Protein AF-A0A496ZXT8-F1 (afdb_monomer_lite)

Foldseek 3Di:
DVVLCPDPVSVVVVVVVVVVVVVVVVVVVVVVVVVVVVVVVVVVVVVVVVVQVVVVVVLVVVQVVCVVQVPPDRDDWDKDWDADPVQAWTKIKTKDKDKDWDFDDDPPDPTGQTKIKIKIWIKIWIDGPPDDTDIDPDTDIDIDIDGDDDPVQAPEEEADFDAPPPPPDLLRTDAAWQAAEAEGEYEYQEEHEWEQADDHPLNGGAAYQAEYEYQAAYAYRPVRHGPCVVCVPCVCSRVVNYYYYNVNVGHRDDDPPDCVVLVVPAAEAQPPAAEWEWEDDAFKIWIKGKHKDFPAKDKDFDWPDDDPDDVSVVVCVVVVHDPVVPTDRPDIDIDTDIDIDIDGRGMDGHDQAHGYEYENYEYEYEDDYNHHYHYYYPDYYHYD

Secondary structure (DSSP, 8-state):
-TTTTTSHHHHHHHHHHHHHHHHHHHHHHHHHHHHHHHHHHHHHHHHHHHHHHHHHHHHHHHHHHHHHTT--SPPPPEEEEEE-TTSS-EEEEEEEEEEEEEEE--TTSS--EEEEEEEEEEEEEEEETTEEEEEPS--EEEEEEEPPPPGGG-SEEESS---TT-SS-TTSS-EE-TT-EE-S-EEESS-EEE---S-SSSTTS-EE-S-EEESS-EEETTT--BHHHHSTTTHHHHBTT-EE-GGGT-------SSTHHHHHHSEEESTT-SEEEEEEEETEEEEEEEEEEEEEEEEEEEES----SHHHHHHHHHTT--TTTSS-EEEEEEEEEEEEEEEEEEEEE--SEEEEEE-SSEEEEEEEE-SEEEEEESS-EEE-

Radius of gyration: 41.58 Å; chains: 1; bounding box: 121×57×134 Å

Structure (mmCIF, N/CA/C/O backbone):
data_AF-A0A496ZXT8-F1
#
_entry.id   AF-A0A496ZXT8-F1
#
loop_
_atom_site.group_PDB
_atom_site.id
_atom_site.type_symbol
_atom_site.label_atom_id
_atom_site.label_alt_id
_atom_site.label_comp_id
_atom_site.label_asym_id
_atom_site.label_entity_id
_atom_site.label_seq_id
_atom_site.pdbx_PDB_ins_code
_atom_site.Cartn_x
_atom_site.Cartn_y
_atom_site.Cartn_z
_atom_site.occupancy
_atom_site.B_iso_or_equiv
_atom_site.auth_seq_id
_atom_site.auth_comp_id
_atom_site.auth_asym_id
_atom_site.auth_atom_id
_atom_site.pdbx_PDB_model_num
ATOM 1 N N . MET A 1 1 ? 52.494 31.137 -84.290 1.00 49.69 1 MET A N 1
ATOM 2 C CA . MET A 1 1 ? 52.828 29.764 -83.841 1.00 49.69 1 MET A CA 1
ATOM 3 C C . MET A 1 1 ? 53.887 29.070 -84.700 1.00 49.69 1 MET A C 1
ATOM 5 O O . MET A 1 1 ? 54.929 28.739 -84.156 1.00 49.69 1 MET A O 1
ATOM 9 N N . LYS A 1 2 ? 53.715 28.920 -86.026 1.00 47.50 2 LYS A N 1
ATOM 10 C CA . LYS A 1 2 ? 54.689 28.209 -86.894 1.00 47.50 2 LYS A CA 1
ATOM 11 C C . LYS A 1 2 ? 56.129 28.773 -86.887 1.00 47.50 2 LYS A C 1
ATOM 13 O O . LYS A 1 2 ? 57.070 28.005 -87.019 1.00 47.50 2 LYS A O 1
ATOM 18 N N . LYS A 1 3 ? 56.320 30.086 -86.675 1.00 50.09 3 LYS A N 1
ATOM 19 C CA . LYS A 1 3 ? 57.654 30.728 -86.610 1.00 50.09 3 LYS A CA 1
ATOM 20 C C . LYS A 1 3 ? 58.392 30.584 -85.262 1.00 50.09 3 LYS A C 1
ATOM 22 O O . LYS A 1 3 ? 59.589 30.825 -85.232 1.00 50.09 3 LYS A O 1
ATOM 27 N N . MET A 1 4 ? 57.724 30.178 -84.171 1.00 50.16 4 MET A N 1
ATOM 28 C CA . MET A 1 4 ? 58.385 29.920 -82.869 1.00 50.16 4 MET A CA 1
ATOM 29 C C . MET A 1 4 ? 58.880 28.475 -82.720 1.00 50.16 4 MET A C 1
ATOM 31 O O . MET A 1 4 ? 59.765 28.225 -81.913 1.00 50.16 4 MET A O 1
ATOM 35 N N . LEU A 1 5 ? 58.352 27.544 -83.521 1.00 50.72 5 LEU A N 1
ATOM 36 C CA . LEU A 1 5 ? 58.744 26.128 -83.519 1.00 50.72 5 LEU A CA 1
ATOM 37 C C . LEU A 1 5 ? 60.021 25.839 -84.332 1.00 50.72 5 LEU A C 1
ATOM 39 O O . LEU A 1 5 ? 60.573 24.754 -84.219 1.00 50.72 5 LEU A O 1
ATOM 43 N N . LEU A 1 6 ? 60.491 26.793 -85.145 1.00 53.94 6 LEU A N 1
ATOM 44 C CA . LEU A 1 6 ? 61.646 26.631 -86.048 1.00 53.94 6 LEU A CA 1
ATOM 45 C C . LEU A 1 6 ? 62.941 27.279 -85.529 1.00 53.94 6 LEU A C 1
ATOM 47 O O . LEU A 1 6 ? 63.942 27.293 -86.234 1.00 53.94 6 LEU A O 1
ATOM 51 N N . ASN A 1 7 ? 62.930 27.825 -84.312 1.00 54.38 7 ASN A N 1
ATOM 52 C CA . ASN A 1 7 ? 64.118 28.367 -83.658 1.00 54.38 7 ASN A CA 1
ATOM 53 C C . ASN A 1 7 ? 64.336 27.569 -82.367 1.00 54.38 7 ASN A C 1
ATOM 55 O O . ASN A 1 7 ? 63.431 27.526 -81.531 1.00 54.38 7 ASN A O 1
ATOM 59 N N . GLU A 1 8 ? 65.492 26.920 -82.202 1.00 55.44 8 GLU A N 1
ATOM 60 C CA . GLU A 1 8 ? 65.757 25.971 -81.101 1.00 55.44 8 GLU A CA 1
ATOM 61 C C . GLU A 1 8 ? 65.452 26.575 -79.720 1.00 55.44 8 GLU A C 1
ATOM 63 O O . GLU A 1 8 ? 64.856 25.925 -78.864 1.00 55.44 8 GLU A O 1
ATOM 68 N N . LYS A 1 9 ? 65.733 27.872 -79.535 1.00 55.09 9 LYS A N 1
ATOM 69 C CA . LYS A 1 9 ? 65.424 28.607 -78.295 1.00 55.09 9 LYS A CA 1
ATOM 70 C C . LYS A 1 9 ? 63.920 28.834 -78.065 1.00 55.09 9 LYS A C 1
ATOM 72 O O . LYS A 1 9 ? 63.478 28.870 -76.921 1.00 55.09 9 LYS A O 1
ATOM 77 N N . GLY A 1 10 ? 63.128 28.973 -79.130 1.00 53.97 10 GLY A N 1
ATOM 78 C CA . GLY A 1 10 ? 61.670 29.139 -79.067 1.00 53.97 10 GLY A CA 1
ATOM 79 C C . GLY A 1 10 ? 60.933 27.827 -78.787 1.00 53.97 10 GLY A C 1
ATOM 80 O O . GLY A 1 10 ? 59.970 27.825 -78.026 1.00 53.97 10 GLY A O 1
ATOM 81 N N . SER A 1 11 ? 61.433 26.708 -79.322 1.00 57.44 11 SER A N 1
ATOM 82 C CA . SER A 1 11 ? 60.926 25.362 -79.018 1.00 57.44 11 SER A CA 1
ATOM 83 C C . SER A 1 11 ? 61.161 24.985 -77.549 1.00 57.44 11 SER A C 1
ATOM 85 O O . SER A 1 11 ? 60.233 24.543 -76.874 1.00 57.44 11 SER A O 1
ATOM 87 N N . ILE A 1 12 ? 62.361 25.256 -77.015 1.00 60.59 12 ILE A N 1
ATOM 88 C CA . ILE A 1 12 ? 62.694 25.003 -75.601 1.00 60.59 12 ILE A CA 1
ATOM 89 C C . ILE A 1 12 ? 61.810 25.837 -74.663 1.00 60.59 12 ILE A C 1
ATOM 91 O O . ILE A 1 1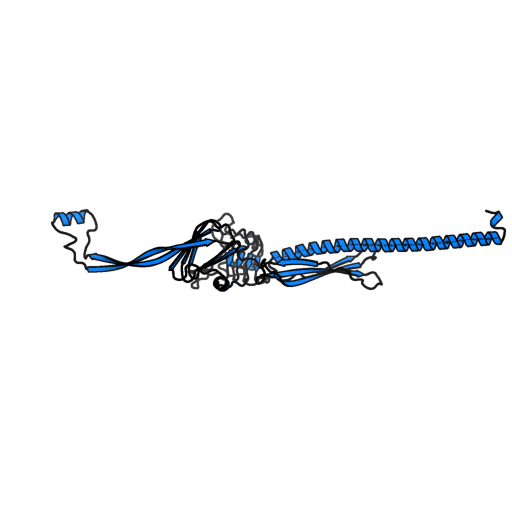2 ? 61.319 25.314 -73.668 1.00 60.59 12 ILE A O 1
ATOM 95 N N . LEU A 1 13 ? 61.546 27.108 -74.987 1.00 59.91 13 LEU A N 1
ATOM 96 C CA . LEU A 1 13 ? 60.659 27.964 -74.186 1.00 59.91 13 LEU A CA 1
ATOM 97 C C . LEU A 1 13 ? 59.199 27.494 -74.207 1.00 59.91 13 LEU A C 1
ATOM 99 O O . LEU A 1 13 ? 58.539 27.517 -73.170 1.00 59.91 13 LEU A O 1
ATOM 103 N N . VAL A 1 14 ? 58.694 27.037 -75.356 1.00 63.25 14 VAL A N 1
ATOM 104 C CA . VAL A 1 14 ? 57.332 26.486 -75.464 1.00 63.25 14 VAL A CA 1
ATOM 105 C C . VAL A 1 14 ? 57.222 25.147 -74.727 1.00 63.25 14 VAL A C 1
ATOM 107 O O . VAL A 1 14 ? 56.227 24.911 -74.046 1.00 63.25 14 VAL A O 1
ATOM 110 N N . MET A 1 15 ? 58.253 24.300 -74.792 1.00 62.88 15 MET A N 1
ATOM 111 C CA . MET A 1 15 ? 58.313 23.038 -74.051 1.00 62.88 15 MET A CA 1
ATOM 112 C C . MET A 1 15 ? 58.402 23.273 -72.538 1.00 62.88 15 MET A C 1
ATOM 114 O O . MET A 1 15 ? 57.671 22.643 -71.781 1.00 62.88 15 MET A O 1
ATOM 118 N N . ALA A 1 16 ? 59.227 24.224 -72.092 1.00 61.06 16 ALA A N 1
ATOM 119 C CA . ALA A 1 16 ? 59.316 24.615 -70.688 1.00 61.06 16 ALA A CA 1
ATOM 120 C C . ALA A 1 16 ? 57.984 25.183 -70.175 1.00 61.06 16 ALA A C 1
ATOM 122 O O . ALA A 1 16 ? 57.526 24.791 -69.106 1.00 61.06 16 ALA A O 1
ATOM 123 N N . ALA A 1 17 ? 57.312 26.037 -70.955 1.00 66.50 17 ALA A N 1
ATOM 124 C CA . ALA A 1 17 ? 55.986 26.549 -70.611 1.00 66.50 17 ALA A CA 1
ATOM 125 C C . ALA A 1 17 ? 54.929 25.431 -70.535 1.00 66.50 17 ALA A C 1
ATOM 127 O O . ALA A 1 17 ? 54.111 25.427 -69.618 1.00 66.50 17 ALA A O 1
ATOM 128 N N . ALA A 1 18 ? 54.969 24.454 -71.448 1.00 66.56 18 ALA A N 1
ATOM 129 C CA . ALA A 1 18 ? 54.075 23.297 -71.426 1.00 66.56 18 ALA A CA 1
ATOM 130 C C . ALA A 1 18 ? 54.331 22.378 -70.218 1.00 66.56 18 ALA A C 1
ATOM 132 O O . ALA A 1 18 ? 53.378 21.925 -69.590 1.00 66.56 18 ALA A O 1
ATOM 133 N N . ILE A 1 19 ? 55.596 22.148 -69.849 1.00 70.56 19 ILE A N 1
ATOM 134 C CA . ILE A 1 19 ? 55.971 21.370 -68.658 1.00 70.56 19 ILE A CA 1
ATOM 135 C C . ILE A 1 19 ? 55.521 22.092 -67.384 1.00 70.56 19 ILE A C 1
ATOM 137 O O . ILE A 1 19 ? 54.941 21.466 -66.503 1.00 70.56 19 ILE A O 1
ATOM 141 N N . VAL A 1 20 ? 55.722 23.409 -67.291 1.00 69.56 20 VAL A N 1
ATOM 142 C CA . VAL A 1 20 ? 55.268 24.207 -66.140 1.00 69.56 20 VAL A CA 1
ATOM 143 C C . VAL A 1 20 ? 53.742 24.188 -66.025 1.00 69.56 20 VAL A C 1
ATOM 145 O O . VAL A 1 20 ? 53.224 23.973 -64.933 1.00 69.56 20 VAL A O 1
ATOM 148 N N . LEU A 1 21 ? 53.010 24.330 -67.135 1.00 67.88 21 LEU A N 1
ATOM 149 C CA . LEU A 1 21 ? 51.547 24.205 -67.148 1.00 67.88 21 LEU A CA 1
ATOM 150 C C . LEU A 1 21 ? 51.083 22.800 -66.745 1.00 67.88 21 LEU A C 1
ATOM 152 O O . LEU A 1 21 ? 50.134 22.678 -65.972 1.00 67.88 21 LEU A O 1
ATOM 156 N N . ALA A 1 22 ? 51.770 21.750 -67.202 1.00 66.12 22 ALA A N 1
ATOM 157 C CA . ALA A 1 22 ? 51.483 20.376 -66.804 1.00 66.12 22 ALA A CA 1
ATOM 158 C C . ALA A 1 22 ? 51.711 20.165 -65.298 1.00 66.12 22 ALA A C 1
ATOM 160 O O . ALA A 1 22 ? 50.852 19.595 -64.628 1.00 66.12 22 ALA A O 1
ATOM 161 N N . ILE A 1 23 ? 52.801 20.696 -64.737 1.00 68.62 23 ILE A N 1
ATOM 162 C CA . ILE A 1 23 ? 53.088 20.631 -63.297 1.00 68.62 23 ILE A CA 1
ATOM 163 C C . ILE A 1 23 ? 52.035 21.404 -62.497 1.00 68.62 23 ILE A C 1
ATOM 165 O O . ILE A 1 23 ? 51.513 20.871 -61.524 1.00 68.62 23 ILE A O 1
ATOM 169 N N . ILE A 1 24 ? 51.662 22.616 -62.920 1.00 69.00 24 ILE A N 1
ATOM 170 C CA . ILE A 1 24 ? 50.608 23.402 -62.257 1.00 69.00 24 ILE A CA 1
ATOM 171 C C . ILE A 1 24 ? 49.272 22.653 -62.302 1.00 69.00 24 ILE A C 1
ATOM 173 O O . ILE A 1 24 ? 48.580 22.601 -61.290 1.00 69.00 24 ILE A O 1
ATOM 177 N N . SER A 1 25 ? 48.931 22.031 -63.436 1.00 62.41 25 SER A N 1
ATOM 178 C CA . SER A 1 25 ? 47.709 21.229 -63.568 1.00 62.41 25 SER A CA 1
ATOM 179 C C . SER A 1 25 ? 47.727 19.961 -62.707 1.00 62.41 25 SER A C 1
ATOM 181 O O . SER A 1 25 ? 46.704 19.583 -62.147 1.00 62.41 25 SER A O 1
ATOM 183 N N . ALA A 1 26 ? 48.891 19.327 -62.541 1.00 62.72 26 ALA A N 1
ATOM 184 C CA . ALA A 1 26 ? 49.048 18.157 -61.684 1.00 62.72 26 ALA A CA 1
ATOM 185 C C . ALA A 1 26 ? 48.964 18.534 -60.197 1.00 62.72 26 ALA A C 1
ATOM 187 O O . ALA A 1 26 ? 48.288 17.860 -59.425 1.00 62.72 26 ALA A O 1
ATOM 188 N N . VAL A 1 27 ? 49.592 19.645 -59.800 1.00 62.19 27 VAL A N 1
ATOM 189 C CA . VAL A 1 27 ? 49.539 20.166 -58.426 1.00 62.19 27 VAL A CA 1
ATOM 190 C C . VAL A 1 27 ? 48.130 20.645 -58.077 1.00 62.19 27 VAL A C 1
ATOM 192 O O . VAL A 1 27 ? 47.648 20.361 -56.981 1.00 62.19 27 VAL A O 1
ATOM 195 N N . SER A 1 28 ? 47.431 21.313 -58.999 1.00 54.56 28 SER A N 1
ATOM 196 C CA . SER A 1 28 ? 46.047 21.732 -58.775 1.00 54.56 28 SER A CA 1
ATOM 197 C C . SER A 1 28 ? 45.101 20.533 -58.707 1.00 54.56 28 SER A C 1
ATOM 199 O O . SER A 1 28 ? 44.279 20.477 -57.795 1.00 54.56 28 SER A O 1
ATOM 201 N N . ALA A 1 29 ? 45.274 19.524 -59.566 1.00 57.81 29 ALA A N 1
ATOM 202 C CA . ALA A 1 29 ? 44.534 18.267 -59.482 1.00 57.81 29 ALA A CA 1
ATOM 203 C C . ALA A 1 29 ? 44.783 17.546 -58.148 1.00 57.81 29 ALA A C 1
ATOM 205 O O . ALA A 1 29 ? 43.830 17.112 -57.510 1.00 57.81 29 ALA A O 1
ATOM 206 N N . TRP A 1 30 ? 46.027 17.480 -57.666 1.00 54.03 30 TRP A N 1
ATOM 207 C CA . TRP A 1 30 ? 46.330 16.919 -56.345 1.00 54.03 30 TRP 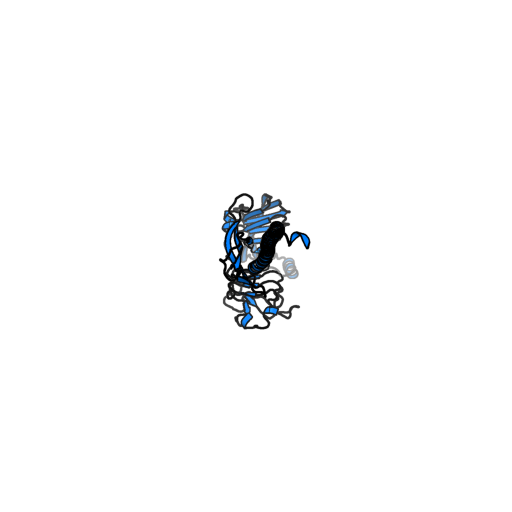A CA 1
ATOM 208 C C . TRP A 1 30 ? 45.735 17.730 -55.196 1.00 54.03 30 TRP A C 1
ATOM 210 O O . TRP A 1 30 ? 45.215 17.137 -54.254 1.00 54.03 30 TRP A O 1
ATOM 220 N N . SER A 1 31 ? 45.741 19.062 -55.276 1.00 56.28 31 SER A N 1
ATOM 221 C CA . SER A 1 31 ? 45.083 19.899 -54.267 1.00 56.28 31 SER A CA 1
ATOM 222 C C . SER A 1 31 ? 43.563 19.731 -54.268 1.00 56.28 31 SER A C 1
ATOM 224 O O . SER A 1 31 ? 42.969 19.662 -53.198 1.00 56.28 31 SER A O 1
ATOM 226 N N . LEU A 1 32 ? 42.939 19.584 -55.443 1.00 56.88 32 LEU A N 1
ATOM 227 C CA . LEU A 1 32 ? 41.505 19.334 -55.589 1.00 56.88 32 LEU A CA 1
ATOM 228 C C . LEU A 1 32 ? 41.140 17.947 -55.071 1.00 56.88 32 LEU A C 1
ATOM 230 O O . LEU A 1 32 ? 40.186 17.824 -54.317 1.00 56.88 32 LEU A O 1
ATOM 234 N N . VAL A 1 33 ? 41.924 16.919 -55.397 1.00 59.31 33 VAL A N 1
ATOM 235 C CA . VAL A 1 33 ? 41.745 15.566 -54.849 1.00 59.31 33 VAL A CA 1
ATOM 236 C C . VAL A 1 33 ? 41.911 15.575 -53.327 1.00 59.31 33 VAL A C 1
ATOM 238 O O . VAL A 1 33 ? 41.100 14.981 -52.622 1.00 59.31 33 VAL A O 1
ATOM 241 N N . GLY A 1 34 ? 42.900 16.304 -52.801 1.00 53.06 34 GLY A N 1
ATOM 242 C CA . GLY A 1 34 ? 43.081 16.496 -51.363 1.00 53.06 34 GLY A CA 1
ATOM 243 C C . GLY A 1 34 ? 41.895 17.216 -50.712 1.00 53.06 34 GLY A C 1
ATOM 244 O O . GLY A 1 34 ? 41.367 16.740 -49.710 1.00 53.06 34 GLY A O 1
ATOM 245 N N . MET A 1 35 ? 41.411 18.311 -51.302 1.00 54.25 35 MET A N 1
ATOM 246 C CA . MET A 1 35 ? 40.233 19.041 -50.822 1.00 54.25 35 MET A CA 1
ATOM 247 C C . MET A 1 35 ? 38.962 18.191 -50.866 1.00 54.25 35 MET A C 1
ATOM 249 O O . MET A 1 35 ? 38.236 18.157 -49.877 1.00 54.25 35 MET A O 1
ATOM 253 N N . VAL A 1 36 ? 38.720 17.475 -51.966 1.00 61.75 36 VAL A N 1
ATOM 254 C CA . VAL A 1 36 ? 37.574 16.569 -52.115 1.00 61.75 36 VAL A CA 1
ATOM 255 C C . VAL A 1 36 ? 37.645 15.471 -51.057 1.00 61.75 36 VAL A C 1
ATOM 257 O O . VAL A 1 36 ? 36.679 15.292 -50.322 1.00 61.75 36 VAL A O 1
ATOM 260 N N . SER A 1 37 ? 38.807 14.839 -50.867 1.00 60.31 37 SER A N 1
ATOM 261 C CA . SER A 1 37 ? 38.982 13.807 -49.838 1.00 60.31 37 SER A CA 1
ATOM 262 C C . SER A 1 37 ? 38.755 14.328 -48.414 1.00 60.31 37 SER A C 1
ATOM 264 O O . SER A 1 37 ? 38.116 13.656 -47.608 1.00 60.31 37 SER A O 1
ATOM 266 N N . ASN A 1 38 ? 39.204 15.548 -48.105 1.00 60.09 38 ASN A N 1
ATOM 267 C CA . ASN A 1 38 ? 38.995 16.163 -46.795 1.00 60.09 38 ASN A CA 1
ATOM 268 C C . ASN A 1 38 ? 37.526 16.558 -46.585 1.00 60.09 38 ASN A C 1
ATOM 270 O O . ASN A 1 38 ? 36.992 16.355 -45.496 1.00 60.09 38 ASN A O 1
ATOM 274 N N . SER A 1 39 ? 36.860 17.078 -47.621 1.00 56.47 39 SER A N 1
ATOM 275 C CA . SER A 1 39 ? 35.434 17.427 -47.578 1.00 56.47 39 SER A CA 1
ATOM 276 C C . SER A 1 39 ? 34.534 16.196 -47.433 1.00 56.47 39 SER A C 1
ATOM 278 O O . SER A 1 39 ? 33.555 16.216 -46.688 1.00 56.47 39 SER A O 1
ATOM 280 N N . GLU A 1 40 ? 34.906 15.088 -48.074 1.00 65.12 40 GLU A N 1
ATOM 281 C CA . GLU A 1 40 ? 34.210 13.811 -47.961 1.00 65.12 40 GLU A CA 1
ATOM 282 C C . GLU A 1 40 ? 34.365 13.233 -46.549 1.00 65.12 40 GLU A C 1
ATOM 284 O O . GLU A 1 40 ? 33.387 12.805 -45.940 1.00 65.12 40 GLU A O 1
ATOM 289 N N . ILE A 1 41 ? 35.572 13.311 -45.978 1.00 65.38 41 ILE A N 1
ATOM 290 C CA . ILE A 1 41 ? 35.846 12.917 -44.592 1.00 65.38 41 ILE A CA 1
ATOM 291 C C . ILE A 1 41 ? 35.021 13.754 -43.598 1.00 65.38 41 ILE A C 1
ATOM 293 O O . ILE A 1 41 ? 34.439 13.192 -42.672 1.00 65.38 41 ILE A O 1
ATOM 297 N N . GLN A 1 42 ? 34.935 15.075 -43.786 1.00 64.06 42 GLN A N 1
ATOM 298 C CA . GLN A 1 42 ? 34.108 15.950 -42.942 1.00 64.06 42 GLN A CA 1
ATOM 299 C C . GLN A 1 42 ? 32.622 15.598 -43.030 1.00 64.06 42 GLN A C 1
ATOM 301 O O . GLN A 1 42 ? 31.974 15.410 -42.006 1.00 64.06 42 GLN A O 1
ATOM 306 N N . THR A 1 43 ? 32.112 15.386 -44.241 1.00 65.81 43 THR A N 1
ATOM 307 C CA . THR A 1 43 ? 30.715 14.979 -44.454 1.00 65.81 43 THR A CA 1
ATOM 308 C C . THR A 1 43 ? 30.418 13.620 -43.804 1.00 65.81 43 THR A C 1
ATOM 310 O O . THR A 1 43 ? 29.349 13.410 -43.231 1.00 65.81 43 THR A O 1
ATOM 313 N N . GLN A 1 44 ? 31.377 12.689 -43.840 1.00 67.56 44 GLN A N 1
ATOM 314 C CA . GLN A 1 44 ? 31.276 11.408 -43.139 1.00 67.56 44 GLN A CA 1
ATOM 315 C C . GLN A 1 44 ? 31.263 11.589 -41.613 1.00 67.56 44 GLN A C 1
ATOM 317 O O . GLN A 1 44 ? 30.481 10.917 -40.942 1.00 67.56 44 GLN A O 1
ATOM 322 N N . TYR A 1 45 ? 32.071 12.505 -41.057 1.00 66.38 45 TYR A N 1
ATOM 323 C CA . TYR A 1 45 ? 32.033 12.848 -39.629 1.00 66.38 45 TYR A CA 1
ATOM 324 C C . TYR A 1 45 ? 30.668 13.396 -39.203 1.00 66.38 45 TYR A C 1
ATOM 326 O O . TYR A 1 45 ? 30.137 12.938 -38.192 1.00 66.38 45 TYR A O 1
ATOM 334 N N . ASP A 1 46 ? 30.087 14.305 -39.984 1.00 63.44 46 ASP A N 1
ATOM 335 C CA . ASP A 1 46 ? 28.775 14.890 -39.690 1.00 63.44 46 ASP A CA 1
ATOM 336 C C . ASP A 1 46 ? 27.657 13.845 -39.783 1.00 63.44 46 ASP A C 1
ATOM 338 O O . ASP A 1 46 ? 26.781 13.773 -38.919 1.00 63.44 46 ASP A O 1
ATOM 342 N N . HIS A 1 47 ? 27.716 12.963 -40.784 1.00 68.88 47 HIS A N 1
ATOM 343 C CA . HIS A 1 47 ? 26.757 11.869 -40.906 1.00 68.88 47 HIS A CA 1
ATOM 344 C C . HIS A 1 47 ? 26.878 10.879 -39.735 1.00 68.88 47 HIS A C 1
ATOM 346 O O . HIS A 1 47 ? 25.864 10.494 -39.159 1.00 68.88 47 HIS A O 1
ATOM 352 N N . ASP A 1 48 ? 28.093 10.499 -39.332 1.00 66.94 48 ASP A N 1
ATOM 353 C CA . ASP A 1 48 ? 28.310 9.651 -38.153 1.00 66.94 48 ASP A CA 1
ATOM 354 C C . ASP A 1 48 ? 27.791 10.306 -36.867 1.00 66.94 48 ASP A C 1
ATOM 356 O O . ASP A 1 48 ? 27.155 9.640 -36.057 1.00 66.94 48 ASP A O 1
ATOM 360 N N . ALA A 1 49 ? 28.003 11.612 -36.698 1.00 62.06 49 ALA A N 1
ATOM 361 C CA . ALA A 1 49 ? 27.508 12.368 -35.553 1.00 62.06 49 ALA A CA 1
ATOM 362 C C . ALA A 1 49 ? 25.973 12.337 -35.447 1.00 62.06 49 ALA A C 1
ATOM 364 O O . ALA A 1 49 ? 25.434 12.207 -34.346 1.00 62.06 49 ALA A O 1
ATOM 365 N N . ILE A 1 50 ? 25.269 12.433 -36.576 1.00 65.56 50 ILE A N 1
ATOM 366 C CA . ILE A 1 50 ? 23.805 12.323 -36.624 1.00 65.56 50 ILE A CA 1
ATOM 367 C C . ILE A 1 50 ? 23.364 10.886 -36.315 1.00 65.56 50 ILE A C 1
ATOM 369 O O . ILE A 1 50 ? 22.440 10.681 -35.528 1.00 65.56 50 ILE A O 1
ATOM 373 N N . GLN A 1 51 ? 24.041 9.882 -36.883 1.00 70.88 51 GLN A N 1
ATOM 374 C CA . GLN A 1 51 ? 23.719 8.470 -36.645 1.00 70.88 51 GLN A CA 1
ATOM 375 C C . GLN A 1 51 ? 23.935 8.065 -35.182 1.00 70.88 51 GLN A C 1
ATOM 377 O O . GLN A 1 51 ? 23.072 7.420 -34.589 1.00 70.88 51 GLN A O 1
ATOM 382 N N . GLU A 1 52 ? 25.036 8.496 -34.563 1.00 65.25 52 GLU A N 1
ATOM 383 C CA . GLU A 1 52 ? 25.287 8.288 -33.135 1.00 65.25 52 GLU A CA 1
ATOM 384 C C . GLU A 1 52 ? 24.176 8.907 -32.273 1.00 65.25 52 GLU A C 1
ATOM 386 O O . GLU A 1 52 ? 23.751 8.296 -31.295 1.00 65.25 52 GLU A O 1
ATOM 391 N N . GLU A 1 53 ? 23.665 10.092 -32.628 1.00 63.19 53 GLU A N 1
ATOM 392 C CA . GLU A 1 53 ? 22.569 10.737 -31.895 1.00 63.19 53 GLU A CA 1
ATOM 393 C C . GLU A 1 53 ? 21.235 9.998 -32.049 1.00 63.19 53 GLU A C 1
ATOM 395 O O . GLU A 1 53 ? 20.521 9.800 -31.066 1.00 63.19 53 GLU A O 1
ATOM 400 N N . LEU A 1 54 ? 20.896 9.561 -33.263 1.00 66.44 54 LEU A N 1
ATOM 401 C CA . LEU A 1 54 ? 19.682 8.782 -33.516 1.00 66.44 54 LEU A CA 1
ATOM 402 C C . LEU A 1 54 ? 19.714 7.449 -32.766 1.00 66.44 54 LEU A C 1
ATOM 404 O O . LEU A 1 54 ? 18.734 7.076 -32.116 1.00 66.44 54 LEU A O 1
ATOM 408 N N . LEU A 1 55 ? 20.859 6.765 -32.791 1.00 69.38 55 LEU A N 1
ATOM 409 C CA . LEU A 1 55 ? 21.062 5.543 -32.024 1.00 69.38 55 LEU A CA 1
ATOM 410 C C . LEU A 1 55 ? 20.956 5.820 -30.521 1.00 69.38 55 LEU A C 1
ATOM 412 O O . LEU A 1 55 ? 20.282 5.065 -29.824 1.00 69.38 55 LEU A O 1
ATOM 416 N N . LEU A 1 56 ? 21.511 6.927 -30.025 1.00 69.31 56 LEU A N 1
ATOM 417 C CA . LEU A 1 56 ? 21.429 7.312 -28.614 1.00 69.31 56 LEU A CA 1
ATOM 418 C C . LEU A 1 56 ? 19.992 7.604 -28.173 1.00 69.31 56 LEU A C 1
ATOM 420 O O . LEU A 1 56 ? 19.579 7.151 -27.110 1.00 69.31 56 LEU A O 1
ATOM 424 N N . ARG A 1 57 ? 19.199 8.288 -29.004 1.00 64.06 57 ARG A N 1
ATOM 425 C CA . ARG A 1 57 ? 17.760 8.490 -28.764 1.00 64.06 57 ARG A CA 1
ATOM 426 C C . ARG A 1 57 ? 17.002 7.161 -28.760 1.00 64.06 57 ARG A C 1
ATOM 428 O O . ARG A 1 57 ? 16.140 6.954 -27.911 1.00 64.06 57 ARG A O 1
ATOM 435 N N . SER A 1 58 ? 17.354 6.240 -29.658 1.00 70.00 58 SER A N 1
ATOM 436 C CA . SER A 1 58 ? 16.758 4.900 -29.680 1.00 70.00 58 SER A CA 1
ATOM 437 C C . SER A 1 58 ? 17.109 4.082 -28.427 1.00 70.00 58 SER A C 1
ATOM 439 O O . SER A 1 58 ? 16.245 3.401 -27.882 1.00 70.00 58 SER A O 1
ATOM 441 N N . GLU A 1 59 ? 18.340 4.195 -27.913 1.00 70.50 59 GLU A N 1
ATOM 442 C CA . GLU A 1 59 ? 18.753 3.561 -26.652 1.00 70.50 59 GLU A CA 1
ATOM 443 C C . GLU A 1 59 ? 18.106 4.220 -25.435 1.00 70.50 59 GLU A C 1
ATOM 445 O O . GLU A 1 59 ? 17.738 3.527 -24.490 1.00 70.50 59 GLU A O 1
ATOM 450 N N . ALA A 1 60 ? 17.906 5.538 -25.457 1.00 64.31 60 ALA A N 1
ATOM 451 C CA . ALA A 1 60 ? 17.179 6.249 -24.410 1.00 64.31 60 ALA A CA 1
ATOM 452 C C . ALA A 1 60 ? 15.718 5.774 -24.318 1.00 64.31 60 ALA A C 1
ATOM 454 O O . ALA A 1 60 ? 15.196 5.584 -23.223 1.00 64.31 60 ALA A O 1
ATOM 455 N N . LEU A 1 61 ? 15.068 5.515 -25.457 1.00 65.62 61 LEU A N 1
ATOM 456 C CA . LEU A 1 61 ? 13.724 4.929 -25.488 1.00 65.62 61 LEU A CA 1
ATOM 457 C C . LEU A 1 61 ? 13.731 3.460 -25.057 1.00 65.62 61 LEU A C 1
ATOM 459 O O . LEU A 1 61 ? 12.871 3.037 -24.294 1.00 65.62 61 LEU A O 1
ATOM 463 N N . ARG A 1 62 ? 14.717 2.668 -25.491 1.00 66.88 62 ARG A N 1
ATOM 464 C CA . ARG A 1 62 ? 14.795 1.254 -25.099 1.00 66.88 62 ARG A CA 1
ATOM 465 C C . ARG A 1 62 ? 15.093 1.080 -23.612 1.00 66.88 62 ARG A C 1
ATOM 467 O O . ARG A 1 62 ? 14.513 0.209 -22.979 1.00 66.88 62 ARG A O 1
ATOM 474 N N . SER A 1 63 ? 15.963 1.918 -23.053 1.00 63.78 63 SER A N 1
ATOM 475 C CA . SER A 1 63 ? 16.190 1.975 -21.607 1.00 63.78 63 SER A CA 1
ATOM 476 C C . SER A 1 63 ? 14.949 2.471 -20.871 1.00 63.78 63 SER A C 1
ATOM 478 O O . SER A 1 63 ? 14.636 1.922 -19.827 1.00 63.78 63 SER A O 1
ATOM 480 N N . HIS A 1 64 ? 14.191 3.421 -21.425 1.00 63.22 64 HIS A N 1
ATOM 481 C CA . HIS A 1 64 ? 12.915 3.845 -20.849 1.00 63.22 64 HIS A CA 1
ATOM 482 C C . HIS A 1 64 ? 11.907 2.698 -20.734 1.00 63.22 64 HIS A C 1
ATOM 484 O O . HIS A 1 64 ? 11.386 2.487 -19.645 1.00 63.22 64 HIS A O 1
ATOM 490 N N . TYR A 1 65 ? 11.689 1.938 -21.810 1.00 59.31 65 TYR A N 1
ATOM 491 C CA . TYR A 1 65 ? 10.787 0.785 -21.784 1.00 59.31 65 TYR A CA 1
ATOM 492 C C . TYR A 1 65 ? 11.297 -0.337 -20.874 1.00 59.31 65 TYR A C 1
ATOM 494 O O . TYR A 1 65 ? 10.512 -0.953 -20.164 1.00 59.31 65 TYR A O 1
ATOM 502 N N . ALA A 1 66 ? 12.610 -0.581 -20.850 1.00 60.50 66 ALA A N 1
ATOM 503 C CA . ALA A 1 66 ? 13.211 -1.559 -19.943 1.00 60.50 66 ALA A CA 1
ATOM 504 C C . ALA A 1 66 ? 13.016 -1.177 -18.462 1.00 60.50 66 ALA A C 1
ATOM 506 O O . ALA A 1 66 ? 12.834 -2.058 -17.623 1.00 60.50 66 ALA A O 1
ATOM 507 N N . ILE A 1 67 ? 13.039 0.124 -18.153 1.00 60.06 67 ILE A N 1
ATOM 508 C CA . ILE A 1 67 ? 12.785 0.659 -16.810 1.00 60.06 67 ILE A CA 1
ATOM 509 C C . ILE A 1 67 ? 11.299 0.550 -16.453 1.00 60.06 67 ILE A C 1
ATOM 511 O O . ILE A 1 67 ? 10.985 0.036 -15.390 1.00 60.06 67 ILE A O 1
ATOM 515 N N . GLU A 1 68 ? 10.391 0.973 -17.340 1.00 54.12 68 GLU A N 1
ATOM 516 C CA . GLU A 1 68 ? 8.935 0.879 -17.110 1.00 54.12 68 GLU A CA 1
ATOM 517 C C . GLU A 1 68 ? 8.449 -0.563 -16.911 1.00 54.12 68 GLU A C 1
ATOM 519 O O . GLU A 1 68 ? 7.467 -0.799 -16.218 1.00 54.12 68 GLU A O 1
ATOM 524 N N . GLN A 1 69 ? 9.136 -1.535 -17.510 1.00 54.28 69 GLN A N 1
ATOM 525 C CA . GLN A 1 69 ? 8.840 -2.964 -17.373 1.00 54.28 69 GLN A CA 1
ATOM 526 C C . GLN A 1 69 ? 9.615 -3.634 -16.226 1.00 54.28 69 GLN A C 1
ATOM 528 O O . GLN A 1 69 ? 9.848 -4.841 -16.274 1.00 54.28 69 GLN A O 1
ATOM 533 N N . ASN A 1 70 ? 10.061 -2.851 -15.238 1.00 51.41 70 ASN A N 1
ATOM 534 C CA . ASN A 1 70 ? 10.719 -3.307 -14.012 1.00 51.41 70 ASN A CA 1
ATOM 535 C C . ASN A 1 70 ? 11.940 -4.228 -14.230 1.00 51.41 70 ASN A C 1
ATOM 537 O O . ASN A 1 70 ? 12.267 -5.080 -13.402 1.00 51.41 70 ASN A O 1
ATOM 541 N N . SER A 1 71 ? 12.667 -4.072 -15.343 1.00 50.97 71 SER A N 1
ATOM 542 C CA . SER A 1 71 ? 13.919 -4.804 -15.527 1.00 50.97 71 SER A CA 1
ATOM 543 C C . SER A 1 71 ? 15.057 -4.034 -14.852 1.00 50.97 71 SER A C 1
ATOM 545 O O . SER A 1 71 ? 15.536 -3.002 -15.320 1.00 50.97 71 SER A O 1
ATOM 547 N N . THR A 1 72 ? 15.554 -4.552 -13.729 1.00 51.50 72 THR A N 1
ATOM 548 C CA . THR A 1 72 ? 16.744 -4.009 -13.043 1.00 51.50 72 THR A CA 1
ATOM 549 C C . THR A 1 72 ? 18.044 -4.224 -13.834 1.00 51.50 72 THR A C 1
ATOM 551 O O . THR A 1 72 ? 19.127 -3.824 -13.372 1.00 51.50 72 THR A O 1
ATOM 554 N N . TYR A 1 73 ? 17.947 -4.855 -15.009 1.00 55.69 73 TYR A N 1
ATOM 555 C CA . TYR A 1 73 ? 19.036 -5.208 -15.905 1.00 55.69 73 TYR A CA 1
ATOM 556 C C . TYR A 1 73 ? 19.145 -4.207 -17.062 1.00 55.69 73 TYR A C 1
ATOM 558 O O . TYR A 1 73 ? 18.157 -3.919 -17.735 1.00 55.69 73 TYR A O 1
ATOM 566 N N . PRO A 1 74 ? 20.350 -3.680 -17.345 1.00 62.59 74 PRO A N 1
ATOM 567 C CA . PRO A 1 74 ? 20.541 -2.826 -18.504 1.00 62.59 74 PRO A CA 1
ATOM 568 C C . PRO A 1 74 ? 20.252 -3.619 -19.792 1.00 62.59 74 PRO A C 1
ATOM 570 O O . PRO A 1 74 ? 20.627 -4.791 -19.883 1.00 62.59 74 PRO A O 1
ATOM 573 N N . PRO A 1 75 ? 19.643 -2.990 -20.812 1.00 65.69 75 PRO A N 1
ATOM 574 C CA . PRO A 1 75 ? 19.365 -3.663 -22.071 1.00 65.69 75 PRO A CA 1
ATOM 575 C C . PRO A 1 75 ? 20.664 -4.210 -22.705 1.00 65.69 75 PRO A C 1
ATOM 577 O O . PRO A 1 75 ? 21.700 -3.539 -22.630 1.00 65.69 75 PRO A O 1
ATOM 580 N N . PRO A 1 76 ? 20.639 -5.399 -23.344 1.00 67.50 76 PRO A N 1
ATOM 581 C CA . PRO A 1 76 ? 21.852 -6.090 -23.785 1.00 67.50 76 PRO A CA 1
ATOM 582 C C . PRO A 1 76 ? 22.665 -5.257 -24.790 1.00 67.50 76 PRO A C 1
ATOM 584 O O . PRO A 1 76 ? 22.083 -4.467 -25.546 1.00 67.50 76 PRO A O 1
ATOM 587 N N . PRO A 1 77 ? 24.003 -5.407 -24.812 1.00 73.00 77 PRO A N 1
ATOM 588 C CA . PRO A 1 77 ? 24.844 -4.708 -25.774 1.00 73.00 77 PRO A CA 1
ATOM 589 C C . PRO A 1 77 ? 24.496 -5.144 -27.199 1.00 73.00 77 PRO A C 1
ATOM 591 O O . PRO A 1 77 ? 24.126 -6.295 -27.435 1.00 73.00 77 PRO A O 1
ATOM 594 N N . ARG A 1 78 ? 24.618 -4.222 -28.156 1.00 68.44 78 ARG A N 1
ATOM 595 C CA . ARG A 1 78 ? 24.382 -4.518 -29.573 1.00 68.44 78 ARG A CA 1
ATOM 596 C C . ARG A 1 78 ? 25.385 -3.811 -30.464 1.00 68.44 78 ARG A C 1
ATOM 598 O O . ARG A 1 78 ? 25.873 -2.731 -30.135 1.00 68.44 78 ARG A O 1
ATOM 605 N N . GLU A 1 79 ? 25.631 -4.415 -31.615 1.00 74.62 79 GLU A N 1
ATOM 606 C CA . GLU A 1 79 ? 26.450 -3.843 -32.672 1.00 74.62 79 GLU A CA 1
ATOM 607 C C . GLU A 1 79 ? 25.562 -3.531 -33.873 1.00 74.62 79 GLU A C 1
ATOM 609 O O . GLU A 1 79 ? 24.769 -4.365 -34.311 1.00 74.62 79 GLU A O 1
ATOM 614 N N . VAL A 1 80 ? 25.678 -2.314 -34.397 1.00 69.94 80 VAL A N 1
ATOM 615 C CA . VAL A 1 80 ? 25.001 -1.901 -35.628 1.00 69.94 80 VAL A CA 1
ATOM 616 C C . VAL A 1 80 ? 26.081 -1.561 -36.638 1.00 69.94 80 VAL A C 1
ATOM 618 O O . VAL A 1 80 ? 26.917 -0.700 -36.380 1.00 69.94 80 VAL A O 1
ATOM 621 N N . SER A 1 81 ? 26.088 -2.243 -37.780 1.00 70.06 81 SER A N 1
ATOM 622 C CA . SER A 1 81 ? 27.033 -1.953 -38.858 1.00 70.06 81 SER A CA 1
ATOM 623 C C . SER A 1 81 ? 26.321 -1.256 -40.011 1.00 70.06 81 SER A C 1
ATOM 625 O O . SER A 1 81 ? 25.239 -1.668 -40.422 1.00 70.06 81 SER A O 1
ATOM 627 N N . ILE A 1 82 ? 26.932 -0.185 -40.516 1.00 68.00 82 ILE A N 1
ATOM 628 C CA . ILE A 1 82 ? 26.541 0.445 -41.775 1.00 68.00 82 ILE A CA 1
ATOM 629 C C . ILE A 1 82 ? 27.627 0.096 -42.785 1.00 68.00 82 ILE A C 1
ATOM 631 O O . ILE A 1 82 ? 28.782 0.518 -42.656 1.00 68.00 82 ILE A O 1
ATOM 635 N N . LEU A 1 83 ? 27.234 -0.718 -43.759 1.00 66.12 83 LEU A N 1
ATOM 636 C CA . LEU A 1 83 ? 28.049 -1.100 -44.900 1.00 66.12 83 LEU A CA 1
ATOM 637 C C . LEU A 1 83 ? 27.570 -0.291 -46.097 1.00 66.12 83 LEU A C 1
ATOM 639 O O . LEU A 1 83 ? 26.393 -0.334 -46.444 1.00 66.12 83 LEU A O 1
ATOM 643 N N . ASP A 1 84 ? 28.479 0.458 -46.701 1.00 63.94 84 ASP A N 1
ATOM 644 C CA . ASP A 1 84 ? 28.217 1.082 -47.991 1.00 63.94 84 ASP A CA 1
ATOM 645 C C . ASP A 1 84 ? 28.270 0.018 -49.102 1.00 63.94 84 ASP A C 1
ATOM 647 O O . ASP A 1 84 ? 29.195 -0.799 -49.128 1.00 63.94 84 ASP A O 1
ATOM 651 N N . GLU A 1 85 ? 27.295 0.018 -50.016 1.00 55.56 85 GLU A N 1
ATOM 652 C CA . GLU A 1 85 ? 27.147 -0.993 -51.082 1.00 55.56 85 GLU A CA 1
ATOM 653 C C . GLU A 1 85 ? 28.370 -1.039 -52.013 1.00 55.56 85 GLU A C 1
ATOM 655 O O . GLU A 1 85 ? 28.714 -2.082 -52.570 1.00 55.56 85 GLU A O 1
ATOM 660 N N . THR A 1 86 ? 29.081 0.084 -52.124 1.00 57.53 86 THR A N 1
ATOM 661 C CA . THR A 1 86 ? 30.322 0.242 -52.888 1.00 57.53 86 THR A CA 1
ATOM 662 C C . THR A 1 86 ? 31.596 -0.184 -52.144 1.00 57.53 86 THR A C 1
ATOM 664 O O . THR A 1 86 ? 32.688 -0.101 -52.707 1.00 57.53 86 THR A O 1
ATOM 667 N N . GLY A 1 87 ? 31.498 -0.651 -50.892 1.00 54.50 87 GLY A N 1
ATOM 668 C CA . GLY A 1 87 ? 32.632 -1.155 -50.102 1.00 54.50 87 GLY A CA 1
ATOM 669 C C . GLY A 1 87 ? 33.614 -0.083 -49.603 1.00 54.50 87 GLY A C 1
ATOM 670 O O . GLY A 1 87 ? 34.680 -0.419 -49.084 1.00 54.50 87 GLY A O 1
ATOM 671 N N . GLY A 1 88 ? 33.278 1.205 -49.752 1.00 58.00 88 GLY A N 1
ATOM 672 C CA . GLY A 1 88 ? 34.133 2.336 -49.370 1.00 58.00 88 GLY A CA 1
ATOM 673 C C . GLY A 1 88 ? 34.094 2.692 -47.878 1.00 58.00 88 GLY A C 1
ATOM 674 O O . GLY A 1 88 ? 35.061 3.249 -47.352 1.00 58.00 88 GLY A O 1
ATOM 675 N N . ARG A 1 89 ? 33.008 2.340 -47.175 1.00 61.09 89 ARG A N 1
ATOM 676 C CA . ARG A 1 89 ? 32.792 2.657 -45.754 1.00 61.09 89 ARG A CA 1
ATOM 677 C C . ARG A 1 89 ? 32.281 1.443 -44.983 1.00 61.09 89 ARG A C 1
ATOM 679 O O . ARG A 1 89 ? 31.248 0.873 -45.325 1.00 61.09 89 ARG A O 1
ATOM 686 N N . GLN A 1 90 ? 32.987 1.109 -43.903 1.00 66.44 90 GLN A N 1
ATOM 687 C CA . GLN A 1 90 ? 32.562 0.135 -42.903 1.00 66.44 90 GLN A CA 1
ATOM 688 C C . GLN A 1 90 ? 32.598 0.809 -41.527 1.00 66.44 90 GLN A C 1
ATOM 690 O O . GLN A 1 90 ? 33.650 0.883 -40.888 1.00 66.44 90 GLN A O 1
ATOM 695 N N . THR A 1 91 ? 31.458 1.341 -41.082 1.00 67.88 91 THR A N 1
ATOM 696 C CA . THR A 1 91 ? 31.321 1.891 -39.723 1.00 67.88 91 THR A CA 1
ATOM 697 C C . THR A 1 91 ? 30.557 0.894 -38.861 1.00 67.88 91 THR A C 1
ATOM 699 O O . THR A 1 91 ? 29.452 0.483 -39.214 1.00 67.88 91 THR A O 1
ATOM 702 N N . VAL A 1 92 ? 31.140 0.510 -37.726 1.00 71.25 92 VAL A N 1
ATOM 703 C CA . VAL A 1 92 ? 30.505 -0.343 -36.715 1.00 71.25 92 VAL A CA 1
ATOM 704 C C . VAL A 1 92 ? 30.258 0.496 -35.467 1.00 71.25 92 VAL A C 1
ATOM 706 O O . VAL A 1 92 ? 31.201 1.027 -34.887 1.00 71.25 92 VAL A O 1
ATOM 709 N N . TYR A 1 93 ? 29.002 0.622 -35.053 1.00 72.06 93 TYR A N 1
ATOM 710 C CA . TYR A 1 93 ? 28.612 1.267 -33.802 1.00 72.06 93 TYR A CA 1
ATOM 711 C C . TYR A 1 93 ? 28.468 0.198 -32.722 1.00 72.06 93 TYR A C 1
ATOM 713 O O . TYR A 1 93 ? 27.585 -0.656 -32.799 1.00 72.06 93 TYR A O 1
ATOM 721 N N . GLU A 1 94 ? 29.338 0.247 -31.718 1.00 72.44 94 GLU A N 1
ATOM 722 C CA . GLU A 1 94 ? 29.274 -0.611 -30.540 1.00 72.44 94 GLU A CA 1
ATOM 723 C C . GLU A 1 94 ? 28.488 0.114 -29.446 1.00 72.44 94 GLU A C 1
ATOM 725 O O . GLU A 1 94 ? 28.878 1.194 -28.993 1.00 72.44 94 GLU A O 1
ATOM 730 N N . ILE A 1 95 ? 27.365 -0.472 -29.035 1.00 73.81 95 ILE A N 1
ATOM 731 C CA . ILE A 1 95 ? 26.473 0.101 -28.031 1.00 73.81 95 ILE A CA 1
ATOM 732 C C . ILE A 1 95 ? 26.598 -0.699 -26.739 1.00 73.81 95 ILE A C 1
ATOM 734 O O . ILE A 1 95 ? 26.309 -1.897 -26.702 1.00 73.81 95 ILE A O 1
ATOM 738 N N . LYS A 1 96 ? 27.006 -0.025 -25.662 1.00 72.12 96 LYS A N 1
ATOM 739 C CA . LYS A 1 96 ? 27.167 -0.604 -24.324 1.00 72.12 96 LYS A CA 1
ATOM 740 C C . LYS A 1 96 ? 26.285 0.115 -23.324 1.00 72.12 96 LYS A C 1
ATOM 742 O O . LYS A 1 96 ? 26.361 1.330 -23.193 1.00 72.12 96 LYS A O 1
ATOM 747 N N . ASN A 1 97 ? 25.524 -0.650 -22.555 1.00 67.88 97 ASN A N 1
ATOM 748 C CA . ASN A 1 97 ? 24.737 -0.131 -21.446 1.00 67.88 97 ASN A CA 1
ATOM 749 C C . ASN A 1 97 ? 25.407 -0.521 -20.126 1.00 67.88 97 ASN A C 1
ATOM 751 O O . ASN A 1 97 ? 25.816 -1.667 -19.945 1.00 67.88 97 ASN A O 1
ATOM 755 N N . LYS A 1 98 ? 25.548 0.436 -19.208 1.00 68.62 98 LYS A N 1
ATOM 756 C CA . LYS A 1 98 ? 26.106 0.216 -17.872 1.00 68.62 98 LYS A CA 1
ATOM 757 C C . LYS A 1 98 ? 25.118 0.696 -16.817 1.00 68.62 98 LYS A C 1
ATOM 759 O O . LYS A 1 98 ? 24.571 1.789 -16.928 1.00 68.62 98 LYS A O 1
ATOM 764 N N . LYS A 1 99 ? 24.945 -0.116 -15.777 1.00 63.91 99 LYS A N 1
ATOM 765 C CA . LYS A 1 99 ? 24.230 0.241 -14.550 1.00 63.91 99 LYS A CA 1
ATOM 766 C C . LYS A 1 99 ? 25.201 0.902 -13.571 1.00 63.91 99 LYS A C 1
ATOM 768 O O . LYS A 1 99 ? 26.295 0.383 -13.344 1.00 63.91 99 LYS A O 1
ATOM 773 N N . GLU A 1 100 ? 24.812 2.028 -12.994 1.00 63.16 100 GLU A N 1
ATOM 774 C CA . GLU A 1 100 ? 25.537 2.698 -11.913 1.00 63.16 100 GLU A CA 1
ATOM 775 C C . GLU A 1 100 ? 24.541 3.048 -10.807 1.00 63.16 100 GLU A C 1
ATOM 777 O O . GLU A 1 100 ? 23.510 3.657 -11.071 1.00 63.16 100 GLU A O 1
ATOM 782 N N . GLN A 1 101 ? 24.820 2.644 -9.570 1.00 54.66 101 GLN A N 1
ATOM 783 C CA . GLN A 1 101 ? 24.041 3.094 -8.417 1.00 54.66 101 GLN A CA 1
ATOM 784 C C . GLN A 1 101 ? 24.524 4.493 -8.030 1.00 54.66 101 GLN A C 1
ATOM 786 O O . GLN A 1 101 ? 25.727 4.707 -7.865 1.00 54.66 101 GLN A O 1
ATOM 791 N N . ARG A 1 102 ? 23.603 5.448 -7.906 1.00 52.28 102 ARG A N 1
ATOM 792 C CA . ARG A 1 102 ? 23.893 6.821 -7.491 1.00 52.28 102 ARG A CA 1
ATOM 793 C C . ARG A 1 102 ? 22.965 7.233 -6.366 1.00 52.28 102 ARG A C 1
ATOM 795 O O . ARG A 1 102 ? 21.757 7.088 -6.465 1.00 52.28 102 ARG A O 1
ATOM 802 N N . PHE A 1 103 ? 23.535 7.821 -5.328 1.00 48.28 103 PHE A N 1
ATOM 803 C CA . PHE A 1 103 ? 22.754 8.497 -4.305 1.00 48.28 103 PHE A CA 1
ATOM 804 C C . PHE A 1 103 ? 22.387 9.878 -4.831 1.00 48.28 103 PHE A C 1
ATOM 806 O O . PHE A 1 103 ? 23.270 10.681 -5.145 1.00 48.28 103 PHE A O 1
ATOM 813 N N . VAL A 1 104 ? 21.093 10.141 -4.984 1.00 49.28 104 VAL A N 1
ATOM 814 C CA . VAL A 1 104 ? 20.614 11.465 -5.374 1.00 49.28 104 VAL A CA 1
ATOM 815 C C . VAL A 1 104 ? 20.290 12.212 -4.100 1.00 49.28 104 VAL A C 1
ATOM 817 O O . VAL A 1 104 ? 19.359 11.864 -3.378 1.00 49.28 104 VAL A O 1
ATOM 820 N N . THR A 1 105 ? 21.067 13.252 -3.817 1.00 42.91 105 THR A N 1
ATOM 821 C CA . THR A 1 105 ? 20.765 14.167 -2.723 1.00 42.91 105 THR A CA 1
ATOM 822 C C . THR A 1 105 ? 19.464 14.884 -3.052 1.00 42.91 105 THR A C 1
ATOM 824 O O . THR A 1 105 ? 19.387 15.650 -4.017 1.00 42.91 105 THR A O 1
ATOM 827 N N . ILE A 1 106 ? 18.426 14.635 -2.261 1.00 46.44 106 ILE A N 1
ATOM 828 C CA . ILE A 1 106 ? 17.239 15.479 -2.288 1.00 46.44 106 ILE A CA 1
ATOM 829 C C . ILE A 1 106 ? 17.640 16.811 -1.630 1.00 46.44 106 ILE A C 1
ATOM 831 O O . ILE A 1 106 ? 18.538 16.866 -0.785 1.00 46.44 106 ILE A O 1
ATOM 835 N N . PHE A 1 107 ? 17.056 17.907 -2.113 1.00 38.78 107 PHE A N 1
ATOM 836 C CA . PHE A 1 107 ? 17.329 19.280 -1.679 1.00 38.78 107 PHE A CA 1
ATOM 837 C C . PHE A 1 107 ? 17.499 19.375 -0.144 1.00 38.78 107 PHE A C 1
ATOM 839 O O . PHE A 1 107 ? 16.685 18.810 0.577 1.00 38.78 107 PHE A O 1
ATOM 846 N N . LEU A 1 108 ? 18.520 20.117 0.322 1.00 37.78 108 LEU A N 1
ATOM 847 C CA . LEU A 1 108 ? 18.956 20.319 1.729 1.00 37.78 108 LEU A CA 1
ATOM 848 C C . LEU A 1 108 ? 19.915 19.288 2.366 1.00 37.78 108 LEU A C 1
ATOM 850 O O . LEU A 1 108 ? 20.177 19.371 3.561 1.00 37.78 108 LEU A O 1
ATOM 854 N N . GLY A 1 109 ? 20.561 18.406 1.598 1.00 37.78 109 GLY A N 1
ATOM 855 C CA . GLY A 1 109 ? 21.792 17.745 2.073 1.00 37.78 109 GLY A CA 1
ATOM 856 C C . GLY A 1 109 ? 21.611 16.639 3.123 1.00 37.78 109 GLY A C 1
ATOM 857 O O . GLY A 1 109 ? 22.581 16.28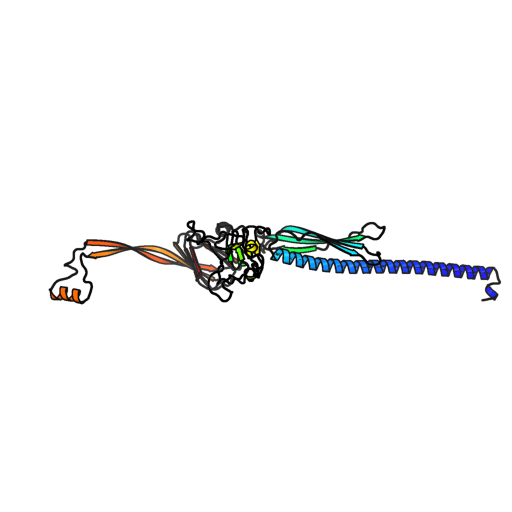7 3.790 1.00 37.78 109 GLY A O 1
ATOM 858 N N . GLN A 1 110 ? 20.412 16.069 3.250 1.00 38.47 110 GLN A N 1
ATOM 859 C CA . GLN A 1 110 ? 20.193 14.808 3.969 1.00 38.47 110 GLN A CA 1
ATOM 860 C C . GLN A 1 110 ? 20.307 13.591 3.037 1.00 38.47 110 GLN A C 1
ATOM 862 O O . GLN A 1 110 ? 20.275 13.731 1.812 1.00 38.47 110 GLN A O 1
ATOM 867 N N . ALA A 1 111 ? 20.528 12.420 3.652 1.00 39.78 111 ALA A N 1
ATOM 868 C CA . ALA A 1 111 ? 20.912 11.159 3.019 1.00 39.78 111 ALA A CA 1
ATOM 869 C C . ALA A 1 111 ? 20.096 10.864 1.751 1.00 39.78 111 ALA A C 1
ATOM 871 O O . ALA A 1 111 ? 18.869 10.859 1.758 1.00 39.78 111 ALA A O 1
ATOM 872 N N . GLY A 1 112 ? 20.823 10.695 0.645 1.00 42.28 112 GLY A N 1
ATOM 873 C CA . GLY A 1 112 ? 20.256 10.606 -0.691 1.00 42.28 112 GLY A CA 1
ATOM 874 C C . GLY A 1 112 ? 19.527 9.294 -0.934 1.00 42.28 112 GLY A C 1
ATOM 875 O O . GLY A 1 112 ? 20.008 8.223 -0.572 1.00 42.28 112 GLY A O 1
ATOM 876 N N . GLU A 1 113 ? 18.393 9.400 -1.613 1.00 43.91 113 GLU A N 1
ATOM 877 C CA . GLU A 1 113 ? 17.644 8.272 -2.150 1.00 43.91 113 GLU A CA 1
ATOM 878 C C . GLU A 1 113 ? 18.546 7.492 -3.124 1.00 43.91 113 GLU A C 1
ATOM 880 O O . GLU A 1 113 ? 19.256 8.086 -3.951 1.00 43.91 113 GLU A O 1
ATOM 885 N N . GLN A 1 114 ? 18.573 6.163 -3.007 1.00 48.09 114 GLN A N 1
ATOM 886 C CA . GLN A 1 114 ? 19.381 5.318 -3.880 1.00 48.09 114 GLN A CA 1
ATOM 887 C C . GLN A 1 114 ? 18.705 5.231 -5.251 1.00 48.09 114 GLN A C 1
ATOM 889 O O . GLN A 1 114 ? 17.759 4.481 -5.444 1.00 48.09 114 GLN A O 1
ATOM 894 N N . ALA A 1 115 ? 19.199 5.998 -6.217 1.00 53.81 115 ALA A N 1
ATOM 895 C CA . ALA A 1 115 ? 18.750 5.943 -7.597 1.00 53.81 115 ALA A CA 1
ATOM 896 C C . ALA A 1 115 ? 19.632 4.991 -8.413 1.00 53.81 115 ALA A C 1
ATOM 898 O O . ALA A 1 115 ? 20.852 4.907 -8.234 1.00 53.81 115 ALA A O 1
ATOM 899 N N . ILE A 1 116 ? 19.036 4.300 -9.376 1.00 56.34 116 ILE A N 1
ATOM 900 C CA . ILE A 1 116 ? 19.789 3.522 -10.361 1.00 56.34 116 ILE A CA 1
ATOM 901 C C . ILE A 1 116 ? 19.889 4.363 -11.634 1.00 56.34 116 ILE A C 1
ATOM 903 O O . ILE A 1 116 ? 18.885 4.712 -12.245 1.00 56.34 116 ILE A O 1
ATOM 907 N N . ALA A 1 117 ? 21.108 4.702 -12.041 1.00 58.31 117 ALA A N 1
ATOM 908 C CA . ALA A 1 117 ? 21.380 5.366 -13.304 1.00 58.31 117 ALA A CA 1
ATOM 909 C C . ALA A 1 117 ? 21.731 4.322 -14.372 1.00 58.31 117 ALA A C 1
ATOM 911 O O . ALA A 1 117 ? 22.701 3.568 -14.230 1.00 58.31 117 ALA A O 1
ATOM 912 N N . VAL A 1 118 ? 20.966 4.288 -15.464 1.00 60.75 118 VAL A N 1
ATOM 913 C CA . VAL A 1 118 ? 21.331 3.518 -16.662 1.00 60.75 118 VAL A CA 1
ATOM 914 C C . VAL A 1 118 ? 22.040 4.462 -17.625 1.00 60.75 118 VAL A C 1
ATOM 916 O O . VAL A 1 118 ? 21.484 5.480 -18.038 1.00 60.75 118 VAL A O 1
ATOM 919 N N . LYS A 1 119 ? 23.293 4.136 -17.951 1.00 64.31 119 LYS A N 1
ATOM 920 C CA . LYS A 1 119 ? 24.140 4.897 -18.871 1.00 64.31 119 LYS A CA 1
ATOM 921 C C . LYS A 1 119 ? 24.323 4.121 -20.165 1.00 64.31 119 LYS A C 1
ATOM 923 O O . LYS A 1 119 ? 24.868 3.015 -20.143 1.00 64.31 119 LYS A O 1
ATOM 928 N N . SER A 1 120 ? 23.915 4.713 -21.281 1.00 61.38 120 SER A N 1
ATOM 929 C CA . SER A 1 120 ? 24.153 4.162 -22.616 1.00 61.38 120 SER A CA 1
ATOM 930 C C . SER A 1 120 ? 25.347 4.854 -23.259 1.00 61.38 120 SER A C 1
ATOM 932 O O . SER A 1 120 ? 25.413 6.084 -23.315 1.00 61.38 120 SER A O 1
ATOM 934 N N . PHE A 1 121 ? 26.289 4.050 -23.741 1.00 65.81 121 PHE A N 1
ATOM 935 C CA . PHE A 1 121 ? 27.495 4.473 -24.437 1.00 65.81 121 PHE A CA 1
ATOM 936 C C . PHE A 1 121 ? 27.447 3.969 -25.870 1.00 65.81 121 PHE A C 1
ATOM 938 O O . PHE A 1 121 ? 27.194 2.787 -26.102 1.00 65.81 121 PHE A O 1
ATOM 945 N N . ILE A 1 122 ? 27.740 4.853 -26.817 1.00 62.59 122 ILE A N 1
ATOM 946 C CA . ILE A 1 122 ? 27.877 4.501 -28.229 1.00 62.59 122 ILE A CA 1
ATOM 947 C C . ILE A 1 122 ? 29.290 4.859 -28.667 1.00 62.59 122 ILE A C 1
ATOM 949 O O . ILE A 1 122 ? 29.746 5.984 -28.457 1.00 62.59 122 ILE A O 1
ATOM 953 N N . GLU A 1 123 ? 29.983 3.886 -29.248 1.00 67.12 123 GLU A N 1
ATOM 954 C CA . GLU A 1 123 ? 31.330 4.047 -29.783 1.00 67.12 123 GLU A CA 1
ATOM 955 C C . GLU A 1 123 ? 31.343 3.637 -31.259 1.00 67.12 123 GLU A C 1
ATOM 957 O O . GLU A 1 123 ? 31.121 2.475 -31.593 1.00 67.12 123 GLU A O 1
ATOM 962 N N . ALA A 1 124 ? 31.601 4.591 -32.158 1.00 63.69 124 ALA A N 1
ATOM 963 C CA . ALA A 1 124 ? 31.793 4.295 -33.573 1.00 63.69 124 ALA A CA 1
ATOM 964 C C . ALA A 1 124 ? 33.243 3.860 -33.844 1.00 63.69 124 ALA A C 1
ATOM 966 O O . ALA A 1 124 ? 34.194 4.620 -33.628 1.00 63.69 124 ALA A O 1
ATOM 967 N N . LYS A 1 125 ? 33.404 2.643 -34.365 1.00 67.69 125 LYS A N 1
ATOM 968 C CA . LYS A 1 125 ? 34.648 2.091 -34.909 1.00 67.69 125 LYS A CA 1
ATOM 969 C C . LYS A 1 125 ? 34.608 2.177 -36.429 1.00 67.69 125 LYS A C 1
ATOM 971 O O . LYS A 1 125 ? 33.719 1.617 -37.068 1.00 67.69 125 LYS A O 1
ATOM 976 N N . ARG A 1 126 ? 35.575 2.880 -37.016 1.00 63.97 126 ARG A N 1
ATOM 977 C CA . ARG A 1 126 ? 35.626 3.127 -38.463 1.00 63.97 126 ARG A CA 1
ATOM 978 C C . ARG A 1 126 ? 36.709 2.272 -39.100 1.00 63.97 126 ARG A C 1
ATOM 980 O O . ARG A 1 126 ? 37.878 2.388 -38.734 1.00 63.97 126 ARG A O 1
ATOM 987 N N . GLY A 1 127 ? 36.319 1.431 -40.051 1.00 56.69 127 GLY A N 1
ATOM 988 C CA . GLY A 1 127 ? 37.217 0.627 -40.871 1.00 56.69 127 GLY A CA 1
ATOM 989 C C . GLY A 1 127 ? 37.237 1.104 -42.324 1.00 56.69 127 GLY A C 1
ATOM 990 O O . GLY A 1 127 ? 36.202 1.449 -42.896 1.00 56.69 127 GLY A O 1
ATOM 991 N N . ARG A 1 128 ? 38.427 1.093 -42.934 1.00 55.88 128 ARG A N 1
ATOM 992 C CA . ARG A 1 128 ? 38.617 1.120 -44.393 1.00 55.88 128 ARG A CA 1
ATOM 993 C C . ARG A 1 128 ? 39.282 -0.188 -44.818 1.00 55.88 128 ARG A C 1
ATOM 995 O O . ARG A 1 128 ? 40.086 -0.715 -44.040 1.00 55.88 128 ARG A O 1
ATOM 1002 N N . PRO A 1 129 ? 39.039 -0.698 -46.037 1.00 43.03 129 PRO A N 1
ATOM 1003 C CA . PRO A 1 129 ? 39.817 -1.815 -46.549 1.00 43.03 129 PRO A CA 1
ATOM 1004 C C . PRO A 1 129 ? 41.291 -1.375 -46.620 1.00 43.03 129 PRO A C 1
ATOM 1006 O O . PRO A 1 129 ? 41.671 -0.606 -47.498 1.00 43.03 129 PRO A O 1
ATOM 1009 N N . ARG A 1 130 ? 42.111 -1.868 -45.673 1.00 42.94 130 ARG A N 1
ATOM 1010 C CA . ARG A 1 130 ? 43.565 -1.632 -45.483 1.00 42.94 130 ARG A CA 1
ATOM 1011 C C . ARG A 1 130 ? 44.035 -0.459 -44.591 1.00 42.94 130 ARG A C 1
ATOM 1013 O O . ARG A 1 130 ? 45.201 -0.089 -44.708 1.00 42.94 130 ARG A O 1
ATOM 1020 N N . SER A 1 131 ? 43.245 0.086 -43.656 1.00 44.75 131 SER A N 1
ATOM 1021 C CA . SER A 1 131 ? 43.796 0.998 -42.620 1.00 44.75 131 SER A CA 1
ATOM 1022 C C . SER A 1 131 ? 43.404 0.640 -41.187 1.00 44.75 131 SER A C 1
ATOM 1024 O O . SER A 1 131 ? 42.411 -0.040 -40.949 1.00 44.75 131 SER A O 1
ATOM 1026 N N . ILE A 1 132 ? 44.213 1.135 -40.242 1.00 45.69 132 ILE A N 1
ATOM 1027 C CA . ILE A 1 132 ? 44.011 1.050 -38.790 1.00 45.69 132 ILE A CA 1
ATOM 1028 C C . ILE A 1 132 ? 42.620 1.596 -38.441 1.00 45.69 132 ILE A C 1
ATOM 1030 O O . ILE A 1 132 ? 42.204 2.619 -38.987 1.00 45.69 132 ILE A O 1
ATOM 1034 N N . LEU A 1 133 ? 41.914 0.887 -37.557 1.00 49.53 133 LEU A N 1
ATOM 1035 C CA . LEU A 1 133 ? 40.611 1.277 -37.024 1.00 49.53 133 LEU A CA 1
ATOM 1036 C C . LEU A 1 133 ? 40.754 2.590 -36.246 1.00 49.53 133 LEU A C 1
ATOM 1038 O O . LEU A 1 133 ? 41.444 2.629 -35.228 1.00 49.53 133 LEU A O 1
ATOM 1042 N N . TYR A 1 134 ? 40.100 3.651 -36.710 1.00 47.66 134 TYR A N 1
ATOM 1043 C CA . TYR A 1 134 ? 40.010 4.903 -35.962 1.00 47.66 134 TYR A CA 1
ATOM 1044 C C . TYR A 1 134 ? 38.737 4.867 -35.111 1.00 47.66 134 TYR A C 1
ATOM 1046 O O . TYR A 1 134 ? 37.633 4.690 -35.634 1.00 47.66 134 TYR A O 1
ATOM 1054 N N . THR A 1 135 ? 38.892 4.992 -33.794 1.00 47.50 135 THR A N 1
ATOM 1055 C CA . THR A 1 135 ? 37.782 5.149 -32.848 1.00 47.50 135 THR A CA 1
ATOM 1056 C C . THR A 1 135 ? 37.340 6.607 -32.795 1.00 47.50 135 THR A C 1
ATOM 1058 O O . THR A 1 135 ? 38.163 7.523 -32.857 1.00 47.50 135 THR A O 1
ATOM 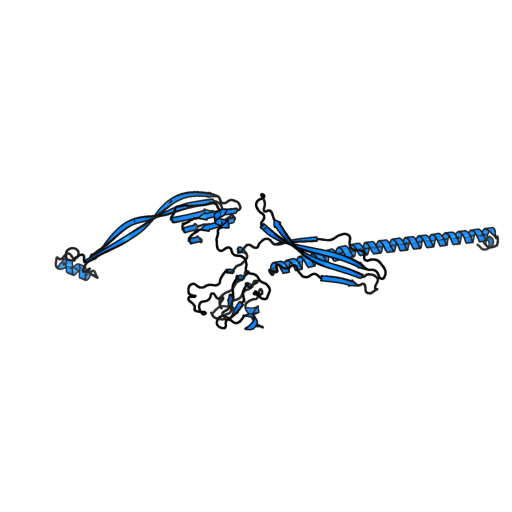1061 N N . SER A 1 136 ? 36.028 6.833 -32.696 1.00 39.34 136 SER A N 1
ATOM 1062 C CA . SER A 1 136 ? 35.484 8.172 -32.456 1.00 39.34 136 SER A CA 1
ATOM 1063 C C . SER A 1 136 ? 36.077 8.763 -31.163 1.00 39.34 136 SER A C 1
ATOM 1065 O O . SER A 1 136 ? 36.058 8.090 -30.129 1.00 39.34 136 SER A O 1
ATOM 1067 N N . PRO A 1 137 ? 36.597 10.007 -31.178 1.00 35.56 137 PRO A N 1
ATOM 1068 C CA . PRO A 1 137 ? 37.159 10.646 -29.988 1.00 35.56 137 PRO A CA 1
ATOM 1069 C C . PRO A 1 137 ? 36.091 11.064 -28.964 1.00 35.56 137 PRO A C 1
ATOM 1071 O O . PRO A 1 137 ? 36.436 11.412 -27.836 1.00 35.56 137 PRO A O 1
ATOM 1074 N N . VAL A 1 138 ? 34.803 11.040 -29.328 1.00 39.09 138 VAL A N 1
ATOM 1075 C CA . VAL A 1 138 ? 33.705 11.513 -28.476 1.00 39.09 138 VAL A CA 1
ATOM 1076 C C . VAL A 1 138 ? 32.788 10.348 -28.121 1.00 39.09 138 VAL A C 1
ATOM 1078 O O . VAL A 1 138 ? 32.019 9.872 -28.949 1.00 39.09 138 VAL A O 1
ATOM 1081 N N . LYS A 1 139 ? 32.838 9.910 -26.859 1.00 42.31 139 LYS A N 1
ATOM 1082 C CA . LYS A 1 139 ? 31.830 9.006 -26.288 1.00 42.31 139 LYS A CA 1
ATOM 1083 C C . LYS A 1 139 ? 30.609 9.828 -25.900 1.00 42.31 139 LYS A C 1
ATOM 1085 O O . LYS A 1 139 ? 30.684 10.642 -24.982 1.00 42.31 139 LYS A O 1
ATOM 1090 N N . ARG A 1 140 ? 29.493 9.631 -26.601 1.00 43.41 140 ARG A N 1
ATOM 1091 C CA . ARG A 1 140 ? 28.222 10.285 -26.265 1.00 43.41 140 ARG A CA 1
ATOM 1092 C C . ARG A 1 140 ? 27.504 9.494 -25.172 1.00 43.41 140 ARG A C 1
ATOM 1094 O O . ARG A 1 140 ? 27.493 8.264 -25.206 1.00 43.41 140 ARG A O 1
ATOM 1101 N N . LEU A 1 141 ? 26.951 10.217 -24.200 1.00 40.44 141 LEU A N 1
ATOM 1102 C CA . LEU A 1 141 ? 26.337 9.682 -22.986 1.00 40.44 141 LEU A CA 1
ATOM 1103 C C . LEU A 1 141 ? 24.888 10.158 -22.893 1.00 40.44 141 LEU A C 1
ATOM 1105 O O . LEU A 1 141 ? 24.616 11.350 -23.022 1.00 40.44 141 LEU A O 1
ATOM 1109 N N . THR A 1 142 ? 23.981 9.236 -22.596 1.00 38.41 142 THR A N 1
ATOM 1110 C CA . THR A 1 142 ? 22.686 9.560 -21.994 1.00 38.41 142 THR A CA 1
ATOM 1111 C C . THR A 1 142 ? 22.603 8.874 -20.638 1.00 38.41 142 THR A C 1
ATOM 1113 O O . THR A 1 142 ? 23.071 7.744 -20.481 1.00 38.41 142 THR A O 1
ATOM 1116 N N . GLU A 1 143 ? 22.084 9.592 -19.649 1.00 40.28 143 GLU A N 1
ATOM 1117 C CA . GLU A 1 143 ? 21.887 9.108 -18.288 1.00 40.28 143 GLU A CA 1
ATOM 1118 C C . GLU A 1 143 ? 20.414 9.296 -17.939 1.00 40.28 143 GLU A C 1
ATOM 1120 O O . GLU A 1 143 ? 19.874 10.395 -18.080 1.00 40.28 143 GLU A O 1
ATOM 1125 N N . ARG A 1 144 ? 19.768 8.222 -17.483 1.00 43.44 144 ARG A N 1
ATOM 1126 C CA . ARG A 1 144 ? 18.411 8.280 -16.943 1.00 43.44 144 ARG A CA 1
ATOM 1127 C C . ARG A 1 144 ? 18.420 7.769 -15.513 1.00 43.44 144 ARG A C 1
ATOM 1129 O O . ARG A 1 144 ? 18.939 6.684 -15.254 1.00 43.44 144 ARG A O 1
ATOM 1136 N N . LEU A 1 145 ? 17.864 8.572 -14.610 1.00 41.97 145 LEU A N 1
ATOM 1137 C CA . LEU A 1 145 ? 17.722 8.238 -13.198 1.00 41.97 145 LEU A CA 1
ATOM 1138 C C . LEU A 1 145 ? 16.413 7.480 -12.974 1.00 41.97 145 LEU A C 1
ATOM 1140 O O . LEU A 1 145 ? 15.347 7.955 -13.363 1.00 41.97 145 LEU A O 1
ATOM 1144 N N . ILE A 1 146 ? 16.514 6.327 -12.326 1.00 46.09 146 ILE A N 1
ATOM 1145 C CA . ILE A 1 146 ? 15.399 5.599 -11.726 1.00 46.09 146 ILE A CA 1
ATOM 1146 C C . ILE A 1 146 ? 15.310 6.101 -10.283 1.00 46.09 146 ILE A C 1
ATOM 1148 O O . ILE A 1 146 ? 16.250 5.883 -9.519 1.00 46.09 146 ILE A O 1
ATOM 1152 N N . ARG A 1 147 ? 14.248 6.838 -9.936 1.00 41.03 147 ARG A N 1
ATOM 1153 C CA . ARG A 1 147 ? 13.911 7.104 -8.526 1.00 41.03 147 ARG A CA 1
ATOM 1154 C C . ARG A 1 147 ? 13.335 5.830 -7.930 1.00 41.03 147 ARG A C 1
ATOM 1156 O O . ARG A 1 147 ? 12.670 5.102 -8.662 1.00 41.03 147 ARG A O 1
ATOM 1163 N N . ASN A 1 148 ? 13.589 5.570 -6.650 1.00 43.25 148 ASN A N 1
ATOM 1164 C CA . ASN A 1 148 ? 12.939 4.449 -5.993 1.00 43.25 148 ASN A CA 1
ATOM 1165 C C . ASN A 1 148 ? 11.437 4.723 -6.022 1.00 43.25 148 ASN A C 1
ATOM 1167 O O . ASN A 1 148 ? 10.944 5.763 -5.582 1.00 43.25 148 ASN A O 1
ATOM 1171 N N . GLU A 1 149 ? 10.734 3.813 -6.671 1.00 48.12 149 GLU A N 1
ATOM 1172 C CA . GLU A 1 149 ? 9.316 3.918 -6.926 1.00 48.12 149 GLU A CA 1
ATOM 1173 C C . GLU A 1 149 ? 8.567 3.842 -5.593 1.00 48.12 149 GLU A C 1
ATOM 1175 O O . GLU A 1 149 ? 8.698 2.886 -4.831 1.00 48.12 149 GLU A O 1
ATOM 1180 N N . SER A 1 150 ? 7.812 4.894 -5.274 1.00 54.22 150 SER A N 1
ATOM 1181 C CA . SER A 1 150 ? 6.889 4.866 -4.142 1.00 54.22 150 SER A CA 1
ATOM 1182 C C . SER A 1 150 ? 5.858 3.764 -4.380 1.00 54.22 150 SER A C 1
ATOM 1184 O O . SER A 1 150 ? 5.291 3.695 -5.470 1.00 54.22 150 SER A O 1
ATOM 1186 N N . LEU A 1 151 ? 5.546 2.962 -3.354 1.00 60.66 151 LEU A N 1
ATOM 1187 C CA . LEU A 1 151 ? 4.475 1.955 -3.414 1.00 60.66 151 LEU A CA 1
ATOM 1188 C C . LEU A 1 151 ? 3.124 2.552 -3.854 1.00 60.66 151 LEU A C 1
ATOM 1190 O O . LEU A 1 151 ? 2.297 1.842 -4.415 1.00 60.66 151 LEU A O 1
ATOM 1194 N N . ALA A 1 152 ? 2.930 3.867 -3.688 1.00 58.22 152 ALA A N 1
ATOM 1195 C CA . ALA A 1 152 ? 1.748 4.603 -4.137 1.00 58.22 152 ALA A CA 1
ATOM 1196 C C . ALA A 1 152 ? 1.535 4.611 -5.665 1.00 58.22 152 ALA A C 1
ATOM 1198 O O . ALA A 1 152 ? 0.495 5.074 -6.131 1.00 58.22 152 ALA A O 1
ATOM 1199 N N . GLN A 1 153 ? 2.501 4.147 -6.463 1.00 63.47 153 GLN A N 1
ATOM 1200 C CA . GLN A 1 153 ? 2.300 3.976 -7.904 1.00 63.47 153 GLN A CA 1
ATOM 1201 C C . GLN A 1 153 ? 1.408 2.775 -8.242 1.00 63.47 153 GLN A C 1
ATOM 1203 O O . GLN A 1 153 ? 0.822 2.730 -9.326 1.00 63.47 153 GLN A O 1
ATOM 1208 N N . TYR A 1 154 ? 1.338 1.790 -7.343 1.00 72.56 154 TYR A N 1
ATOM 1209 C CA . TYR A 1 154 ? 0.518 0.608 -7.528 1.00 72.56 154 TYR A CA 1
ATOM 1210 C C . TYR A 1 154 ? -0.906 0.929 -7.083 1.00 72.56 154 TYR A C 1
ATOM 1212 O O . TYR A 1 154 ? -1.128 1.431 -5.984 1.00 72.56 154 TYR A O 1
ATOM 1220 N N . GLN A 1 155 ? -1.886 0.619 -7.932 1.00 74.25 155 GLN A N 1
ATOM 1221 C CA . GLN A 1 155 ? -3.286 0.616 -7.506 1.00 74.25 155 GLN A CA 1
ATOM 1222 C C . GLN A 1 155 ? -3.514 -0.479 -6.454 1.00 74.25 155 GLN A C 1
ATOM 1224 O O . GLN A 1 155 ? -4.376 -0.333 -5.592 1.00 74.25 155 GLN A O 1
ATOM 1229 N N . TYR A 1 156 ? -2.748 -1.567 -6.539 1.00 80.56 156 TYR A N 1
ATOM 1230 C CA . TYR A 1 156 ? -2.790 -2.667 -5.591 1.00 80.56 156 TYR A CA 1
ATOM 1231 C C . TYR A 1 156 ? -1.380 -3.214 -5.356 1.00 80.56 156 TYR A C 1
ATOM 1233 O O . TYR A 1 156 ? -0.694 -3.586 -6.312 1.00 80.56 156 TYR A O 1
ATOM 1241 N N . PHE A 1 157 ? -0.964 -3.259 -4.092 1.00 82.44 157 PHE A N 1
ATOM 1242 C CA . PHE A 1 157 ? 0.285 -3.867 -3.644 1.00 82.44 157 PHE A CA 1
ATOM 1243 C C . PHE A 1 157 ? 0.008 -4.792 -2.457 1.00 82.44 157 PHE A C 1
ATOM 1245 O O . PHE A 1 157 ? -0.617 -4.356 -1.489 1.00 82.44 157 PHE A O 1
ATOM 1252 N N . SER A 1 158 ? 0.508 -6.026 -2.506 1.00 76.94 158 SER A N 1
ATOM 1253 C CA . SER A 1 158 ? 0.443 -6.980 -1.394 1.00 76.94 158 SER A CA 1
ATOM 1254 C C . SER A 1 158 ? 1.809 -7.622 -1.126 1.00 76.94 158 SER A C 1
ATOM 1256 O O . SER A 1 158 ? 2.537 -7.995 -2.046 1.00 76.94 158 SER A O 1
ATOM 1258 N N . ASN A 1 159 ? 2.178 -7.737 0.155 1.00 71.06 159 ASN A N 1
ATOM 1259 C CA . ASN A 1 159 ? 3.405 -8.430 0.569 1.00 71.06 159 ASN A CA 1
ATOM 1260 C C . ASN A 1 159 ? 3.165 -9.943 0.726 1.00 71.06 159 ASN A C 1
ATOM 1262 O O . ASN A 1 159 ? 3.940 -10.753 0.241 1.00 71.06 159 ASN A O 1
ATOM 1266 N N . PHE A 1 160 ? 2.057 -10.317 1.366 1.00 71.88 160 PHE A N 1
ATOM 1267 C CA . PHE A 1 160 ? 1.576 -11.694 1.428 1.00 71.88 160 PHE A CA 1
ATOM 1268 C C . PHE A 1 160 ? 0.070 -11.681 1.203 1.00 71.88 160 PHE A C 1
ATOM 1270 O O . PHE A 1 160 ? -0.642 -10.908 1.847 1.00 71.88 160 PHE A O 1
ATOM 1277 N N . GLU A 1 161 ? -0.406 -12.519 0.290 1.00 69.19 161 GLU A N 1
ATOM 1278 C CA . GLU A 1 161 ? -1.831 -12.678 0.011 1.00 69.19 161 GLU A CA 1
ATOM 1279 C C . GLU A 1 161 ? -2.431 -13.641 1.035 1.00 69.19 161 GLU A C 1
ATOM 1281 O O . GLU A 1 161 ? -2.401 -14.855 0.846 1.00 69.19 161 GLU A O 1
ATOM 1286 N N . LYS A 1 162 ? -2.951 -13.104 2.145 1.00 64.62 162 LYS A N 1
ATOM 1287 C CA . LYS A 1 162 ? -3.605 -13.897 3.193 1.00 64.62 162 LYS A CA 1
ATOM 1288 C C . LYS A 1 162 ? -5.014 -13.422 3.470 1.00 64.62 162 LYS A C 1
ATOM 1290 O O . LYS A 1 162 ? -5.296 -12.227 3.459 1.00 64.62 162 LYS A O 1
ATOM 1295 N N . SER A 1 163 ? -5.890 -14.377 3.741 1.00 64.19 163 SER A N 1
ATOM 1296 C CA . SER A 1 163 ? -7.285 -14.127 4.095 1.00 64.19 163 SER A CA 1
ATOM 1297 C C . SER A 1 163 ? -7.503 -14.397 5.575 1.00 64.19 163 SER A C 1
ATOM 1299 O O . SER A 1 163 ? -6.918 -15.319 6.135 1.00 64.19 163 SER A O 1
ATOM 1301 N N . GLU A 1 164 ? -8.378 -13.627 6.219 1.00 58.34 164 GLU A N 1
ATOM 1302 C CA . GLU A 1 164 ? -8.717 -13.813 7.639 1.00 58.34 164 GLU A CA 1
ATOM 1303 C C . GLU A 1 164 ? -9.340 -15.186 7.928 1.00 58.34 164 GLU A C 1
ATOM 1305 O O . GLU A 1 164 ? -9.288 -15.660 9.059 1.00 58.34 164 GLU A O 1
ATOM 1310 N N . ASN A 1 165 ? -9.886 -15.844 6.902 1.00 56.03 165 ASN A N 1
ATOM 1311 C CA . ASN A 1 165 ? -10.468 -17.176 7.022 1.00 56.03 165 ASN A CA 1
ATOM 1312 C C . ASN A 1 165 ? -9.497 -18.297 6.571 1.00 56.03 165 ASN A C 1
ATOM 1314 O O . ASN A 1 165 ? -9.850 -19.467 6.541 1.00 56.03 165 ASN A O 1
ATOM 1318 N N . GLU A 1 166 ? -8.234 -17.988 6.251 1.00 56.34 166 GLU A N 1
ATOM 1319 C CA . GLU A 1 166 ? -7.225 -18.937 5.737 1.00 56.34 166 GLU A CA 1
ATOM 1320 C C . GLU A 1 166 ? -6.719 -19.967 6.779 1.00 56.34 166 GLU A C 1
ATOM 1322 O O . GLU A 1 166 ? -5.540 -20.319 6.827 1.00 56.34 166 GLU A O 1
ATOM 1327 N N . GLU A 1 167 ? -7.597 -20.507 7.623 1.00 52.66 167 GLU A N 1
ATOM 1328 C CA . GLU A 1 167 ? -7.318 -21.568 8.592 1.00 52.66 167 GLU A CA 1
ATOM 1329 C C . GLU A 1 167 ? -7.170 -22.934 7.874 1.00 52.66 167 GLU A C 1
ATOM 1331 O O . GLU A 1 167 ? -7.856 -23.918 8.143 1.00 52.66 167 GLU A O 1
ATOM 1336 N N . GLY A 1 168 ? -6.273 -22.992 6.880 1.00 54.22 168 GLY A N 1
ATOM 1337 C CA . GLY A 1 168 ? -5.912 -24.195 6.126 1.00 54.22 168 GLY A CA 1
ATOM 1338 C C . GLY A 1 168 ? -6.852 -24.573 4.976 1.00 54.22 168 GLY A C 1
ATOM 1339 O O . GLY A 1 168 ? -6.663 -25.636 4.378 1.00 54.22 168 GLY A O 1
ATOM 1340 N N . ASN A 1 169 ? -7.842 -23.739 4.634 1.00 55.91 169 ASN A N 1
ATOM 1341 C CA . ASN A 1 169 ? -8.740 -23.986 3.505 1.00 55.91 169 ASN A CA 1
ATOM 1342 C C . ASN A 1 169 ? -8.261 -23.259 2.228 1.00 55.91 169 ASN A C 1
ATOM 1344 O O . ASN A 1 169 ? -8.383 -22.038 2.134 1.00 55.91 169 ASN A O 1
ATOM 1348 N N . PRO A 1 170 ? -7.800 -23.976 1.184 1.00 56.31 170 PRO A N 1
ATOM 1349 C CA . PRO A 1 170 ? -7.369 -23.363 -0.077 1.00 56.31 170 PRO A CA 1
ATOM 1350 C C . PRO A 1 170 ? -8.502 -22.655 -0.844 1.00 56.31 170 PRO A C 1
ATOM 1352 O O . PRO A 1 170 ? -8.241 -21.961 -1.823 1.00 56.31 170 PRO A O 1
ATOM 1355 N N . ASN A 1 171 ? -9.764 -22.801 -0.419 1.00 54.59 171 ASN A N 1
ATOM 1356 C CA . ASN A 1 171 ? -10.891 -22.068 -1.001 1.00 54.59 171 ASN A CA 1
ATOM 1357 C C . ASN A 1 171 ? -11.034 -20.626 -0.486 1.00 54.59 171 ASN A C 1
ATOM 1359 O O . ASN A 1 171 ? -11.894 -19.887 -0.977 1.00 54.59 171 ASN A O 1
ATOM 1363 N N . GLU A 1 172 ? -10.217 -20.234 0.487 1.00 61.00 172 GLU A N 1
ATOM 1364 C CA . GLU A 1 172 ? -10.377 -18.978 1.222 1.00 61.00 172 GLU A CA 1
ATOM 1365 C C . GLU A 1 172 ? -9.228 -18.000 0.975 1.00 61.00 172 GLU A C 1
ATOM 1367 O O . GLU A 1 172 ? -9.257 -16.906 1.516 1.00 61.00 172 GLU A O 1
ATOM 1372 N N . LEU A 1 173 ? -8.287 -18.346 0.089 1.00 67.94 173 LEU A N 1
ATOM 1373 C CA . LEU A 1 173 ? -7.216 -17.471 -0.399 1.00 67.94 173 LEU A CA 1
ATOM 1374 C C . LEU A 1 173 ? -7.762 -16.174 -1.023 1.00 67.94 173 LEU A C 1
ATOM 1376 O O . LEU A 1 173 ? -8.809 -16.181 -1.687 1.00 67.94 173 LEU A O 1
ATOM 1380 N N . VAL A 1 174 ? -7.011 -15.079 -0.863 1.00 70.94 174 VAL A N 1
ATOM 1381 C CA . VAL A 1 174 ? -7.292 -13.809 -1.546 1.00 70.94 174 VAL A CA 1
ATOM 1382 C C . VAL A 1 174 ? -7.161 -14.021 -3.052 1.00 70.94 174 VAL A C 1
ATOM 1384 O O . VAL A 1 174 ? -6.203 -14.621 -3.544 1.00 70.94 174 VAL A O 1
ATOM 1387 N N . LYS A 1 175 ? -8.180 -13.588 -3.794 1.00 83.75 175 LYS A N 1
ATOM 1388 C CA . LYS A 1 175 ? -8.307 -13.863 -5.224 1.00 83.75 175 LYS A CA 1
ATOM 1389 C C . LYS A 1 175 ? -8.942 -12.702 -5.957 1.00 83.75 175 LYS A C 1
ATOM 1391 O O . LYS A 1 175 ? -9.883 -12.083 -5.465 1.00 83.75 175 LYS A O 1
ATOM 1396 N N . PHE A 1 176 ? -8.482 -12.500 -7.182 1.00 87.75 176 PHE A N 1
ATOM 1397 C CA . PHE A 1 176 ? -9.156 -11.650 -8.145 1.00 87.75 176 PHE A CA 1
ATOM 1398 C C . PHE A 1 176 ? -10.228 -12.469 -8.852 1.00 87.75 176 PHE A C 1
ATOM 1400 O O . PHE A 1 176 ? -9.961 -13.552 -9.386 1.00 87.75 176 PHE A O 1
ATOM 1407 N N . TRP A 1 177 ? -11.453 -11.966 -8.851 1.00 85.44 177 TRP A N 1
ATOM 1408 C CA . TRP A 1 177 ? -12.625 -12.671 -9.353 1.00 85.44 177 TRP A CA 1
ATOM 1409 C C . TRP A 1 177 ? -13.390 -11.825 -10.367 1.00 85.44 177 TRP A C 1
ATOM 1411 O O . TRP A 1 177 ? -13.040 -10.685 -10.659 1.00 85.44 177 TRP A O 1
ATOM 1421 N N . GLY A 1 178 ? -14.412 -12.429 -10.970 1.00 81.44 178 GLY A N 1
ATOM 1422 C CA . GLY A 1 178 ? -15.127 -11.934 -12.141 1.00 81.44 178 GLY A CA 1
ATOM 1423 C C . GLY A 1 178 ? -15.380 -10.430 -12.168 1.00 81.44 178 GLY A C 1
ATOM 1424 O O . GLY A 1 178 ? -14.999 -9.836 -13.158 1.00 81.44 178 GLY A O 1
ATOM 1425 N N . PRO A 1 179 ? -15.940 -9.784 -11.135 1.00 81.69 179 PRO A N 1
ATOM 1426 C CA . PRO A 1 179 ? -16.260 -8.356 -11.155 1.00 81.69 179 PRO A CA 1
ATOM 1427 C C . PRO A 1 179 ? -15.053 -7.404 -11.122 1.00 81.69 179 PRO A C 1
ATOM 1429 O O . PRO A 1 179 ? -15.231 -6.212 -11.382 1.00 81.69 179 PRO A O 1
ATOM 1432 N N . ASP A 1 180 ? -13.851 -7.883 -10.797 1.00 82.75 180 ASP A N 1
ATOM 1433 C CA . ASP A 1 180 ? -12.714 -7.009 -10.516 1.00 82.75 180 ASP A CA 1
ATOM 1434 C C . ASP A 1 180 ? -12.153 -6.379 -11.793 1.00 82.75 180 ASP A C 1
ATOM 1436 O O . ASP A 1 180 ? -11.801 -7.051 -12.769 1.00 82.75 180 ASP A O 1
ATOM 1440 N N . VAL A 1 181 ? -12.043 -5.051 -11.780 1.00 86.19 181 VAL A N 1
ATOM 1441 C CA . VAL A 1 181 ? -11.480 -4.273 -12.882 1.00 86.19 181 VAL A CA 1
ATOM 1442 C C . VAL A 1 181 ? -10.460 -3.287 -12.333 1.00 86.19 181 VAL A C 1
ATOM 1444 O O . VAL A 1 181 ? -10.816 -2.316 -11.666 1.00 86.19 181 VAL A O 1
ATOM 1447 N N . LEU A 1 182 ? -9.187 -3.521 -12.645 1.00 83.19 182 LEU A N 1
ATOM 1448 C CA . LEU A 1 182 ? -8.073 -2.691 -12.198 1.00 83.19 182 LEU A CA 1
ATOM 1449 C C . LEU A 1 182 ? -7.459 -1.952 -13.388 1.00 83.19 182 LEU A C 1
ATOM 1451 O O . LEU A 1 182 ? -7.130 -2.544 -14.419 1.00 83.19 182 LEU A O 1
ATOM 1455 N N . ASN A 1 183 ? -7.325 -0.633 -13.244 1.00 82.88 183 ASN A N 1
ATOM 1456 C CA . ASN A 1 183 ? -6.845 0.259 -14.301 1.00 82.88 183 ASN A CA 1
ATOM 1457 C C . ASN A 1 183 ? -5.386 0.691 -14.101 1.00 82.88 183 ASN A C 1
ATOM 1459 O O . ASN A 1 183 ? -4.743 1.118 -15.056 1.00 82.88 183 ASN A O 1
ATOM 1463 N N . GLY A 1 184 ? -4.871 0.595 -12.878 1.00 72.81 184 GLY A N 1
ATOM 1464 C CA . GLY A 1 184 ? -3.507 0.925 -12.492 1.00 72.81 184 GLY A CA 1
ATOM 1465 C C . GLY A 1 184 ? -2.635 -0.314 -12.260 1.00 72.81 184 GLY A C 1
ATOM 1466 O O . GLY A 1 184 ? -3.140 -1.438 -12.301 1.00 72.81 184 GLY A O 1
ATOM 1467 N N . PRO A 1 185 ? -1.316 -0.116 -12.072 1.00 79.12 185 PRO A N 1
ATOM 1468 C CA . PRO A 1 185 ? -0.358 -1.203 -11.881 1.00 79.12 185 PRO A CA 1
ATOM 1469 C C . PRO A 1 185 ? -0.667 -2.039 -10.637 1.00 79.12 185 PRO A C 1
ATOM 1471 O O . PRO A 1 185 ? -1.109 -1.499 -9.620 1.00 79.12 185 PRO A O 1
ATOM 1474 N N . VAL A 1 186 ? -0.389 -3.339 -10.710 1.00 81.69 186 VAL A N 1
ATOM 1475 C CA . VAL A 1 186 ? -0.597 -4.294 -9.612 1.00 81.69 186 VAL A CA 1
ATOM 1476 C C . VAL A 1 186 ? 0.708 -5.030 -9.329 1.00 81.69 186 VAL A C 1
ATOM 1478 O O . VAL A 1 186 ? 1.369 -5.493 -10.265 1.00 81.69 186 VAL A O 1
ATOM 1481 N N . HIS A 1 187 ? 1.075 -5.150 -8.055 1.00 84.81 187 HIS A N 1
ATOM 1482 C CA . HIS A 1 187 ? 2.219 -5.949 -7.631 1.00 84.81 187 HIS A CA 1
ATOM 1483 C C . HIS A 1 187 ? 1.889 -6.835 -6.429 1.00 84.81 187 HIS A C 1
ATOM 1485 O O . HIS A 1 187 ? 1.245 -6.377 -5.490 1.00 84.81 187 HIS A O 1
ATOM 1491 N N . SER A 1 188 ? 2.369 -8.076 -6.437 1.00 84.50 188 SER A N 1
ATOM 1492 C CA . SER A 1 188 ? 2.366 -8.937 -5.253 1.00 84.50 188 SER A CA 1
ATOM 1493 C C . SER A 1 188 ? 3.728 -9.596 -5.061 1.00 84.50 188 SER A C 1
ATOM 1495 O O . SER A 1 188 ? 4.314 -10.103 -6.019 1.00 84.50 188 SER A O 1
ATOM 1497 N N . ASN A 1 189 ? 4.230 -9.618 -3.830 1.00 81.62 189 ASN A N 1
ATOM 1498 C CA . ASN A 1 189 ? 5.430 -10.389 -3.499 1.00 81.62 189 ASN A CA 1
ATOM 1499 C C . ASN A 1 189 ? 5.157 -11.904 -3.443 1.00 81.62 189 ASN A C 1
ATOM 1501 O O . ASN A 1 189 ? 6.104 -12.684 -3.451 1.00 81.62 189 ASN A O 1
ATOM 1505 N N . ASP A 1 190 ? 3.890 -12.322 -3.442 1.00 83.38 190 ASP A N 1
ATOM 1506 C CA . ASP A 1 190 ? 3.470 -13.723 -3.392 1.00 83.38 190 ASP A CA 1
ATOM 1507 C C . ASP A 1 190 ? 2.684 -14.122 -4.659 1.00 83.38 190 ASP A C 1
ATOM 1509 O O . ASP A 1 190 ? 2.517 -13.335 -5.601 1.00 83.38 190 ASP A O 1
ATOM 1513 N N . ASP A 1 191 ? 2.229 -15.372 -4.714 1.00 86.81 191 ASP A N 1
ATOM 1514 C CA . ASP A 1 191 ? 1.356 -15.900 -5.757 1.00 86.81 191 ASP A CA 1
ATOM 1515 C C . ASP A 1 191 ? 0.003 -15.157 -5.786 1.00 86.81 191 ASP A C 1
ATOM 1517 O O . ASP A 1 191 ? -0.642 -14.963 -4.758 1.00 86.81 191 ASP A O 1
ATOM 1521 N N . ILE A 1 192 ? -0.479 -14.803 -6.984 1.00 88.81 192 ILE A N 1
ATOM 1522 C CA . ILE A 1 192 ? -1.810 -14.194 -7.171 1.00 88.81 192 ILE A CA 1
ATOM 1523 C C . ILE A 1 192 ? -2.798 -15.217 -7.731 1.00 88.81 192 ILE A C 1
ATOM 1525 O O . ILE A 1 192 ? -2.485 -15.939 -8.679 1.00 88.81 192 ILE A O 1
ATOM 1529 N N . TYR A 1 193 ? -4.020 -15.252 -7.202 1.00 89.12 193 TYR A N 1
ATOM 1530 C CA . TYR A 1 193 ? -5.040 -16.219 -7.615 1.00 89.12 193 TYR A CA 1
ATOM 1531 C C . TYR A 1 193 ? -6.134 -15.577 -8.468 1.00 89.12 193 TYR A C 1
ATOM 1533 O O . TYR A 1 193 ? -6.711 -14.554 -8.106 1.00 89.12 193 TYR A O 1
ATOM 1541 N N . ILE A 1 194 ? -6.446 -16.209 -9.600 1.00 89.06 194 ILE A N 1
ATOM 1542 C CA . ILE A 1 194 ? -7.436 -15.747 -10.576 1.00 89.06 194 ILE A CA 1
ATOM 1543 C C . ILE A 1 194 ? -8.608 -16.724 -10.626 1.00 89.06 194 ILE A C 1
ATOM 1545 O O . ILE A 1 194 ? -8.431 -17.893 -10.971 1.00 89.06 194 ILE A O 1
ATOM 1549 N N . GLN A 1 195 ? -9.817 -16.241 -10.343 1.00 87.12 195 GLN A N 1
ATOM 1550 C CA . GLN A 1 195 ? -11.044 -17.030 -10.412 1.00 87.12 195 GLN A CA 1
ATOM 1551 C C . GLN A 1 195 ? -11.972 -16.540 -11.531 1.00 87.12 195 GLN A C 1
ATOM 1553 O O . GLN A 1 195 ? -12.349 -15.371 -11.592 1.00 87.12 195 GLN A O 1
ATOM 1558 N N . HIS A 1 196 ? -12.412 -17.460 -12.395 1.00 83.44 196 HIS A N 1
ATOM 1559 C CA . HIS A 1 196 ? -13.443 -17.188 -13.408 1.00 83.44 196 HIS A CA 1
ATOM 1560 C C . HIS A 1 196 ? -14.824 -17.470 -12.817 1.00 83.44 196 HIS A C 1
ATOM 1562 O O . HIS A 1 196 ? -15.426 -18.514 -13.062 1.00 83.44 196 HIS A O 1
ATOM 1568 N N . ALA A 1 197 ? -15.303 -16.571 -11.965 1.00 73.81 197 ALA A N 1
ATOM 1569 C CA . ALA A 1 197 ? -16.622 -16.674 -11.353 1.00 73.81 197 ALA A CA 1
ATOM 1570 C C . ALA A 1 197 ? -17.128 -15.295 -10.925 1.00 73.81 197 ALA A C 1
ATOM 1572 O O . ALA A 1 197 ? -16.328 -14.420 -10.615 1.00 73.81 197 ALA A O 1
ATOM 1573 N N . GLY A 1 198 ? -18.449 -15.131 -10.838 1.00 62.97 198 GLY A N 1
ATOM 1574 C CA . GLY A 1 198 ? -19.080 -13.878 -10.408 1.00 62.97 198 GLY A CA 1
ATOM 1575 C C . GLY A 1 198 ? -19.464 -12.973 -11.579 1.00 62.97 198 GLY A C 1
ATOM 1576 O O . GLY A 1 198 ? -18.715 -12.839 -12.543 1.00 62.97 198 GLY A O 1
ATOM 1577 N N . GLY A 1 199 ? -20.673 -12.408 -11.503 1.00 62.38 199 GLY A N 1
ATOM 1578 C CA . GLY A 1 199 ? -21.268 -11.575 -12.550 1.00 62.38 199 GLY A CA 1
ATOM 1579 C C . GLY A 1 199 ? -20.582 -10.217 -12.723 1.00 62.38 199 GLY A C 1
ATOM 1580 O O . GLY A 1 199 ? -20.001 -9.680 -11.791 1.00 62.38 199 GLY A O 1
ATOM 1581 N N . GLY A 1 200 ? -20.689 -9.643 -13.920 1.00 60.66 200 GLY A N 1
ATOM 1582 C CA . GLY A 1 200 ? -20.088 -8.358 -14.281 1.00 60.66 200 GLY A CA 1
ATOM 1583 C C . GLY A 1 200 ? -20.110 -8.136 -15.795 1.00 60.66 200 GLY A C 1
ATOM 1584 O O . GLY A 1 200 ? -20.416 -9.050 -16.562 1.00 60.66 200 GLY A O 1
ATOM 1585 N N . ASN A 1 201 ? -19.768 -6.925 -16.246 1.00 64.56 201 ASN A N 1
ATOM 1586 C CA . ASN A 1 201 ? -19.705 -6.578 -17.679 1.00 64.56 201 ASN A CA 1
ATOM 1587 C C . ASN A 1 201 ? -18.410 -7.049 -18.376 1.00 64.56 201 ASN A C 1
ATOM 1589 O O . ASN A 1 201 ? -18.165 -6.717 -19.534 1.00 64.56 201 ASN A O 1
ATOM 1593 N N . ASN A 1 202 ? -17.569 -7.812 -17.682 1.00 65.44 202 ASN A N 1
ATOM 1594 C CA . ASN A 1 202 ? -16.248 -8.279 -18.107 1.00 65.44 202 ASN A CA 1
ATOM 1595 C C . ASN A 1 202 ? -16.203 -9.805 -18.320 1.00 65.44 202 ASN A C 1
ATOM 1597 O O . ASN A 1 202 ? -15.176 -10.445 -18.116 1.00 65.44 202 ASN A O 1
ATOM 1601 N N . ASN A 1 203 ? -17.315 -10.395 -18.772 1.00 71.38 203 ASN A N 1
ATOM 1602 C CA . ASN A 1 203 ? -17.411 -11.819 -19.120 1.00 71.38 203 ASN A CA 1
ATOM 1603 C C . ASN A 1 203 ? -17.054 -12.779 -17.964 1.00 71.38 203 ASN A C 1
ATOM 1605 O O . ASN A 1 203 ? -16.491 -13.846 -18.205 1.00 71.38 203 ASN A O 1
ATOM 1609 N N . ASN A 1 204 ? -17.403 -12.421 -16.722 1.00 80.06 204 ASN A N 1
ATOM 1610 C CA . ASN A 1 204 ? -17.125 -13.203 -15.506 1.00 80.06 204 ASN A CA 1
ATOM 1611 C C . ASN A 1 204 ? -15.626 -13.473 -15.267 1.00 80.06 204 ASN A C 1
ATOM 1613 O O . ASN A 1 204 ? -15.255 -14.509 -14.707 1.00 80.06 204 ASN A O 1
ATOM 1617 N N . ARG A 1 205 ? -14.757 -12.561 -15.721 1.00 82.88 205 ARG A N 1
ATOM 1618 C CA . ARG A 1 205 ? -13.304 -12.642 -15.560 1.00 82.88 205 ARG A CA 1
ATOM 1619 C C . ARG A 1 205 ? -12.751 -11.319 -15.033 1.00 82.88 205 ARG A C 1
ATOM 1621 O O . ARG A 1 205 ? -13.116 -10.276 -15.581 1.00 82.88 205 ARG A O 1
ATOM 1628 N N . PRO A 1 206 ? -11.816 -11.347 -14.068 1.00 88.25 206 PRO A N 1
ATOM 1629 C CA . PRO A 1 206 ? -11.122 -10.134 -13.663 1.00 88.25 206 PRO A CA 1
ATOM 1630 C C . PRO A 1 206 ? -10.373 -9.532 -14.856 1.00 88.25 206 PRO A C 1
ATOM 1632 O O . PRO A 1 206 ? -9.942 -10.247 -15.763 1.00 88.25 206 PRO A O 1
ATOM 1635 N N . THR A 1 207 ? -10.235 -8.210 -14.889 1.00 88.88 207 THR A N 1
ATOM 1636 C CA . THR A 1 207 ? -9.530 -7.509 -15.970 1.00 88.88 207 THR A CA 1
ATOM 1637 C C . THR A 1 207 ? -8.520 -6.513 -15.413 1.00 88.88 207 THR A C 1
ATOM 1639 O O . THR A 1 207 ? -8.881 -5.588 -14.690 1.00 88.88 207 THR A O 1
ATOM 1642 N N . PHE A 1 208 ? -7.266 -6.662 -15.832 1.00 89.25 208 PHE A N 1
ATOM 1643 C CA . PHE A 1 208 ? -6.151 -5.773 -15.521 1.00 89.25 208 PHE A CA 1
ATOM 1644 C C . PHE A 1 208 ? -5.733 -5.019 -16.784 1.00 89.25 208 PHE A C 1
ATOM 1646 O O . PHE A 1 208 ? -5.225 -5.611 -17.741 1.00 89.25 208 PHE A O 1
ATOM 1653 N N . TYR A 1 209 ? -5.961 -3.707 -16.809 1.00 83.06 209 TYR A N 1
ATOM 1654 C CA . TYR A 1 209 ? -5.600 -2.862 -17.952 1.00 83.06 209 TYR A CA 1
ATOM 1655 C C . TYR A 1 209 ? -4.147 -2.380 -17.925 1.00 83.06 209 TYR A C 1
ATOM 1657 O O . TYR A 1 209 ? -3.611 -2.042 -18.978 1.00 83.06 209 TYR A O 1
ATOM 1665 N N . SER A 1 210 ? -3.514 -2.369 -16.752 1.00 78.69 210 SER A N 1
ATOM 1666 C CA . SER A 1 210 ? -2.102 -2.018 -16.581 1.00 78.69 210 SER A CA 1
ATOM 1667 C C . SER A 1 210 ? -1.244 -3.258 -16.310 1.00 78.69 210 SER A C 1
ATOM 1669 O O . SER A 1 210 ? -1.761 -4.374 -16.233 1.00 78.69 210 SER A O 1
ATOM 1671 N N . MET A 1 211 ? 0.070 -3.059 -16.207 1.00 81.75 211 MET A N 1
ATOM 1672 C CA . MET A 1 211 ? 1.033 -4.123 -15.933 1.00 81.75 211 MET A CA 1
ATOM 1673 C C . MET A 1 211 ? 0.753 -4.770 -14.573 1.00 81.75 211 MET A C 1
ATOM 1675 O O . MET A 1 211 ? 0.600 -4.077 -13.563 1.00 81.75 211 MET A O 1
ATOM 1679 N N . VAL A 1 212 ? 0.746 -6.102 -14.560 1.00 83.25 212 VAL A N 1
ATOM 1680 C CA . VAL A 1 212 ? 0.730 -6.908 -13.340 1.00 83.25 212 VAL A CA 1
ATOM 1681 C C . VAL A 1 212 ? 2.085 -7.575 -13.165 1.00 83.25 212 VAL A C 1
ATOM 1683 O O . VAL A 1 212 ? 2.608 -8.202 -14.088 1.00 83.25 212 VAL A O 1
ATOM 1686 N N . THR A 1 213 ? 2.649 -7.442 -11.972 1.00 82.81 213 THR A N 1
ATOM 1687 C CA . THR A 1 213 ? 3.933 -8.040 -11.602 1.00 82.81 213 THR A CA 1
ATOM 1688 C C . THR A 1 213 ? 3.758 -8.897 -10.353 1.00 82.81 213 THR A C 1
ATOM 1690 O O . THR A 1 213 ? 3.049 -8.507 -9.433 1.00 82.81 213 THR A O 1
ATOM 1693 N N . THR A 1 214 ? 4.365 -10.078 -10.308 1.00 84.81 214 THR A N 1
ATOM 1694 C CA . THR A 1 214 ? 4.379 -10.909 -9.095 1.00 84.81 214 THR A CA 1
ATOM 1695 C C . THR A 1 214 ? 5.741 -11.559 -8.907 1.00 84.81 214 THR A C 1
ATOM 1697 O O . THR A 1 214 ? 6.315 -12.076 -9.867 1.00 84.81 214 THR A O 1
ATOM 1700 N N . ALA A 1 215 ? 6.272 -11.523 -7.684 1.00 81.19 215 ALA A N 1
ATOM 1701 C CA . ALA A 1 215 ? 7.490 -12.252 -7.332 1.00 81.19 215 ALA A CA 1
ATOM 1702 C C . ALA A 1 215 ? 7.241 -13.755 -7.096 1.00 81.19 215 ALA A C 1
ATOM 1704 O O . ALA A 1 215 ? 8.195 -14.528 -7.024 1.00 81.19 215 ALA A O 1
ATOM 1705 N N . GLY A 1 216 ? 5.974 -14.176 -7.066 1.00 85.31 216 GLY A N 1
ATOM 1706 C CA . GLY A 1 216 ? 5.528 -15.558 -7.194 1.00 85.31 216 GLY A CA 1
ATOM 1707 C C . GLY A 1 216 ? 5.100 -15.881 -8.630 1.00 85.31 216 GLY A C 1
ATOM 1708 O O . GLY A 1 216 ? 5.834 -15.655 -9.604 1.00 85.31 216 GLY A O 1
ATOM 1709 N N . ARG A 1 217 ? 3.912 -16.462 -8.777 1.00 88.25 217 ARG A N 1
ATOM 1710 C CA . ARG A 1 217 ? 3.245 -16.794 -10.040 1.00 88.25 217 ARG A CA 1
ATOM 1711 C C . ARG A 1 217 ? 1.769 -16.429 -9.982 1.00 88.25 217 ARG A C 1
ATOM 1713 O O . ARG A 1 217 ? 1.113 -16.560 -8.953 1.00 88.25 217 ARG A O 1
ATOM 1720 N N . ALA A 1 218 ? 1.210 -16.053 -11.126 1.00 89.81 218 ALA A N 1
ATOM 1721 C CA . ALA A 1 218 ? -0.233 -16.012 -11.275 1.00 89.81 218 ALA A CA 1
ATOM 1722 C C . ALA A 1 218 ? -0.760 -17.440 -11.395 1.00 89.81 218 ALA A C 1
ATOM 1724 O O . ALA A 1 218 ? -0.222 -18.244 -12.160 1.00 89.81 218 ALA A O 1
ATOM 1725 N N . ARG A 1 219 ? -1.830 -17.762 -10.675 1.00 90.56 219 ARG A N 1
ATOM 1726 C CA . ARG A 1 219 ? -2.417 -19.102 -10.628 1.00 90.56 219 ARG A CA 1
ATOM 1727 C C . ARG A 1 219 ? -3.908 -19.072 -10.872 1.00 90.56 219 ARG A C 1
ATOM 1729 O O . ARG A 1 219 ? -4.603 -18.129 -10.508 1.00 90.56 219 ARG A O 1
ATOM 1736 N N . GLU A 1 220 ? -4.414 -20.133 -11.478 1.00 87.69 220 GLU A N 1
ATOM 1737 C CA . GLU A 1 220 ? -5.848 -20.373 -11.518 1.00 87.69 220 GLU A CA 1
ATOM 1738 C C . GLU A 1 220 ? -6.335 -20.852 -10.143 1.00 87.69 220 GLU A C 1
ATOM 1740 O O . GLU A 1 220 ? -5.837 -21.830 -9.575 1.00 87.69 220 GLU A O 1
ATOM 1745 N N . PHE A 1 221 ? -7.345 -20.164 -9.618 1.00 84.00 221 PHE A N 1
ATOM 1746 C CA . PHE A 1 221 ? -8.004 -20.531 -8.376 1.00 84.00 221 PHE A CA 1
ATOM 1747 C C . PHE A 1 221 ? -8.723 -21.884 -8.519 1.00 84.00 221 PHE A C 1
ATOM 1749 O O . PHE A 1 221 ? -9.503 -22.094 -9.447 1.00 84.00 221 PHE A O 1
ATOM 1756 N N . GLY A 1 222 ? -8.479 -22.802 -7.580 1.00 79.44 222 GLY A N 1
ATOM 1757 C CA . GLY A 1 222 ? -9.065 -24.148 -7.541 1.00 79.44 222 GLY A CA 1
ATOM 1758 C C . GLY A 1 222 ? -8.171 -25.252 -8.119 1.00 79.44 222 GLY A C 1
ATOM 1759 O O . GLY A 1 222 ? -8.086 -26.325 -7.527 1.00 79.44 222 GLY A O 1
ATOM 1760 N N . SER A 1 223 ? -7.461 -25.002 -9.225 1.00 81.25 223 SER A N 1
ATOM 1761 C CA . SER A 1 223 ? -6.499 -25.966 -9.794 1.00 81.25 223 SER A CA 1
ATOM 1762 C C . SER A 1 223 ? -5.065 -25.743 -9.303 1.00 81.25 223 SER A C 1
ATOM 1764 O O . SER A 1 223 ? -4.237 -26.653 -9.381 1.00 81.25 223 SER A O 1
ATOM 1766 N N . ASN A 1 224 ? -4.772 -24.537 -8.799 1.00 82.75 224 ASN A N 1
ATOM 1767 C CA . ASN A 1 224 ? -3.446 -24.075 -8.383 1.00 82.75 224 ASN A CA 1
ATOM 1768 C C . ASN A 1 224 ? -2.387 -24.120 -9.507 1.00 82.75 224 ASN A C 1
ATOM 1770 O O . ASN A 1 224 ? -1.180 -24.013 -9.254 1.00 82.75 224 ASN A O 1
ATOM 1774 N N . GLN A 1 225 ? -2.822 -24.297 -10.759 1.00 87.88 225 GLN A N 1
ATOM 1775 C CA . GLN A 1 225 ? -1.932 -24.320 -11.911 1.00 87.88 225 GLN A CA 1
ATOM 1776 C C . GLN A 1 225 ? -1.506 -22.899 -12.291 1.00 87.88 225 GLN A C 1
ATOM 1778 O O . GLN A 1 225 ? -2.321 -21.977 -12.192 1.00 87.88 225 GLN A O 1
ATOM 1783 N N . PRO A 1 226 ? -0.259 -22.698 -12.756 1.00 91.25 226 PRO A N 1
ATOM 1784 C CA . PRO A 1 226 ? 0.180 -21.410 -13.274 1.00 91.25 226 PRO A CA 1
ATOM 1785 C C . PRO A 1 226 ? -0.743 -20.930 -14.394 1.00 91.25 226 PRO A C 1
ATOM 1787 O O . PRO A 1 226 ? -1.068 -21.664 -15.327 1.00 91.25 226 PRO A O 1
ATOM 1790 N N . TYR A 1 227 ? -1.170 -19.679 -14.316 1.00 89.88 227 TYR A N 1
ATOM 1791 C CA . TYR A 1 227 ? -2.273 -19.171 -15.116 1.00 89.88 227 TYR A CA 1
ATOM 1792 C C . TYR A 1 227 ? -1.940 -19.119 -16.613 1.00 89.88 227 TYR A C 1
ATOM 1794 O O . TYR A 1 227 ? -2.774 -19.471 -17.447 1.00 89.88 227 TYR A O 1
ATOM 1802 N N . LYS A 1 228 ? -0.695 -18.767 -16.972 1.00 88.88 228 LYS A N 1
ATOM 1803 C CA . LYS A 1 228 ? -0.204 -18.841 -18.362 1.00 88.88 228 LYS A CA 1
ATOM 1804 C C . LYS A 1 228 ? -0.189 -20.276 -18.909 1.00 88.88 228 LYS A C 1
ATOM 1806 O O . LYS A 1 228 ? -0.293 -20.457 -20.116 1.00 88.88 228 LYS A O 1
ATOM 1811 N N . GLU A 1 229 ? -0.059 -21.285 -18.050 1.00 90.12 229 GLU A N 1
ATOM 1812 C CA . GLU A 1 229 ? -0.036 -22.699 -18.449 1.00 90.12 229 GLU A CA 1
ATOM 1813 C C . GLU A 1 229 ? -1.457 -23.264 -18.583 1.00 90.12 229 GLU A C 1
ATOM 1815 O O . GLU A 1 229 ? -1.736 -23.991 -19.535 1.00 90.12 229 GLU A O 1
ATOM 1820 N N . ALA A 1 230 ? -2.370 -22.871 -17.690 1.00 87.31 230 ALA A N 1
ATOM 1821 C CA . ALA A 1 230 ? -3.789 -23.218 -17.772 1.00 87.31 230 ALA A CA 1
ATOM 1822 C C . ALA A 1 230 ? -4.492 -22.531 -18.963 1.00 87.31 230 ALA A C 1
ATOM 1824 O O . ALA A 1 230 ? -5.345 -23.128 -19.621 1.00 87.31 230 ALA A O 1
ATOM 1825 N N . TYR A 1 231 ? -4.099 -21.291 -19.285 1.00 88.12 231 TYR A N 1
ATOM 1826 C CA . TYR A 1 231 ? -4.726 -20.452 -20.315 1.00 88.12 231 TYR A CA 1
ATOM 1827 C C . TYR A 1 231 ? -3.716 -19.863 -21.318 1.00 88.12 231 TYR A C 1
ATOM 1829 O O . TYR A 1 231 ? -3.645 -18.642 -21.483 1.00 88.12 231 TYR A O 1
ATOM 1837 N N . PRO A 1 232 ? -2.966 -20.690 -22.069 1.00 86.88 232 PRO A N 1
ATOM 1838 C CA . PRO A 1 232 ? -1.836 -20.232 -22.888 1.00 86.88 232 PRO A CA 1
ATOM 1839 C C . PRO A 1 232 ? -2.215 -19.230 -23.985 1.00 86.88 232 PRO A C 1
ATOM 1841 O O . PRO A 1 232 ? -1.406 -18.378 -24.349 1.00 86.88 232 PRO A O 1
ATOM 1844 N N . ASN A 1 233 ? -3.452 -19.299 -24.484 1.00 87.06 233 ASN A N 1
ATOM 1845 C CA . ASN A 1 233 ? -3.929 -18.465 -25.590 1.00 87.06 233 ASN A CA 1
ATOM 1846 C C . ASN A 1 233 ? -4.854 -17.318 -25.156 1.00 87.06 233 ASN A C 1
ATOM 1848 O O . ASN A 1 233 ? -5.201 -16.487 -25.989 1.00 87.06 233 ASN A O 1
ATOM 1852 N N . THR A 1 234 ? -5.305 -17.302 -23.899 1.00 86.50 234 THR A N 1
ATOM 1853 C CA . THR A 1 234 ? -6.353 -16.375 -23.433 1.00 86.50 234 THR A CA 1
ATOM 1854 C C . THR A 1 234 ? -5.979 -15.636 -22.156 1.00 86.50 234 THR A C 1
ATOM 1856 O O . THR A 1 234 ? -6.783 -14.859 -21.646 1.00 86.50 234 THR A O 1
ATOM 1859 N N . TRP A 1 235 ? -4.779 -15.844 -21.607 1.00 85.50 235 TRP A N 1
ATOM 1860 C CA . TRP A 1 235 ? -4.366 -15.167 -20.377 1.00 85.50 235 TRP A CA 1
ATOM 1861 C C . TRP A 1 235 ? -4.330 -13.637 -20.532 1.00 85.50 235 TRP A C 1
ATOM 1863 O O . TRP A 1 235 ? -4.610 -12.916 -19.576 1.00 85.50 235 TRP A O 1
ATOM 1873 N N . GLN A 1 236 ? -4.085 -13.140 -21.748 1.00 88.44 236 GLN A N 1
ATOM 1874 C CA . GLN A 1 236 ? -4.079 -11.715 -22.093 1.00 88.44 236 GLN A CA 1
ATOM 1875 C C . GLN A 1 236 ? -5.468 -11.066 -22.022 1.00 88.44 236 GLN A C 1
ATOM 1877 O O . GLN A 1 236 ? -5.570 -9.844 -21.976 1.00 88.44 236 GLN A O 1
ATOM 1882 N N . GLU A 1 237 ? -6.552 -11.849 -22.015 1.00 86.56 237 GLU A N 1
ATOM 1883 C CA . GLU A 1 237 ? -7.903 -11.302 -21.841 1.00 86.56 237 GLU A CA 1
ATOM 1884 C C . GLU A 1 237 ? -8.110 -10.759 -20.423 1.00 86.56 237 GLU A C 1
ATOM 1886 O O . GLU A 1 237 ? -8.807 -9.754 -20.251 1.00 86.56 237 GLU A O 1
ATOM 1891 N N . VAL A 1 238 ? -7.464 -11.413 -19.449 1.00 88.00 238 VAL A N 1
ATOM 1892 C CA . VAL A 1 238 ? -7.393 -11.000 -18.044 1.00 88.00 238 VAL A CA 1
ATOM 1893 C C . VAL A 1 238 ? -6.271 -9.984 -17.855 1.00 88.00 238 VAL A C 1
ATOM 1895 O O . VAL A 1 238 ? -6.522 -8.887 -17.369 1.00 88.00 238 VAL A O 1
ATOM 1898 N N . PHE A 1 239 ? -5.053 -10.290 -18.307 1.00 90.19 239 PHE A N 1
ATOM 1899 C CA . PHE A 1 239 ? -3.879 -9.423 -18.159 1.00 90.19 239 PHE A CA 1
ATOM 1900 C C . PHE A 1 239 ? -3.614 -8.601 -19.423 1.00 90.19 239 PHE A C 1
ATOM 1902 O O . PHE A 1 239 ? -2.640 -8.827 -20.145 1.00 90.19 239 PHE A O 1
ATOM 1909 N N . ARG A 1 240 ? -4.489 -7.634 -19.706 1.00 84.44 240 ARG A N 1
ATOM 1910 C CA . ARG A 1 240 ? -4.419 -6.819 -20.932 1.00 84.44 240 ARG A CA 1
ATOM 1911 C C . ARG A 1 240 ? -3.210 -5.892 -20.958 1.00 84.44 240 ARG A C 1
ATOM 1913 O O . ARG A 1 240 ? -2.657 -5.649 -22.027 1.00 84.44 240 ARG A O 1
ATOM 1920 N N . GLY A 1 241 ? -2.805 -5.393 -19.791 1.00 74.88 241 GLY A N 1
ATOM 1921 C CA . GLY A 1 241 ? -1.599 -4.577 -19.635 1.00 74.88 241 GLY A CA 1
ATOM 1922 C C . GLY A 1 241 ? -0.296 -5.378 -19.533 1.00 74.88 241 GLY A C 1
ATOM 1923 O O . GLY A 1 241 ? 0.776 -4.780 -19.510 1.00 74.88 241 GLY A O 1
ATOM 1924 N N . GLY A 1 242 ? -0.373 -6.713 -19.517 1.00 82.81 242 GLY A N 1
ATOM 1925 C CA . GLY A 1 242 ? 0.771 -7.614 -19.382 1.00 82.81 242 GLY A CA 1
ATOM 1926 C C . GLY A 1 242 ? 0.888 -8.251 -17.995 1.00 82.81 242 GLY A C 1
ATOM 1927 O O . GLY A 1 242 ? 0.357 -7.744 -17.009 1.00 82.81 242 GLY A O 1
ATOM 1928 N N . LEU A 1 243 ? 1.579 -9.392 -17.950 1.00 84.56 243 LEU A N 1
ATOM 1929 C CA . LEU A 1 243 ? 1.869 -10.158 -16.738 1.00 84.56 243 LEU A CA 1
ATOM 1930 C C . LEU A 1 243 ? 3.343 -10.569 -16.740 1.00 84.56 243 LEU A C 1
ATOM 1932 O O . LEU A 1 243 ? 3.763 -11.333 -17.618 1.00 84.56 243 LEU A O 1
ATOM 1936 N N . GLN A 1 244 ? 4.089 -10.114 -15.739 1.00 83.50 244 GLN A N 1
ATOM 1937 C CA . GLN A 1 244 ? 5.444 -10.577 -15.445 1.00 83.50 244 GLN A CA 1
ATOM 1938 C C . GLN A 1 244 ? 5.467 -11.300 -14.099 1.00 83.50 244 GLN A C 1
ATOM 1940 O O . GLN A 1 244 ? 4.860 -10.851 -13.129 1.00 83.50 244 GLN A O 1
ATOM 1945 N N . GLU A 1 245 ? 6.173 -12.420 -14.046 1.00 86.31 245 GLU A N 1
ATOM 1946 C CA . GLU A 1 245 ? 6.219 -13.292 -12.869 1.00 86.31 245 GLU A CA 1
ATOM 1947 C C . GLU A 1 245 ? 7.668 -13.543 -12.426 1.00 86.31 245 GLU A C 1
ATOM 1949 O O . GLU A 1 245 ? 8.619 -13.116 -13.088 1.00 86.31 245 GLU A O 1
ATOM 1954 N N . SER A 1 246 ? 7.861 -14.316 -11.356 1.00 81.69 246 SER A N 1
ATOM 1955 C CA . SER A 1 246 ? 9.181 -14.805 -10.917 1.00 81.69 246 SER A CA 1
ATOM 1956 C C . SER A 1 246 ? 10.042 -15.372 -12.049 1.00 81.69 246 SER A C 1
ATOM 1958 O O . SER A 1 246 ? 11.241 -15.104 -12.125 1.00 81.69 246 SER A O 1
ATOM 1960 N N . ILE A 1 247 ? 9.437 -16.133 -12.971 1.00 74.69 247 ILE A N 1
ATOM 1961 C CA . ILE A 1 247 ? 10.139 -16.726 -14.121 1.00 74.69 247 ILE A CA 1
ATOM 1962 C C . ILE A 1 247 ? 10.658 -15.672 -15.111 1.00 74.6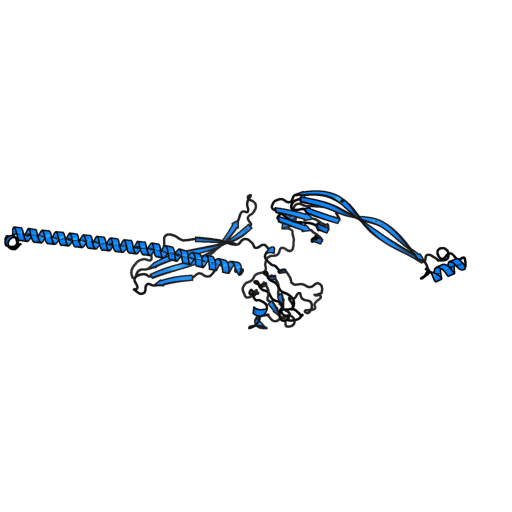9 247 ILE A C 1
ATOM 1964 O O . ILE A 1 247 ? 11.619 -15.924 -15.836 1.00 74.69 247 ILE A O 1
ATOM 1968 N N . ASP A 1 248 ? 10.063 -14.480 -15.100 1.00 70.56 248 ASP A N 1
ATOM 1969 C CA . ASP A 1 248 ? 10.476 -13.319 -15.885 1.00 70.56 248 ASP A CA 1
ATOM 1970 C C . ASP A 1 248 ? 11.513 -12.449 -15.128 1.00 70.56 248 ASP A C 1
ATOM 1972 O O . ASP A 1 248 ? 11.919 -11.397 -15.621 1.00 70.56 248 ASP A O 1
ATOM 1976 N N . ASN A 1 249 ? 12.021 -12.924 -13.979 1.00 73.88 249 ASN A N 1
ATOM 1977 C CA . ASN A 1 249 ? 12.944 -12.251 -13.048 1.00 73.88 249 ASN A CA 1
ATOM 1978 C C . ASN A 1 249 ? 12.339 -11.083 -12.254 1.00 73.88 249 ASN A C 1
ATOM 1980 O O . ASN A 1 249 ? 13.075 -10.187 -11.830 1.00 73.88 249 ASN A O 1
ATOM 1984 N N . VAL A 1 250 ? 11.024 -11.084 -12.024 1.00 70.25 250 VAL A N 1
ATOM 1985 C CA . VAL A 1 250 ? 10.422 -10.184 -11.032 1.00 70.25 250 VAL A CA 1
ATOM 1986 C C . VAL A 1 250 ? 10.880 -10.623 -9.639 1.00 70.25 250 VAL A C 1
ATOM 1988 O O . VAL A 1 250 ? 10.804 -11.803 -9.302 1.00 70.25 250 VAL A O 1
ATOM 1991 N N . GLN A 1 251 ? 11.398 -9.681 -8.853 1.00 74.19 251 GLN A N 1
ATOM 1992 C CA . GLN A 1 251 ? 11.827 -9.913 -7.473 1.00 74.19 251 GLN A CA 1
ATOM 1993 C C . GLN A 1 251 ? 10.827 -9.313 -6.493 1.00 74.19 251 GLN A C 1
ATOM 1995 O O . GLN A 1 251 ? 10.109 -8.374 -6.838 1.00 74.19 251 GLN A O 1
ATOM 2000 N N . GLU A 1 252 ? 10.833 -9.843 -5.273 1.00 73.69 252 GLU A N 1
ATOM 2001 C CA . GLU A 1 252 ? 10.086 -9.275 -4.156 1.00 73.69 252 GLU A CA 1
ATOM 2002 C C . GLU A 1 252 ? 10.531 -7.827 -3.925 1.00 73.69 252 GLU A C 1
ATOM 2004 O O . GLU A 1 252 ? 11.725 -7.514 -3.840 1.00 73.69 252 GLU A O 1
ATOM 2009 N N . ILE A 1 253 ? 9.559 -6.930 -3.823 1.00 72.38 253 ILE A N 1
ATOM 2010 C CA . ILE A 1 253 ? 9.783 -5.576 -3.346 1.00 72.38 253 ILE A CA 1
ATOM 2011 C C . ILE A 1 253 ? 9.981 -5.667 -1.839 1.00 72.38 253 ILE A C 1
ATOM 2013 O O . ILE A 1 253 ? 9.084 -6.094 -1.116 1.00 72.38 253 ILE A O 1
ATOM 2017 N N . ILE A 1 254 ? 11.150 -5.247 -1.356 1.00 66.25 254 ILE A N 1
ATOM 2018 C CA . ILE A 1 254 ? 11.440 -5.214 0.079 1.00 66.25 254 ILE A CA 1
ATOM 2019 C C . ILE A 1 254 ? 10.460 -4.244 0.744 1.00 66.25 254 ILE A C 1
ATOM 2021 O O . ILE A 1 254 ? 10.626 -3.025 0.689 1.00 66.25 254 ILE A O 1
ATOM 2025 N N . PHE A 1 255 ? 9.432 -4.810 1.363 1.00 59.50 255 PHE A N 1
ATOM 2026 C CA . PHE A 1 255 ? 8.521 -4.120 2.253 1.00 59.50 255 PHE A CA 1
ATOM 2027 C C . PHE A 1 255 ? 9.070 -4.299 3.661 1.00 59.50 255 PHE A C 1
ATOM 2029 O O . PHE A 1 255 ? 9.159 -5.427 4.140 1.00 59.50 255 PHE A O 1
ATOM 2036 N N . ASN A 1 256 ? 9.487 -3.210 4.306 1.00 60.03 256 ASN A N 1
ATOM 2037 C CA . ASN A 1 256 ? 9.766 -3.269 5.733 1.00 60.03 256 ASN A CA 1
ATOM 2038 C C . ASN A 1 256 ? 8.402 -3.276 6.443 1.00 60.03 256 ASN A C 1
ATOM 2040 O O . ASN A 1 256 ? 7.723 -2.248 6.389 1.00 60.03 256 ASN A O 1
ATOM 2044 N N . PRO A 1 257 ? 7.954 -4.412 7.018 1.00 57.44 257 PRO A N 1
ATOM 2045 C CA . PRO A 1 257 ? 6.656 -4.473 7.688 1.00 57.44 257 PRO A CA 1
ATOM 2046 C C . PRO A 1 257 ? 6.611 -3.535 8.889 1.00 57.44 257 PRO A C 1
ATOM 2048 O O . PRO A 1 257 ? 5.544 -3.057 9.268 1.00 57.44 257 PRO A O 1
ATOM 2051 N N . ASP A 1 258 ? 7.782 -3.237 9.444 1.00 64.62 258 ASP A N 1
ATOM 2052 C CA . ASP A 1 258 ? 7.901 -2.396 10.602 1.00 64.62 258 ASP A CA 1
ATOM 2053 C C . ASP A 1 258 ? 8.113 -0.955 10.152 1.00 64.62 258 ASP A C 1
ATOM 2055 O O . ASP A 1 258 ? 9.036 -0.611 9.407 1.00 64.62 258 ASP A O 1
ATOM 2059 N N . ALA A 1 259 ? 7.281 -0.066 10.678 1.00 69.94 259 ALA A N 1
ATOM 2060 C CA . ALA A 1 259 ? 7.427 1.366 10.485 1.00 69.94 259 ALA A CA 1
ATOM 2061 C C . ALA A 1 259 ? 8.609 1.943 11.298 1.00 69.94 259 ALA A C 1
ATOM 2063 O O . ALA A 1 259 ? 8.556 3.099 11.705 1.00 69.94 259 ALA A O 1
ATOM 2064 N N . GLU A 1 260 ? 9.679 1.173 11.553 1.00 76.62 260 GLU A N 1
ATOM 2065 C CA . GLU A 1 260 ? 10.832 1.574 12.377 1.00 76.62 260 GLU A CA 1
ATOM 2066 C C . GLU A 1 260 ? 11.490 2.854 11.863 1.00 76.62 260 GLU A C 1
ATOM 2068 O O . GLU A 1 260 ? 11.804 3.751 12.644 1.00 76.62 260 GLU A O 1
ATOM 2073 N N . GLU A 1 261 ? 11.661 2.971 10.544 1.00 75.69 261 GLU A N 1
ATOM 2074 C CA . GLU A 1 261 ? 12.256 4.161 9.934 1.00 75.69 261 GLU A CA 1
ATOM 2075 C C . GLU A 1 261 ? 11.358 5.390 10.124 1.00 75.69 261 GLU A C 1
ATOM 2077 O O . GLU A 1 261 ? 11.850 6.481 10.419 1.00 75.69 261 GLU A O 1
ATOM 2082 N N . LEU A 1 262 ? 10.037 5.215 10.033 1.00 79.69 262 LEU A N 1
ATOM 2083 C CA . LEU A 1 262 ? 9.081 6.279 10.319 1.00 79.69 262 LEU A CA 1
ATOM 2084 C C . LEU A 1 262 ? 9.094 6.626 11.813 1.00 79.69 262 LEU A C 1
ATOM 2086 O O . LEU A 1 262 ? 9.249 7.791 12.156 1.00 79.69 262 LEU A O 1
ATOM 2090 N N . LYS A 1 263 ? 9.022 5.634 12.703 1.00 81.81 263 LYS A N 1
ATOM 2091 C CA . LYS A 1 263 ? 9.068 5.801 14.163 1.00 81.81 263 LYS A CA 1
ATOM 2092 C C . LYS A 1 263 ? 10.341 6.517 14.627 1.00 81.81 263 LYS A C 1
ATOM 2094 O O . LYS A 1 263 ? 10.282 7.340 15.541 1.00 81.81 263 LYS A O 1
ATOM 2099 N N . ALA A 1 264 ? 11.481 6.245 13.989 1.00 81.88 264 ALA A N 1
ATOM 2100 C CA . ALA A 1 264 ? 12.762 6.870 14.312 1.00 81.88 264 ALA A CA 1
ATOM 2101 C C . ALA A 1 264 ? 12.885 8.327 13.828 1.00 81.88 264 ALA A C 1
ATOM 2103 O O . ALA A 1 264 ? 13.615 9.103 14.444 1.00 81.88 264 ALA A O 1
ATOM 2104 N N . ASN A 1 265 ? 12.201 8.704 12.740 1.00 82.44 265 ASN A N 1
ATOM 2105 C CA . ASN A 1 265 ? 12.396 10.001 12.074 1.00 82.44 265 ASN A CA 1
ATOM 2106 C C . ASN A 1 265 ? 11.175 10.940 12.120 1.00 82.44 265 ASN A C 1
ATOM 2108 O O . ASN A 1 265 ? 11.305 12.124 11.806 1.00 82.44 265 ASN A O 1
ATOM 2112 N N . ALA A 1 266 ? 9.994 10.442 12.479 1.00 86.88 266 ALA A N 1
ATOM 2113 C CA . ALA A 1 266 ? 8.771 11.228 12.575 1.00 86.88 266 ALA A CA 1
ATOM 2114 C C . ALA A 1 266 ? 8.697 12.037 13.875 1.00 86.88 266 ALA A C 1
ATOM 2116 O O . ALA A 1 266 ? 9.337 11.726 14.881 1.00 86.88 266 ALA A O 1
ATOM 2117 N N . GLN A 1 267 ? 7.858 13.071 13.870 1.00 89.19 267 GLN A N 1
ATOM 2118 C CA . GLN A 1 267 ? 7.488 13.779 15.087 1.00 89.19 267 GLN A CA 1
ATOM 2119 C C . GLN A 1 267 ? 6.487 12.940 15.887 1.00 89.19 267 GLN A C 1
ATOM 2121 O O . GLN A 1 267 ? 5.441 12.559 15.370 1.00 89.19 267 GLN A O 1
ATOM 2126 N N . TRP A 1 268 ? 6.785 12.696 17.160 1.00 89.62 268 TRP A N 1
ATOM 2127 C CA . TRP A 1 268 ? 5.908 11.933 18.045 1.00 89.62 268 TRP A CA 1
ATOM 2128 C C . TRP A 1 268 ? 4.738 12.797 18.528 1.00 89.62 268 TRP A C 1
ATOM 2130 O O . TRP A 1 268 ? 4.937 13.954 18.910 1.00 89.62 268 TRP A O 1
ATOM 2140 N N . VAL A 1 269 ? 3.528 12.240 18.503 1.00 88.94 269 VAL A N 1
ATOM 2141 C CA . VAL A 1 269 ? 2.272 12.932 18.823 1.00 88.94 269 VAL A CA 1
ATOM 2142 C C . VAL A 1 269 ? 1.431 12.070 19.767 1.00 88.94 269 VAL A C 1
ATOM 2144 O O . VAL A 1 269 ? 1.358 10.859 19.584 1.00 88.94 269 VAL A O 1
ATOM 2147 N N . GLY A 1 270 ? 0.810 12.699 20.773 1.00 83.19 270 GLY A N 1
ATOM 2148 C CA . GLY A 1 270 ? -0.174 12.051 21.652 1.00 83.19 270 GLY A CA 1
ATOM 2149 C C . GLY A 1 270 ? 0.353 10.922 22.538 1.00 83.19 270 GLY A C 1
ATOM 2150 O O . GLY A 1 270 ? -0.381 9.997 22.849 1.00 83.19 270 GLY A O 1
ATOM 2151 N N . ASN A 1 271 ? 1.624 10.980 22.938 1.00 83.62 271 ASN A N 1
ATOM 2152 C CA . ASN A 1 271 ? 2.228 9.939 23.767 1.00 83.62 271 ASN A CA 1
ATOM 2153 C C . ASN A 1 271 ? 1.576 9.881 25.162 1.00 83.62 271 ASN A C 1
ATOM 2155 O O . ASN A 1 271 ? 1.595 10.883 25.879 1.00 83.62 271 ASN A O 1
ATOM 2159 N N . GLY A 1 272 ? 1.081 8.703 25.553 1.00 84.00 272 GLY A N 1
ATOM 2160 C CA . GLY A 1 272 ? 0.435 8.469 26.849 1.00 84.00 272 GLY A CA 1
ATOM 2161 C C . GLY A 1 272 ? -1.077 8.704 26.877 1.00 84.00 272 GLY A C 1
ATOM 2162 O O . GLY A 1 272 ? -1.621 8.817 27.971 1.00 84.00 272 GLY A O 1
ATOM 2163 N N . HIS A 1 273 ? -1.716 8.782 25.709 1.00 89.31 273 HIS A N 1
ATOM 2164 C CA . HIS A 1 273 ? -3.169 8.854 25.549 1.00 89.31 273 HIS A CA 1
ATOM 2165 C C . HIS A 1 273 ? -3.688 7.610 24.831 1.00 89.31 273 HIS A C 1
ATOM 2167 O O . HIS A 1 273 ? -2.922 6.978 24.111 1.00 89.31 273 HIS A O 1
ATOM 2173 N N . ASP A 1 274 ? -4.968 7.279 24.987 1.00 87.75 274 ASP A N 1
ATOM 2174 C CA . ASP A 1 274 ? -5.556 6.093 24.344 1.00 87.75 274 ASP A CA 1
ATOM 2175 C C . ASP A 1 274 ? -5.962 6.364 22.887 1.00 87.75 274 ASP A C 1
ATOM 2177 O O . ASP A 1 274 ? -5.888 5.483 22.031 1.00 87.75 274 ASP A O 1
ATOM 2181 N N . ILE A 1 275 ? -6.375 7.600 22.584 1.00 91.19 275 ILE A N 1
ATOM 2182 C CA . ILE A 1 275 ? -6.832 8.023 21.257 1.00 91.19 275 ILE A CA 1
ATOM 2183 C C . ILE A 1 275 ? -6.198 9.365 20.888 1.00 91.19 275 ILE A C 1
ATOM 2185 O O . ILE A 1 275 ? -6.195 10.324 21.659 1.00 91.19 275 ILE A O 1
ATOM 2189 N N . VAL A 1 276 ? -5.716 9.476 19.655 1.00 93.88 276 VAL A N 1
ATOM 2190 C CA . VAL A 1 276 ? -5.251 10.720 19.044 1.00 93.88 276 VAL A CA 1
ATOM 2191 C C . VAL A 1 276 ? -6.153 11.057 17.870 1.00 93.88 276 VAL A C 1
ATOM 2193 O O . VAL A 1 276 ? -6.115 10.405 16.831 1.00 93.88 276 VAL A O 1
ATOM 2196 N N . TYR A 1 277 ? -6.935 12.120 18.007 1.00 93.62 277 TYR A N 1
ATOM 2197 C CA . TYR A 1 277 ? -7.742 12.672 16.927 1.00 93.62 277 TYR A CA 1
ATOM 2198 C C . TYR A 1 277 ? -7.013 13.849 16.269 1.00 93.62 277 TYR A C 1
ATOM 2200 O O . TYR A 1 277 ? -6.595 14.796 16.936 1.00 93.62 277 TYR A O 1
ATOM 2208 N N . ALA A 1 278 ? -6.864 13.799 14.949 1.00 92.38 278 ALA A N 1
ATOM 2209 C CA . ALA A 1 278 ? -6.197 14.800 14.132 1.00 92.38 278 ALA A CA 1
ATOM 2210 C C . ALA A 1 278 ? -7.157 15.337 13.065 1.00 92.38 278 ALA A C 1
ATOM 2212 O O . ALA A 1 278 ? -7.452 14.679 12.066 1.00 92.38 278 ALA A O 1
ATOM 2213 N N . LYS A 1 279 ? -7.598 16.584 13.244 1.00 93.44 279 LYS A N 1
ATOM 2214 C CA . LYS A 1 279 ? -8.406 17.306 12.263 1.00 93.44 279 LYS A CA 1
ATOM 2215 C C . LYS A 1 279 ? -7.520 18.134 11.346 1.00 93.44 279 LYS A C 1
ATOM 2217 O O . LYS A 1 279 ? -6.893 19.107 11.768 1.00 93.44 279 LYS A O 1
ATOM 2222 N N . ILE A 1 280 ? -7.486 17.764 10.075 1.00 91.38 280 ILE A N 1
ATOM 2223 C CA . ILE A 1 280 ? -6.621 18.350 9.060 1.00 91.38 280 ILE A CA 1
ATOM 2224 C C . ILE A 1 280 ? -7.415 19.325 8.188 1.00 91.38 280 ILE A C 1
ATOM 2226 O O . ILE A 1 280 ? -8.431 18.989 7.578 1.00 91.38 280 ILE A O 1
ATOM 2230 N N . ASN A 1 281 ? -6.913 20.553 8.084 1.00 89.75 281 ASN A N 1
ATOM 2231 C CA . ASN A 1 281 ? -7.417 21.564 7.165 1.00 89.75 281 ASN A CA 1
ATOM 2232 C C . ASN A 1 281 ? -6.270 22.122 6.311 1.00 89.75 281 ASN A C 1
ATOM 2234 O O . ASN A 1 281 ? -5.578 23.078 6.676 1.00 89.75 281 ASN A O 1
ATOM 2238 N N . GLY A 1 282 ? -6.047 21.476 5.169 1.00 86.19 282 GLY A N 1
ATOM 2239 C CA . GLY A 1 282 ? -4.957 21.761 4.248 1.00 86.19 282 GLY A CA 1
ATOM 2240 C C . GLY A 1 282 ? -3.608 21.354 4.834 1.00 86.19 282 GLY A C 1
ATOM 2241 O O . GLY A 1 282 ? -3.227 20.184 4.785 1.00 86.19 282 GLY A O 1
ATOM 2242 N N . GLY A 1 283 ? -2.879 22.342 5.356 1.00 82.31 283 GLY A N 1
ATOM 2243 C CA . GLY A 1 283 ? -1.605 22.158 6.054 1.00 82.31 283 GLY A CA 1
ATOM 2244 C C . GLY A 1 283 ? -1.677 22.450 7.554 1.00 82.31 283 GLY A C 1
ATOM 2245 O O . GLY A 1 283 ? -0.663 22.351 8.232 1.00 82.31 283 GLY A O 1
ATOM 2246 N N . ALA A 1 284 ? -2.834 22.844 8.087 1.00 88.94 284 ALA A N 1
ATOM 2247 C CA . ALA A 1 284 ? -3.028 23.006 9.525 1.00 88.94 284 ALA A CA 1
ATOM 2248 C C . ALA A 1 284 ? -3.637 21.728 10.109 1.00 88.94 284 ALA A C 1
ATOM 2250 O O . ALA A 1 284 ? -4.553 21.161 9.518 1.00 88.94 284 ALA A O 1
ATOM 2251 N N . ILE A 1 285 ? -3.141 21.295 11.264 1.00 91.88 285 ILE A N 1
ATOM 2252 C CA . ILE A 1 285 ? -3.612 20.108 11.977 1.00 91.88 285 ILE A CA 1
ATOM 2253 C C . ILE A 1 285 ? -4.025 20.553 13.378 1.00 91.88 285 ILE A C 1
ATOM 2255 O O . ILE A 1 285 ? -3.227 21.155 14.093 1.00 91.88 285 ILE A O 1
ATOM 2259 N N . GLN A 1 286 ? -5.259 20.273 13.771 1.00 93.94 286 GLN A N 1
ATOM 2260 C CA . GLN A 1 286 ? -5.736 20.430 15.143 1.00 93.94 286 GLN A CA 1
ATOM 2261 C C . GLN A 1 286 ? -5.788 19.055 15.795 1.00 93.94 286 GLN A C 1
ATOM 2263 O O . GLN A 1 286 ? -6.316 18.120 15.198 1.00 93.94 286 GLN A O 1
ATOM 2268 N N . LEU A 1 287 ? -5.222 18.933 16.989 1.00 93.62 287 LEU A N 1
ATOM 2269 C CA . LEU A 1 287 ? -5.148 17.679 17.719 1.00 93.62 287 LEU A CA 1
ATOM 2270 C C . LEU A 1 287 ? -6.102 17.691 18.904 1.00 93.62 287 LEU A C 1
ATOM 2272 O O . LEU A 1 287 ? -6.213 18.686 19.615 1.00 93.62 287 LEU A O 1
ATOM 2276 N N . MET A 1 288 ? -6.733 16.553 19.150 1.00 93.25 288 MET A N 1
ATOM 2277 C CA . MET A 1 288 ? -7.413 16.258 20.401 1.00 93.25 288 MET A CA 1
ATOM 2278 C C . MET A 1 288 ? -6.938 14.901 20.898 1.00 93.25 288 MET A C 1
ATOM 2280 O O . MET A 1 288 ? -6.798 13.967 20.111 1.00 93.25 288 MET A O 1
ATOM 2284 N N . TYR A 1 289 ? -6.683 14.797 22.194 1.00 93.62 289 TYR A N 1
ATOM 2285 C CA . TYR A 1 289 ? -6.304 13.542 22.826 1.00 93.62 289 TYR A CA 1
ATOM 2286 C C . TYR A 1 289 ? -7.480 13.012 23.634 1.00 93.62 289 TYR A C 1
ATOM 2288 O O . TYR A 1 289 ? -8.079 13.757 24.411 1.00 93.62 289 TYR A O 1
ATOM 2296 N N . GLY A 1 290 ? -7.842 11.759 23.396 1.00 91.00 290 GLY A N 1
ATOM 2297 C CA . GLY A 1 290 ? -8.890 11.045 24.103 1.00 91.00 290 GLY A CA 1
ATOM 2298 C C . GLY A 1 290 ? -8.276 10.049 25.075 1.00 91.00 290 GLY A C 1
ATOM 2299 O O . GLY A 1 290 ? -7.463 9.225 24.667 1.00 91.00 290 GLY A O 1
ATOM 2300 N N . ASP A 1 291 ? -8.692 10.111 26.335 1.00 89.75 291 ASP A N 1
ATOM 2301 C CA . ASP A 1 291 ? -8.370 9.103 27.345 1.00 89.75 291 ASP A CA 1
ATOM 2302 C C . ASP A 1 291 ? -9.643 8.324 27.681 1.00 89.75 291 ASP A C 1
ATOM 2304 O O . ASP A 1 291 ? -10.680 8.920 28.004 1.00 89.75 291 ASP A O 1
ATOM 2308 N N . ILE A 1 292 ? -9.581 6.996 27.587 1.00 85.81 292 ILE A N 1
ATOM 2309 C CA . ILE A 1 292 ? -10.686 6.103 27.922 1.00 85.81 292 ILE A CA 1
ATOM 2310 C C . ILE A 1 292 ? -10.656 5.888 29.429 1.00 85.81 292 ILE A C 1
ATOM 2312 O O . ILE A 1 292 ? -9.841 5.149 29.982 1.00 85.81 292 ILE A O 1
ATOM 2316 N N . VAL A 1 293 ? -11.586 6.534 30.120 1.00 87.19 293 VAL A N 1
ATOM 2317 C CA . VAL A 1 293 ? -11.695 6.447 31.572 1.00 87.19 293 VAL A CA 1
ATOM 2318 C C . VAL A 1 293 ? -12.909 5.623 31.965 1.00 87.19 293 VAL A C 1
ATOM 2320 O O . VAL A 1 293 ? -13.974 5.687 31.352 1.00 87.19 293 VAL A O 1
ATOM 2323 N N . SER A 1 294 ? -12.765 4.851 33.038 1.00 84.31 294 SER A N 1
ATOM 2324 C CA . SER A 1 294 ? -13.919 4.236 33.685 1.00 84.31 294 SER A CA 1
ATOM 2325 C C . SER A 1 294 ? -14.675 5.309 34.467 1.00 84.31 294 SER A C 1
ATOM 2327 O O . SER A 1 294 ? -14.118 5.931 35.373 1.00 84.31 294 SER A O 1
ATOM 2329 N N . LEU A 1 295 ? -15.948 5.518 34.127 1.00 78.44 295 LEU A N 1
ATOM 2330 C CA . LEU A 1 295 ? -16.848 6.412 34.866 1.00 78.44 295 LEU A CA 1
ATOM 2331 C C . LEU A 1 295 ? -17.431 5.752 36.124 1.00 78.44 295 LEU A C 1
ATOM 2333 O O . LEU A 1 295 ? -18.104 6.411 36.917 1.00 78.44 295 LEU A O 1
ATOM 2337 N N . GLY A 1 296 ? -17.158 4.461 36.311 1.00 78.75 296 GLY A N 1
ATOM 2338 C CA . GLY A 1 296 ? -17.646 3.648 37.412 1.00 78.75 296 GLY A CA 1
ATOM 2339 C C . GLY A 1 296 ? -18.452 2.447 36.933 1.00 78.75 296 GLY A C 1
ATOM 2340 O O . GLY A 1 296 ? -18.561 2.158 35.738 1.00 78.75 296 GLY A O 1
ATOM 2341 N N . THR A 1 297 ? -19.009 1.737 37.904 1.00 80.44 297 THR A N 1
ATOM 2342 C CA . THR A 1 297 ? -19.860 0.572 37.678 1.00 80.44 297 THR A CA 1
ATOM 2343 C C . THR A 1 297 ? -21.313 0.996 37.813 1.00 80.44 297 THR A C 1
ATOM 2345 O O . THR A 1 297 ? -21.681 1.645 38.793 1.00 80.44 297 THR A O 1
ATOM 2348 N N . GLN A 1 298 ? -22.135 0.635 36.833 1.00 80.00 298 GLN A N 1
ATOM 2349 C CA . GLN A 1 298 ? -23.580 0.708 36.964 1.00 80.00 298 GLN A CA 1
ATOM 2350 C C . GLN A 1 298 ? -24.113 -0.666 37.360 1.00 80.00 298 GLN A C 1
ATOM 2352 O O . GLN A 1 298 ? -23.800 -1.680 36.732 1.00 80.00 298 GLN A O 1
ATOM 2357 N N . GLU A 1 299 ? -24.917 -0.674 38.415 1.00 82.62 299 GLU A N 1
ATOM 2358 C CA . GLU A 1 299 ? -25.578 -1.865 38.927 1.00 82.62 299 GLU A CA 1
ATOM 2359 C C . GLU A 1 299 ? -26.995 -1.957 38.355 1.00 82.62 299 GLU A C 1
ATOM 2361 O O . GLU A 1 299 ? -27.750 -0.981 38.343 1.00 82.62 299 GLU A O 1
ATOM 2366 N N . PHE A 1 300 ? -27.346 -3.142 37.866 1.00 78.06 300 PHE A N 1
ATOM 2367 C CA . PHE A 1 300 ? -28.676 -3.489 37.385 1.00 78.06 300 PHE A CA 1
ATOM 2368 C C . PHE A 1 300 ? -29.195 -4.664 38.203 1.00 78.06 300 PHE A C 1
ATOM 2370 O O . PHE A 1 300 ? -28.750 -5.803 38.037 1.00 78.06 300 PHE A O 1
ATOM 2377 N N . GLU A 1 301 ? -30.138 -4.381 39.093 1.00 81.00 301 GLU A N 1
ATOM 2378 C CA . GLU A 1 301 ? -30.804 -5.411 39.881 1.00 81.00 301 GLU A CA 1
ATOM 2379 C C . GLU A 1 301 ? -31.706 -6.265 38.982 1.00 81.00 301 GLU A C 1
ATOM 2381 O O . GLU A 1 301 ? -32.471 -5.761 38.155 1.00 81.00 301 GLU A O 1
ATOM 2386 N N . VAL A 1 302 ? -31.597 -7.580 39.138 1.00 76.25 302 VAL A N 1
ATOM 2387 C CA . VAL A 1 302 ? -32.442 -8.573 38.487 1.00 76.25 302 VAL A CA 1
ATOM 2388 C C . VAL A 1 302 ? -33.429 -9.070 39.529 1.00 76.25 302 VAL A C 1
ATOM 2390 O O . VAL A 1 302 ? -33.058 -9.669 40.540 1.00 76.25 302 VAL A O 1
ATOM 2393 N N . TYR A 1 303 ? -34.706 -8.828 39.267 1.00 81.25 303 TYR A N 1
ATOM 2394 C CA . TYR A 1 303 ? -35.790 -9.264 40.134 1.00 81.25 303 TYR A CA 1
ATOM 2395 C C . TYR A 1 303 ? -36.290 -10.652 39.734 1.00 81.25 303 TYR A C 1
ATOM 2397 O O . TYR A 1 303 ? -36.240 -11.044 38.566 1.00 81.25 303 TYR A O 1
ATOM 2405 N N . SER A 1 304 ? -36.776 -11.401 40.724 1.00 81.12 304 SER A N 1
ATOM 2406 C CA . SER A 1 304 ? -37.337 -12.753 40.566 1.00 81.12 304 SER A CA 1
ATOM 2407 C C . SER A 1 304 ? -38.473 -12.835 39.543 1.00 81.12 304 SER A C 1
ATOM 2409 O O . SER A 1 304 ? -38.687 -13.888 38.941 1.00 81.12 304 SER A O 1
ATOM 2411 N N . TRP A 1 305 ? -39.174 -11.726 39.317 1.00 77.12 305 TRP A N 1
ATOM 2412 C CA . TRP A 1 305 ? -40.189 -11.567 38.288 1.00 77.12 305 TRP A CA 1
ATOM 2413 C C . TRP A 1 305 ? -40.302 -10.080 37.910 1.00 77.12 305 TRP A C 1
ATOM 2415 O O . TRP A 1 305 ? -40.015 -9.202 38.718 1.00 77.12 305 TRP A O 1
ATOM 2425 N N . TYR A 1 306 ? -40.687 -9.795 36.665 1.00 74.00 306 TYR A N 1
ATOM 2426 C CA . TYR A 1 306 ? -41.017 -8.452 36.189 1.00 74.00 306 TYR A CA 1
ATOM 2427 C C . TYR A 1 306 ? -42.224 -8.565 35.246 1.00 74.00 306 TYR A C 1
ATOM 2429 O O . TYR A 1 306 ? -42.242 -9.492 34.428 1.00 74.00 306 TYR A O 1
ATOM 2437 N N . PRO A 1 307 ? -43.230 -7.678 35.333 1.00 78.19 307 PRO A N 1
ATOM 2438 C CA . PRO A 1 307 ? -44.395 -7.748 34.456 1.00 78.19 307 PRO A CA 1
ATOM 2439 C C . PRO A 1 307 ? -43.999 -7.499 32.993 1.00 78.19 307 PRO A C 1
ATOM 2441 O O . PRO A 1 307 ? -43.285 -6.547 32.672 1.00 78.19 307 PRO A O 1
ATOM 2444 N N . ALA A 1 308 ? -44.450 -8.368 32.089 1.00 79.31 308 ALA A N 1
ATOM 2445 C CA . ALA A 1 308 ? -44.038 -8.374 30.685 1.00 79.31 308 ALA A CA 1
ATOM 2446 C C . ALA A 1 308 ? -44.810 -7.364 29.820 1.00 79.31 308 ALA A C 1
ATOM 2448 O O . ALA A 1 308 ? -44.411 -7.069 28.691 1.00 79.31 308 ALA A O 1
ATOM 2449 N N . ASN A 1 309 ? -45.942 -6.861 30.312 1.00 82.00 309 ASN A N 1
ATOM 2450 C CA . ASN A 1 309 ? -46.826 -5.960 29.582 1.00 82.00 309 ASN A CA 1
ATOM 2451 C C . ASN A 1 309 ? -47.654 -5.080 30.532 1.00 82.00 309 ASN A C 1
ATOM 2453 O O . ASN A 1 309 ? -47.673 -5.277 31.744 1.00 82.00 309 ASN A O 1
ATOM 2457 N N . HIS A 1 310 ? -48.344 -4.095 29.955 1.00 82.56 310 HIS A N 1
ATOM 2458 C CA . HIS A 1 310 ? -49.164 -3.141 30.699 1.00 82.56 310 HIS A CA 1
ATOM 2459 C C . HIS A 1 310 ? -50.320 -3.799 31.467 1.00 82.56 310 HIS A C 1
ATOM 2461 O O . HIS A 1 310 ? -50.631 -3.356 32.566 1.00 82.56 310 HIS A O 1
ATOM 2467 N N . ASP A 1 311 ? -50.930 -4.853 30.929 1.00 85.50 311 ASP A N 1
ATOM 2468 C CA . ASP A 1 311 ? -52.089 -5.489 31.560 1.00 85.50 311 ASP A CA 1
ATOM 2469 C C . ASP A 1 311 ? -51.680 -6.221 32.850 1.00 85.50 311 ASP A C 1
ATOM 2471 O O . ASP A 1 311 ? -52.362 -6.107 33.865 1.00 85.50 311 ASP A O 1
ATOM 2475 N N . GLU A 1 312 ? -50.516 -6.881 32.851 1.00 80.75 312 GLU A N 1
ATOM 2476 C CA . GLU A 1 312 ? -49.917 -7.484 34.053 1.00 80.75 312 GLU A CA 1
ATOM 2477 C C . GLU A 1 312 ? -49.523 -6.437 35.100 1.00 80.75 312 GLU A C 1
ATOM 2479 O O . GLU A 1 312 ? -49.690 -6.664 36.297 1.00 80.75 312 GLU A O 1
ATOM 2484 N N . VAL A 1 313 ? -49.026 -5.274 34.662 1.00 78.88 313 VAL A N 1
ATOM 2485 C CA . VAL A 1 313 ? -48.734 -4.147 35.562 1.00 78.88 313 VAL A CA 1
ATOM 2486 C C . VAL A 1 313 ? -50.011 -3.682 36.263 1.00 78.88 313 VAL A C 1
ATOM 2488 O O . VAL A 1 313 ? -50.018 -3.513 37.482 1.00 78.88 313 VAL A O 1
ATOM 2491 N N . MET A 1 314 ? -51.092 -3.480 35.506 1.00 82.75 314 MET A N 1
ATOM 2492 C CA . MET A 1 314 ? -52.351 -2.979 36.059 1.00 82.75 314 MET A CA 1
ATOM 2493 C C . MET A 1 314 ? -53.027 -4.005 36.973 1.00 82.75 314 MET A C 1
ATOM 2495 O O . MET A 1 314 ? -53.542 -3.612 38.012 1.00 82.75 314 MET A O 1
ATOM 2499 N N . ASP A 1 315 ? -52.949 -5.304 36.667 1.00 82.81 315 ASP A N 1
ATOM 2500 C CA . ASP A 1 315 ? -53.498 -6.362 37.530 1.00 82.81 315 ASP A CA 1
ATOM 2501 C C . ASP A 1 315 ? -52.831 -6.382 38.919 1.00 82.81 315 ASP A C 1
ATOM 2503 O O . A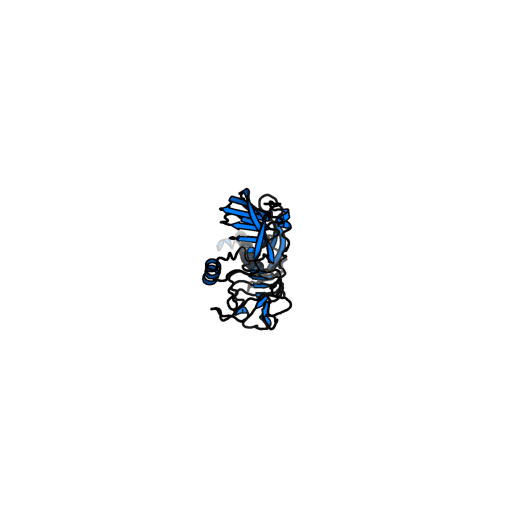SP A 1 315 ? -53.499 -6.526 39.942 1.00 82.81 315 ASP A O 1
ATOM 2507 N N . VAL A 1 316 ? -51.517 -6.153 38.997 1.00 78.88 316 VAL A N 1
ATOM 2508 C CA . VAL A 1 316 ? -50.801 -6.080 40.284 1.00 78.88 316 VAL A CA 1
ATOM 2509 C C . VAL A 1 316 ? -51.218 -4.841 41.083 1.00 78.88 316 VAL A C 1
ATOM 2511 O O . VAL A 1 316 ? -51.495 -4.954 42.279 1.00 78.88 316 VAL A O 1
ATOM 2514 N N . ILE A 1 317 ? -51.325 -3.678 40.422 1.00 80.62 317 ILE A N 1
ATOM 2515 C CA . ILE A 1 317 ? -51.782 -2.425 41.052 1.00 80.62 317 ILE A CA 1
ATOM 2516 C C . ILE A 1 317 ? -53.219 -2.568 41.562 1.00 80.62 317 ILE A C 1
ATOM 2518 O O . ILE A 1 317 ? -53.517 -2.176 42.691 1.00 80.62 317 ILE A O 1
ATOM 2522 N N . ASP A 1 318 ? -54.110 -3.127 40.744 1.00 84.44 318 ASP A N 1
ATOM 2523 C CA . ASP A 1 318 ? -55.535 -3.257 41.050 1.00 84.44 318 ASP A CA 1
ATOM 2524 C C . ASP A 1 318 ? -55.784 -4.241 42.204 1.00 84.44 318 ASP A C 1
ATOM 2526 O O . ASP A 1 318 ? -56.716 -4.056 42.992 1.00 84.44 318 ASP A O 1
ATOM 2530 N N . ASN A 1 319 ? -54.908 -5.238 42.370 1.00 81.62 319 ASN A N 1
ATOM 2531 C CA . ASN A 1 319 ? -54.894 -6.130 43.532 1.00 81.62 319 ASN A CA 1
ATOM 2532 C C . ASN A 1 319 ? -54.210 -5.517 44.773 1.00 81.62 319 ASN A C 1
ATOM 2534 O O . ASN A 1 319 ? -54.110 -6.176 45.811 1.00 81.62 319 ASN A O 1
ATOM 2538 N N . GLY A 1 320 ? -53.780 -4.252 44.702 1.00 76.75 320 GLY A N 1
ATOM 2539 C CA . GLY A 1 320 ? -53.140 -3.526 45.799 1.00 76.75 320 GLY A CA 1
ATOM 2540 C C . GLY A 1 320 ? -51.705 -3.965 46.091 1.00 76.75 320 GLY A C 1
ATOM 2541 O O . GLY A 1 320 ? -51.186 -3.628 47.155 1.00 76.75 320 GLY A O 1
ATOM 2542 N N . GLY A 1 321 ? -51.092 -4.725 45.180 1.00 71.19 321 GLY A N 1
ATOM 2543 C CA . GLY A 1 321 ? -49.693 -5.129 45.246 1.00 71.19 321 GLY A CA 1
ATOM 2544 C C . GLY A 1 321 ? -48.765 -4.058 44.681 1.00 71.19 321 GLY A C 1
ATOM 2545 O O . GLY A 1 321 ? -49.175 -3.170 43.928 1.00 71.19 321 GLY A O 1
ATOM 2546 N N . ASN A 1 322 ? -47.491 -4.153 45.035 1.00 71.81 322 ASN A N 1
ATOM 2547 C CA . ASN A 1 322 ? -46.438 -3.318 44.481 1.00 71.81 322 ASN A CA 1
ATOM 2548 C C . ASN A 1 322 ? -45.389 -4.254 43.897 1.00 71.81 322 ASN A C 1
ATOM 2550 O O . ASN A 1 322 ? -44.590 -4.818 44.638 1.00 71.81 322 ASN A O 1
ATOM 2554 N N . TRP A 1 323 ? -45.369 -4.410 42.568 1.00 65.50 323 TRP A N 1
ATOM 2555 C CA . TRP A 1 323 ? -44.468 -5.373 41.924 1.00 65.50 323 TRP A CA 1
ATOM 2556 C C . TRP A 1 323 ? -42.995 -5.128 42.253 1.00 65.50 323 TRP A C 1
ATOM 2558 O O . TRP A 1 323 ? -42.211 -6.053 42.139 1.00 65.50 323 TRP A O 1
ATOM 2568 N N . PHE A 1 324 ? -42.612 -3.908 42.640 1.00 64.69 324 PHE A N 1
ATOM 2569 C CA . PHE A 1 324 ? -41.237 -3.583 43.011 1.00 64.69 324 PHE A CA 1
ATOM 2570 C C . PHE A 1 324 ? -40.891 -4.017 44.447 1.00 64.69 324 PHE A C 1
ATOM 2572 O O . PHE A 1 324 ? -39.737 -4.304 44.739 1.00 64.69 324 PHE A O 1
ATOM 2579 N N . GLU A 1 325 ? -41.876 -4.068 45.351 1.00 67.19 325 GLU A N 1
ATOM 2580 C CA . GLU A 1 325 ? -41.699 -4.498 46.751 1.00 67.19 325 GLU A CA 1
ATOM 2581 C C . GLU A 1 325 ? -42.034 -5.984 46.960 1.00 67.19 325 GLU A C 1
ATOM 2583 O O . GLU A 1 325 ? -41.502 -6.603 47.879 1.00 67.19 325 GLU A O 1
ATOM 2588 N N . ASP A 1 326 ? -42.873 -6.560 46.095 1.00 67.06 326 ASP A N 1
ATOM 2589 C CA . ASP A 1 326 ? -43.296 -7.965 46.133 1.00 67.06 326 ASP A CA 1
ATOM 2590 C C . ASP A 1 326 ? -42.320 -8.908 45.394 1.00 67.06 326 ASP A C 1
ATOM 2592 O O . ASP A 1 326 ? -42.519 -10.126 45.373 1.00 67.06 326 ASP A O 1
ATOM 2596 N N . THR A 1 327 ? -41.259 -8.368 44.785 1.00 69.94 327 THR A N 1
ATOM 2597 C CA . THR A 1 327 ? -40.203 -9.140 44.115 1.00 69.94 327 THR A CA 1
ATOM 2598 C C . THR A 1 327 ? -38.916 -9.183 44.918 1.00 69.94 327 THR A C 1
ATOM 2600 O O . THR A 1 327 ? -38.339 -8.145 45.237 1.00 69.94 327 THR A O 1
ATOM 2603 N N . ASP A 1 328 ? -38.377 -10.384 45.117 1.00 76.50 328 ASP A N 1
ATOM 2604 C CA . ASP A 1 328 ? -37.025 -10.547 45.649 1.00 76.50 328 ASP A CA 1
ATOM 2605 C C . ASP A 1 328 ? -35.978 -10.213 44.574 1.00 76.50 328 ASP A C 1
ATOM 2607 O O . ASP A 1 328 ? -36.078 -10.695 43.436 1.00 76.50 328 ASP A O 1
ATOM 2611 N N . ASN A 1 329 ? -34.953 -9.433 44.939 1.00 78.94 329 ASN A N 1
ATOM 2612 C CA . ASN A 1 329 ? -33.726 -9.308 44.151 1.00 78.94 329 ASN A CA 1
ATOM 2613 C C . ASN A 1 329 ? -32.991 -10.660 44.188 1.00 78.94 329 ASN A C 1
ATOM 2615 O O . ASN A 1 329 ? -32.602 -11.144 45.253 1.00 78.94 329 ASN A O 1
ATOM 2619 N N . ILE A 1 330 ? -32.833 -11.279 43.019 1.00 85.06 330 ILE A N 1
ATOM 2620 C CA . ILE A 1 330 ? -32.178 -12.585 42.859 1.00 85.06 330 ILE A CA 1
ATOM 2621 C C . ILE A 1 330 ? -30.709 -12.458 42.458 1.00 85.06 330 ILE A C 1
ATOM 2623 O O . ILE A 1 330 ? -29.940 -13.395 42.682 1.00 85.06 330 ILE A O 1
ATOM 2627 N N . TRP A 1 331 ? -30.319 -11.338 41.847 1.00 80.00 331 TRP A N 1
ATOM 2628 C CA . TRP A 1 331 ? -28.969 -11.106 41.350 1.00 80.00 331 TRP A CA 1
ATOM 2629 C C . TRP A 1 331 ? -28.756 -9.631 40.993 1.00 80.00 331 TRP A C 1
ATOM 2631 O O . TRP A 1 331 ? -29.655 -9.000 40.449 1.00 80.00 331 TRP A O 1
ATOM 2641 N N . THR A 1 332 ? -27.547 -9.104 41.179 1.00 83.06 332 THR A N 1
ATOM 2642 C CA . THR A 1 332 ? -27.169 -7.773 40.676 1.00 83.06 332 THR A CA 1
ATOM 2643 C C . THR A 1 332 ? -26.135 -7.934 39.569 1.00 83.06 332 THR A C 1
ATOM 2645 O O . THR A 1 332 ? -25.066 -8.503 39.782 1.00 83.06 332 THR A O 1
ATOM 2648 N N . ASN A 1 333 ? -26.461 -7.459 38.366 1.00 75.69 333 ASN A N 1
ATOM 2649 C CA . ASN A 1 333 ? -25.501 -7.354 37.274 1.00 75.69 333 ASN A CA 1
ATOM 2650 C C . ASN A 1 333 ? -24.694 -6.069 37.423 1.00 75.69 333 ASN A C 1
ATOM 2652 O O . ASN A 1 333 ? -25.256 -4.995 37.610 1.00 75.69 333 ASN A O 1
ATOM 2656 N N . GLU A 1 334 ? -23.384 -6.177 37.259 1.00 82.62 334 GLU A N 1
ATOM 2657 C CA . GLU A 1 334 ? -22.462 -5.049 37.289 1.00 82.62 334 GLU A CA 1
ATOM 2658 C C . GLU A 1 334 ? -21.872 -4.847 35.895 1.00 82.62 334 GLU A C 1
ATOM 2660 O O . GLU A 1 334 ? -21.286 -5.766 35.318 1.00 82.62 334 GLU A O 1
ATOM 2665 N N . ILE A 1 335 ? -22.035 -3.645 35.339 1.00 77.00 335 ILE A N 1
ATOM 2666 C CA . ILE A 1 335 ? -21.442 -3.262 34.056 1.00 77.00 335 ILE A CA 1
ATOM 2667 C C . ILE A 1 335 ? -20.553 -2.047 34.293 1.00 77.00 335 ILE A C 1
ATOM 2669 O O . ILE A 1 335 ? -21.012 -1.009 34.769 1.00 77.00 335 ILE A O 1
ATOM 2673 N N . VAL A 1 336 ? -19.272 -2.172 33.949 1.00 79.50 336 VAL A N 1
ATOM 2674 C CA . VAL A 1 336 ? -18.340 -1.042 33.971 1.00 79.50 336 VAL A CA 1
ATOM 2675 C C . VAL A 1 336 ? -18.598 -0.183 32.742 1.00 79.50 336 VAL A C 1
ATOM 2677 O O . VAL A 1 336 ? -18.553 -0.677 31.615 1.00 79.50 336 VAL A O 1
ATOM 2680 N N . ILE A 1 337 ? -18.869 1.101 32.962 1.00 77.56 337 ILE A N 1
ATOM 2681 C CA . ILE A 1 337 ? -19.080 2.065 31.886 1.00 77.56 337 ILE A CA 1
ATOM 2682 C C . ILE A 1 337 ? -17.776 2.813 31.652 1.00 77.56 337 ILE A C 1
ATOM 2684 O O . ILE A 1 337 ? -17.178 3.373 32.576 1.00 77.56 337 ILE A O 1
ATOM 2688 N N . TYR A 1 338 ? -17.353 2.816 30.395 1.00 80.94 338 TYR A N 1
ATOM 2689 C CA . TYR A 1 338 ? -16.220 3.588 29.917 1.00 80.94 338 TYR A CA 1
ATOM 2690 C C . TYR A 1 338 ? -16.730 4.780 29.115 1.00 80.94 338 TYR A C 1
ATOM 2692 O O . TYR A 1 338 ? -17.729 4.669 28.404 1.00 80.94 338 TYR A O 1
ATOM 2700 N N . ASP A 1 339 ? -16.042 5.906 29.238 1.00 82.69 339 ASP A N 1
ATOM 2701 C CA . ASP A 1 339 ? -16.273 7.094 28.424 1.00 82.69 339 ASP A CA 1
ATOM 2702 C C . ASP A 1 339 ? -14.930 7.702 28.025 1.00 82.69 339 ASP A C 1
ATOM 2704 O O . ASP A 1 339 ? -13.903 7.461 28.664 1.00 82.69 339 ASP A O 1
ATOM 2708 N N . THR A 1 340 ? -14.934 8.483 26.954 1.00 86.38 340 THR A N 1
ATOM 2709 C CA . THR A 1 340 ? -13.735 9.129 26.429 1.00 86.38 340 THR A CA 1
ATOM 2710 C C . THR A 1 340 ? -13.723 10.589 26.853 1.00 86.38 340 THR A C 1
ATOM 2712 O O . THR A 1 340 ? -14.551 11.390 26.413 1.00 86.38 340 THR A O 1
ATOM 2715 N N . ILE A 1 341 ? -12.747 10.970 27.676 1.00 88.94 341 ILE A N 1
ATOM 2716 C CA . ILE A 1 341 ? -12.504 12.380 27.984 1.00 88.94 341 ILE A CA 1
ATOM 2717 C C . ILE A 1 341 ? -11.572 12.945 26.924 1.00 88.94 341 ILE A C 1
ATOM 2719 O O . ILE A 1 341 ? -10.456 12.469 26.743 1.00 88.94 341 ILE A O 1
ATOM 2723 N N . TRP A 1 342 ? -12.023 14.006 26.261 1.00 91.56 342 TRP A N 1
ATOM 2724 C CA . TRP A 1 342 ? -11.235 14.707 25.260 1.00 91.56 342 TRP A CA 1
ATOM 2725 C C . TRP A 1 342 ? -10.516 15.915 25.850 1.00 91.56 342 TRP A C 1
ATOM 2727 O O . TRP A 1 342 ? -11.122 16.774 26.494 1.00 91.56 342 TRP A O 1
ATOM 2737 N N . THR A 1 343 ? -9.225 16.016 25.564 1.00 92.19 343 THR A N 1
ATOM 2738 C CA . THR A 1 343 ? -8.374 17.155 25.900 1.00 92.19 343 THR A CA 1
ATOM 2739 C C . THR A 1 343 ? -7.808 17.786 24.632 1.00 92.19 343 THR A C 1
ATOM 2741 O O . THR A 1 343 ? -7.617 17.124 23.611 1.00 92.19 343 THR A O 1
ATOM 2744 N N . ASP A 1 344 ? -7.588 19.100 24.668 1.00 91.06 344 ASP A N 1
ATOM 2745 C CA . ASP A 1 344 ? -6.992 19.819 23.542 1.00 91.06 344 ASP A CA 1
ATOM 2746 C C . ASP A 1 344 ? -5.505 19.451 23.424 1.00 91.06 344 ASP A C 1
ATOM 2748 O O . ASP A 1 344 ? -4.719 19.693 24.345 1.00 91.06 344 ASP A O 1
ATOM 2752 N N . GLY A 1 345 ? -5.130 18.862 22.287 1.00 86.94 345 GLY A N 1
ATOM 2753 C CA . GLY A 1 345 ? -3.757 18.473 21.970 1.00 86.94 345 GLY A CA 1
ATOM 2754 C C . GLY A 1 345 ? -2.945 19.584 21.302 1.00 86.94 345 GLY A C 1
ATOM 2755 O O . GLY A 1 345 ? -1.758 19.402 21.017 1.00 86.94 345 GLY A O 1
ATOM 2756 N N . GLY A 1 346 ? -3.565 20.741 21.058 1.00 89.50 346 GLY A N 1
ATOM 2757 C CA . GLY A 1 346 ? -2.969 21.890 20.396 1.00 89.50 346 GLY A CA 1
ATOM 2758 C C . GLY A 1 346 ? -3.027 21.805 18.871 1.00 89.50 346 GLY A C 1
ATOM 2759 O O . GLY A 1 346 ? -3.756 21.013 18.275 1.00 89.50 346 GLY A O 1
ATOM 2760 N N . ALA A 1 347 ? -2.247 22.663 18.213 1.00 89.31 347 ALA A N 1
ATOM 2761 C CA . ALA A 1 347 ? -2.186 22.728 16.758 1.00 89.31 347 ALA A CA 1
ATOM 2762 C C . ALA A 1 347 ? -0.774 22.438 16.245 1.00 89.31 347 ALA A C 1
ATOM 2764 O O . ALA A 1 347 ? 0.213 22.973 16.753 1.00 89.31 347 ALA A O 1
ATOM 2765 N N . LEU A 1 348 ? -0.697 21.638 15.187 1.00 88.62 348 LEU A N 1
ATOM 2766 C CA . LEU A 1 348 ? 0.503 21.408 14.395 1.00 88.62 348 LEU A CA 1
ATOM 2767 C C . LEU A 1 348 ? 0.338 22.035 13.009 1.00 88.62 348 LEU A C 1
ATOM 2769 O O . LEU A 1 348 ? -0.768 22.267 12.517 1.00 88.62 348 LEU A O 1
ATOM 2773 N N . SER A 1 349 ? 1.462 22.297 12.353 1.00 83.88 349 SER A N 1
ATOM 2774 C CA . SER A 1 349 ? 1.486 22.661 10.943 1.00 83.88 349 SER A CA 1
ATOM 2775 C C . SER A 1 349 ? 2.280 21.629 10.155 1.00 83.88 349 SER A C 1
ATOM 2777 O O . SER A 1 349 ? 3.378 21.220 10.538 1.00 83.88 349 SER A O 1
ATOM 2779 N N . ALA A 1 350 ? 1.704 21.205 9.040 1.00 80.31 350 ALA A N 1
ATOM 2780 C CA . ALA A 1 350 ? 2.363 20.395 8.043 1.00 80.31 350 ALA A CA 1
ATOM 2781 C C . ALA A 1 350 ? 3.135 21.311 7.091 1.00 80.31 350 ALA A C 1
ATOM 2783 O O . ALA A 1 350 ? 2.560 22.177 6.422 1.00 80.31 350 ALA A O 1
ATOM 2784 N N . GLY A 1 351 ? 4.450 21.109 7.028 1.00 75.06 351 GLY A N 1
ATOM 2785 C CA . GLY A 1 351 ? 5.318 21.770 6.060 1.00 75.06 351 GLY A CA 1
ATOM 2786 C C . GLY A 1 351 ? 5.135 21.198 4.652 1.00 75.06 351 GLY A C 1
ATOM 2787 O O . GLY A 1 351 ? 4.119 20.592 4.322 1.00 75.06 351 GLY A O 1
ATOM 2788 N N . THR A 1 352 ? 6.149 21.353 3.799 1.00 75.31 352 THR A N 1
ATOM 2789 C CA . THR A 1 352 ? 6.144 20.781 2.438 1.00 75.31 352 THR A CA 1
ATOM 2790 C C . THR A 1 352 ? 6.088 19.246 2.446 1.00 75.31 352 THR A C 1
ATOM 2792 O O . THR A 1 352 ? 5.530 18.640 1.531 1.00 75.31 352 THR A O 1
ATOM 2795 N N . SER A 1 353 ? 6.684 18.631 3.470 1.00 78.69 353 SER A N 1
ATOM 2796 C CA . SER A 1 353 ? 6.626 17.203 3.776 1.00 78.69 353 SER A CA 1
ATOM 2797 C C . SER A 1 353 ? 6.745 17.044 5.288 1.00 78.69 353 SER A C 1
ATOM 2799 O O . SER A 1 353 ? 7.729 17.517 5.857 1.00 78.69 353 SER A O 1
ATOM 2801 N N . SER A 1 354 ? 5.772 16.401 5.927 1.00 82.88 354 SER A N 1
ATOM 2802 C CA . SER A 1 354 ? 5.767 16.175 7.377 1.00 82.88 354 SER A CA 1
ATOM 2803 C C . SER A 1 354 ? 5.444 14.720 7.697 1.00 82.88 354 SER A C 1
ATOM 2805 O O . SER A 1 354 ? 4.620 14.107 7.021 1.00 82.88 354 SER A O 1
ATOM 2807 N N . ALA A 1 355 ? 6.102 14.179 8.719 1.00 88.31 355 ALA A N 1
ATOM 2808 C CA . ALA A 1 355 ? 5.900 12.818 9.193 1.00 88.31 355 ALA A CA 1
ATOM 2809 C C . ALA A 1 355 ? 5.554 12.835 10.684 1.00 88.31 355 ALA A C 1
ATOM 2811 O O . ALA A 1 355 ? 6.261 13.477 11.466 1.00 88.31 355 ALA A O 1
ATOM 2812 N N . TYR A 1 356 ? 4.495 12.125 11.065 1.00 90.12 356 TYR A N 1
ATOM 2813 C CA . TYR A 1 356 ? 3.998 12.047 12.436 1.00 90.12 356 TYR A CA 1
ATOM 2814 C C . TYR A 1 356 ? 3.865 10.590 12.879 1.00 90.12 356 TYR A C 1
ATOM 2816 O O . TYR A 1 356 ? 3.469 9.734 12.086 1.00 90.12 356 TYR A O 1
ATOM 2824 N N . TRP A 1 357 ? 4.201 10.319 14.139 1.00 91.38 357 TRP A N 1
ATOM 2825 C CA . TRP A 1 357 ? 4.098 9.002 14.758 1.00 91.38 357 TRP A CA 1
ATOM 2826 C C . TRP A 1 357 ? 3.262 9.074 16.031 1.00 91.38 357 TRP A C 1
ATOM 2828 O O . TRP A 1 357 ? 3.578 9.844 16.940 1.00 91.38 357 TRP A O 1
ATOM 2838 N N . VAL A 1 358 ? 2.221 8.253 16.100 1.00 90.56 358 VAL A N 1
ATOM 2839 C CA . VAL A 1 358 ? 1.406 8.040 17.295 1.00 90.56 358 VAL A CA 1
ATOM 2840 C C . VAL A 1 358 ? 1.800 6.705 17.908 1.00 90.56 358 VAL A C 1
ATOM 2842 O O . VAL A 1 358 ? 1.775 5.669 17.244 1.00 90.56 358 VAL A O 1
ATOM 2845 N N . ASN A 1 359 ? 2.223 6.736 19.167 1.00 86.56 359 ASN A N 1
ATOM 2846 C CA . ASN A 1 359 ? 2.708 5.559 19.873 1.00 86.56 359 ASN A CA 1
ATOM 2847 C C . ASN A 1 359 ? 1.679 5.129 20.918 1.00 86.56 359 ASN A C 1
ATOM 2849 O O . ASN A 1 359 ? 1.268 5.965 21.715 1.00 86.56 359 ASN A O 1
ATOM 2853 N N . ASP A 1 360 ? 1.337 3.841 20.918 1.00 83.19 360 ASP A N 1
ATOM 2854 C CA . ASP A 1 360 ? 0.459 3.192 21.901 1.00 83.19 360 ASP A CA 1
ATOM 2855 C C . ASP A 1 360 ? -0.934 3.843 22.048 1.00 83.19 360 ASP A C 1
ATOM 2857 O O . ASP A 1 360 ? -1.491 3.855 23.139 1.00 83.19 360 ASP A O 1
ATOM 2861 N N . ALA A 1 361 ? -1.479 4.386 20.953 1.00 86.44 361 ALA A N 1
ATOM 2862 C CA . ALA A 1 361 ? -2.802 5.008 20.898 1.00 86.44 361 ALA A CA 1
ATOM 2863 C C . ALA A 1 361 ? -3.447 4.773 19.528 1.00 86.44 361 ALA A C 1
ATOM 2865 O O . ALA A 1 361 ? -2.733 4.711 18.521 1.00 86.44 361 ALA A O 1
ATOM 2866 N N . GLU A 1 362 ? -4.776 4.737 19.464 1.00 90.69 362 GLU A N 1
ATOM 2867 C CA . GLU A 1 362 ? -5.511 4.757 18.198 1.00 90.69 362 GLU A CA 1
ATOM 2868 C C . GLU A 1 362 ? -5.389 6.128 17.517 1.00 90.69 362 GLU A C 1
ATOM 2870 O O . GLU A 1 362 ? -5.426 7.168 18.173 1.00 90.69 362 GLU A O 1
ATOM 2875 N N . LEU A 1 363 ? -5.277 6.163 16.187 1.00 91.38 363 LEU A N 1
ATOM 2876 C CA . LEU A 1 363 ? -5.169 7.406 15.418 1.00 91.38 363 LEU A CA 1
ATOM 2877 C C . LEU A 1 363 ? -6.401 7.624 14.545 1.00 91.38 363 LEU A C 1
ATOM 2879 O O . LEU A 1 363 ? -6.685 6.847 13.639 1.00 91.38 363 LEU A O 1
ATOM 2883 N N . TRP A 1 364 ? -7.110 8.721 14.784 1.00 91.56 364 TRP A N 1
ATOM 2884 C CA . TRP A 1 364 ? -8.293 9.117 14.032 1.00 91.56 364 TRP A CA 1
ATOM 2885 C C . TRP A 1 364 ? -7.973 10.372 13.224 1.00 91.56 364 TRP A C 1
ATOM 2887 O O . TRP A 1 364 ? -7.655 11.416 13.787 1.00 91.56 364 TRP A O 1
ATOM 2897 N N . ILE A 1 365 ? -8.046 10.286 11.900 1.00 90.25 365 ILE A N 1
ATOM 2898 C CA . ILE A 1 365 ? -7.750 11.399 10.996 1.00 90.25 365 ILE A CA 1
ATOM 2899 C C . ILE A 1 365 ? -9.026 11.814 10.275 1.00 90.25 365 ILE A C 1
ATOM 2901 O O . ILE A 1 365 ? -9.678 10.991 9.637 1.00 90.25 365 ILE A O 1
ATOM 2905 N N . GLU A 1 366 ? -9.334 13.109 10.320 1.00 90.62 366 GLU A N 1
ATOM 2906 C CA . GLU A 1 366 ? -10.455 13.705 9.590 1.00 90.62 366 GLU A CA 1
ATOM 2907 C C . GLU A 1 366 ? -9.992 14.933 8.802 1.00 90.62 366 GLU A C 1
ATOM 2909 O O . GLU A 1 366 ? -9.282 15.793 9.329 1.00 90.62 366 GLU A O 1
ATOM 2914 N N . GLY A 1 367 ? -10.470 15.078 7.566 1.00 87.00 367 GLY A N 1
ATOM 2915 C CA . GLY A 1 367 ? -10.458 16.355 6.852 1.00 87.00 367 GLY A CA 1
ATOM 2916 C C . GLY A 1 367 ? -9.677 16.352 5.541 1.00 87.00 367 GLY A C 1
ATOM 2917 O O . GLY A 1 367 ? -9.505 15.329 4.888 1.00 87.00 367 GLY A O 1
ATOM 2918 N N . ASN A 1 368 ? -9.245 17.537 5.100 1.00 84.12 368 ASN A N 1
ATOM 2919 C CA . ASN A 1 368 ? -8.694 17.728 3.757 1.00 84.12 368 ASN A CA 1
ATOM 2920 C C . ASN A 1 368 ? -7.185 17.959 3.794 1.00 84.12 368 ASN A C 1
ATOM 2922 O O . ASN A 1 368 ? -6.704 18.849 4.492 1.00 84.12 368 ASN A O 1
ATOM 2926 N N . ILE A 1 369 ? -6.453 17.221 2.965 1.00 80.88 369 ILE A N 1
ATOM 2927 C CA . ILE A 1 369 ? -4.990 17.253 2.883 1.00 80.88 369 ILE A CA 1
ATOM 2928 C C . ILE A 1 369 ? -4.552 18.103 1.682 1.00 80.88 369 ILE A C 1
ATOM 2930 O O . ILE A 1 369 ? -4.986 17.851 0.559 1.00 80.88 369 ILE A O 1
ATOM 2934 N N . SER A 1 370 ? -3.668 19.090 1.889 1.00 75.31 370 SER A N 1
ATOM 2935 C CA . SER A 1 370 ? -3.071 19.878 0.786 1.00 75.31 370 SER A CA 1
ATOM 2936 C C . SER A 1 370 ? -1.565 19.670 0.595 1.00 75.31 370 SER A C 1
ATOM 2938 O O . SER A 1 370 ? -1.050 19.936 -0.490 1.00 75.31 370 SER A O 1
ATOM 2940 N N . ASN A 1 371 ? -0.857 19.212 1.633 1.00 75.00 371 ASN A N 1
ATOM 2941 C CA . ASN A 1 371 ? 0.594 18.986 1.632 1.00 75.00 371 ASN A CA 1
ATOM 2942 C C . ASN A 1 371 ? 0.922 17.488 1.714 1.00 75.00 371 ASN A C 1
ATOM 2944 O O . ASN A 1 371 ? 0.059 16.672 2.030 1.00 75.00 371 ASN A O 1
ATOM 2948 N N . LYS A 1 372 ? 2.183 17.112 1.457 1.00 78.69 372 LYS A N 1
ATOM 2949 C CA . LYS A 1 372 ? 2.627 15.725 1.649 1.00 78.69 372 LYS A CA 1
ATOM 2950 C C . LYS A 1 372 ? 2.731 15.431 3.143 1.00 78.69 372 LYS A C 1
ATOM 2952 O O . LYS A 1 372 ? 3.514 16.071 3.844 1.00 78.69 372 LYS A O 1
ATOM 2957 N N . MET A 1 373 ? 1.949 14.473 3.618 1.00 84.12 373 MET A N 1
ATOM 2958 C CA . MET A 1 373 ? 1.942 14.056 5.015 1.00 84.12 373 MET A CA 1
ATOM 2959 C C . MET A 1 373 ? 2.006 12.540 5.109 1.00 84.12 373 MET A C 1
ATOM 2961 O O . MET A 1 373 ? 1.312 11.849 4.366 1.00 84.12 373 MET A O 1
ATOM 2965 N N . THR A 1 374 ? 2.815 12.056 6.044 1.00 86.31 374 THR A N 1
ATOM 2966 C CA . THR A 1 374 ? 2.898 10.642 6.406 1.00 86.31 374 THR A CA 1
ATOM 2967 C C . THR A 1 374 ? 2.514 10.502 7.870 1.00 86.31 374 THR A C 1
ATOM 2969 O O . THR A 1 374 ? 3.109 11.149 8.729 1.00 86.31 374 THR A O 1
ATOM 2972 N N . TRP A 1 375 ? 1.531 9.656 8.154 1.00 85.31 375 TRP A N 1
ATOM 2973 C CA . TRP A 1 375 ? 1.120 9.318 9.510 1.00 85.31 375 TRP A CA 1
ATOM 2974 C C . TRP A 1 375 ? 1.405 7.846 9.766 1.00 85.31 375 TRP A C 1
ATOM 2976 O O . TRP A 1 375 ? 1.110 7.005 8.921 1.00 85.31 375 TRP A O 1
ATOM 2986 N N . GLY A 1 376 ? 1.992 7.556 10.920 1.00 87.19 376 GLY A N 1
ATOM 2987 C CA . GLY A 1 376 ? 2.158 6.206 11.435 1.00 87.19 376 GLY A CA 1
ATOM 2988 C C . GLY A 1 376 ? 1.550 6.092 12.823 1.00 87.19 376 GLY A C 1
ATOM 2989 O O . GLY A 1 376 ? 1.565 7.051 13.595 1.00 87.19 376 GLY A O 1
ATOM 2990 N N . CYS A 1 377 ? 1.015 4.919 13.119 1.00 87.25 377 CYS A N 1
ATOM 2991 C CA . CYS A 1 377 ? 0.408 4.571 14.393 1.00 87.25 377 CYS A CA 1
ATOM 2992 C C . CYS A 1 377 ? 0.906 3.179 14.790 1.00 87.25 377 CYS A C 1
ATOM 2994 O O . CYS A 1 377 ? 1.134 2.339 13.918 1.00 87.25 377 CYS A O 1
ATOM 2996 N N . ALA A 1 378 ? 1.116 2.965 16.087 1.00 84.75 378 ALA A N 1
ATOM 2997 C CA . ALA A 1 378 ? 1.505 1.665 16.627 1.00 84.75 378 ALA A CA 1
ATOM 2998 C C . ALA A 1 378 ? 0.331 0.675 16.734 1.00 84.75 378 ALA A C 1
ATOM 3000 O O . ALA A 1 378 ? 0.572 -0.529 16.717 1.00 84.75 378 ALA A O 1
ATOM 3001 N N . ASP A 1 379 ? -0.897 1.183 16.857 1.00 84.56 379 ASP A N 1
ATOM 3002 C CA . ASP A 1 379 ? -2.124 0.395 16.975 1.00 84.56 379 ASP A CA 1
ATOM 3003 C C . ASP A 1 379 ? -2.947 0.502 15.675 1.00 84.56 379 ASP A C 1
ATOM 3005 O O . ASP A 1 379 ? -2.525 -0.002 14.631 1.00 84.56 379 ASP A O 1
ATOM 3009 N N . THR A 1 380 ? -4.078 1.212 15.697 1.00 83.12 380 THR A N 1
ATOM 3010 C CA . THR A 1 380 ? -5.055 1.242 14.603 1.00 83.12 380 THR A CA 1
ATOM 3011 C C . THR A 1 380 ? -5.261 2.661 14.061 1.00 83.12 380 THR A C 1
ATOM 3013 O O . THR A 1 380 ? -5.286 3.632 14.817 1.00 83.12 380 THR A O 1
ATOM 3016 N N . ILE A 1 381 ? -5.425 2.794 12.735 1.00 83.69 381 ILE A N 1
ATOM 3017 C CA . ILE A 1 381 ? -5.688 4.077 12.058 1.00 83.69 381 ILE A CA 1
ATOM 3018 C C . ILE A 1 381 ? -7.089 4.085 11.442 1.00 83.69 381 ILE A C 1
ATOM 3020 O O . ILE A 1 381 ? -7.415 3.240 10.609 1.00 83.69 381 ILE A O 1
ATOM 3024 N N . PHE A 1 382 ? -7.869 5.113 11.767 1.00 81.19 382 PHE A N 1
ATOM 3025 C CA . PHE A 1 382 ? -9.163 5.420 11.165 1.00 81.19 382 PHE A CA 1
ATOM 3026 C C . PHE A 1 382 ? -9.058 6.709 10.343 1.00 81.19 382 PHE A C 1
ATOM 3028 O O . PHE A 1 382 ? -8.535 7.716 10.820 1.00 81.19 382 PHE A O 1
ATOM 3035 N N . ILE A 1 383 ? -9.546 6.693 9.100 1.00 83.00 383 ILE A N 1
ATOM 3036 C CA . ILE A 1 383 ? -9.471 7.836 8.175 1.00 83.00 383 ILE A CA 1
ATOM 3037 C C . ILE A 1 383 ? -10.877 8.146 7.662 1.00 83.00 383 ILE A C 1
ATOM 3039 O O . ILE A 1 383 ? -11.540 7.245 7.147 1.00 83.00 383 ILE A O 1
ATOM 3043 N N . THR A 1 384 ? -11.321 9.401 7.809 1.00 70.75 384 THR A N 1
ATOM 3044 C CA . THR A 1 384 ? -12.654 9.876 7.384 1.00 70.75 384 THR A CA 1
ATOM 3045 C C . THR A 1 384 ? -12.598 11.136 6.527 1.00 70.75 384 THR A C 1
ATOM 3047 O O . THR A 1 384 ? -11.852 12.084 6.878 1.00 70.75 384 THR A O 1
#

Sequence (384 aa):
MKKMLLNEKGSILVMAAAIVLAIISAVSAWSLVGMVSNSEIQTQYDHDAIQEELLLRSEALRSHYAIEQNSTYPPPPREVSILDETGGRQTVYEIKNKKEQRFVTIFLGQAGEQAIAVKSFIEAKRGRPRSILYTSPVKRLTERLIRNESLAQYQYFSNFEKSENEEGNPNELVKFWGPDVLNGPVHSNDDIYIQHAGGGNNNNRPTFYSMVTTAGRAREFGSNQPYKEAYPNTWQEVFRGGLQESIDNVQEIIFNPDAEELKANAQWVGNGHDIVYAKINGGAIQLMYGDIVSLGTQEFEVYSWYPANHDEVMDVIDNGGNWFEDTDNIWTNEIVIYDTIWTDGGALSAGTSSAYWVNDAELWIEGNISNKMTWGCADTIFIT

pLDDT: mean 71.71, std 14.58, range [35.56, 93.94]